Protein 2F58 (pdb70)

Radius of gyration: 24.75 Å; Cα contacts (8 Å, |Δi|>4): 1178; chains: 3; bounding box: 47×74×54 Å

B-factor: mean 26.75, std 18.87, range [2.0, 100.0]

Solvent-accessible surface area: 19928 Å² total; per-residue (Å²): 123,3,91,16,91,19,56,57,70,88,35,33,5,39,114,54,72,142,0,61,0,39,1,112,3,63,80,37,0,65,90,107,77,2,19,2,0,1,1,0,26,12,70,83,80,100,21,4,89,0,4,1,6,6,4,69,46,59,25,93,78,23,66,100,42,11,37,10,145,37,73,20,41,76,5,29,0,9,0,111,58,1,64,80,100,0,13,0,11,0,0,0,2,0,6,22,32,23,18,1,25,15,1,69,6,0,72,1,31,1,94,97,75,69,17,55,5,85,11,14,20,4,15,1,2,80,77,3,40,123,77,30,26,0,0,0,0,0,0,0,5,46,0,18,32,100,101,22,86,25,66,4,64,11,72,65,75,102,54,143,103,18,42,22,46,12,120,27,67,21,39,67,145,55,9,3,16,1,1,3,0,5,0,36,15,87,87,115,37,16,78,160,34,66,40,0,16,0,24,0,73,8,141,48,46,143,69,62,46,80,95,50,40,75,92,127,178,46,101,3,88,10,57,34,58,48,39,9,77,47,96,97,55,0,59,0,32,0,47,6,81,56,59,49,0,83,65,2,6,0,2,0,0,0,10,16,50,112,75,68,87,8,39,3,0,0,0,6,9,85,66,59,23,53,25,38,14,72,85,5,106,118,51,8,40,4,72,67,43,85,102,143,31,30,0,51,0,80,0,56,73,0,74,92,148,2,38,5,34,0,10,0,0,23,1,28,31,11,103,37,59,138,174,30,142,0,42,2,3,20,33,25,0,115,20,20,47,0,14,5,17,86,28,132,61,40,71,15,48,7,21,18,4,4,12,20,18,104,73,46,110,123,105,106,11,19,0,0,0,0,0,42,18,0,6,0,53,63,16,86,21,57,0,44,109,46,86,51,98,81,34,40,18,57,1,68,18,37,101,106,106,85,63,25,15,15,4,0,0,0,35,5,64,42,98,32,4,75,90,136,45,3,30,0,27,2,22,0,78,33,28,108,25,184,42,98,58,122,0,80,58,47,154,118,78,37,3,70,33,17,67,45,33,38,145

Sequence (455 aa):
DIVLTQSPASLAVSLGQRATISCKASQGVDFDGASFMNWYQQKPGQPPKLLIFAASTLESGIPARFSGRGSGTDFTLNIHPVEEEDAATYYCQQSHEDPLTFGAGTKLELKRADAAPTVSIFPPSSEQLTSGGASVVCFLNNFYPKDINVKWKIDGSERQNGVLNSWTDQDSKDSTYSMSSTLTLTKDEYERHNSYTCEATHKTSTSPIVKSFNRADVQLQQSGPDLVKPSQSLSLTCTVTGYSITSGYSWHWIRQFPGNKLEWMGYIHYSAGTNYNPSLKSRISITRDTSKNQFFLQLNSVTTEDTATYYCAREEAMPYGNQAYYYAMDCWGQGTTVTVSSAKTTPPSVYPLAPGSAAQTNSMVTLGCLVKGYFPEPVTVTWNSGSLSSGVHTFPAVLQSDLYTLSSSVTVPSSPRPSETVTCNVAHPASSTKVDKKIVPRDCHIGPGRAFGGG

Foldseek 3Di:
DKAKEKPDQEAEAAFQQKDKIKIFIPWWADDPHFGFKWKWWAAPPGDTHTAAGSFARGDPPHPPQKGGDDGTGMIMIMGGTDDLVNQTWMKMWGPRDPPTDIYPTHGYAYADPFDFWPKDKDWADPVVVVVFKTKIKIKRDFGDDPDKDKWKAFPNHTDPAQWDKDKDAQDSPRRGIMMMIMRMGTSVVLVVGFKIWIWMDDPVDDGTDIDIGTPD/DKAKAKDFDAEAEAQAKGKIKIQIDDAQVLNAQKKFKKWAAPVRDIDTAWIAGSVRHIDGDVVQVVFKDKGADRVRRMIMIMGGRDDQVNWTWMKMWTWHWDDDDPPHTDIDTDHIHPTHTHGHHPDDFFAWDKAWAAPPQVPDDDWKDKTKMKTWFGDDDDKDKDKPVHDDDPQKDWDDWDDDPHGIIIMMMGIGTSPPPPPVWMWMWMADVNVRDIDIGTHHRDPD/DDDPVDPDDDD

Secondary structure (P-SEA, 3-state):
ccbbbbbbcccccccbbbbbbbbbcccccccccccbbbbbcccccccccccccccccccccccccccbbbbbbccccccbbbbcccccccbbbbbbbbbbbccccccbbbbbbcccccbbbbbbccccbbbbbbbbbccccccccccbbbbbbbbcccccccccccccccccccccbbbbbbbcccbbbbbbbbbbccccccccccccbbbbccccbbbbbccccccc/cbbbbccccbbbbcccbbbbbbbbbcbbbbcccccbbbbbbbcccccccccccccccccccccccccccccccccbbbbccccccccbbbbbbbccccccccccccbbbbbbcbbbbbbbbbcccaaaaaacbbbbbbbbccccccbbbbbbbcccccccccbbbbbbccccccccccbbbbbbbcccccccccbbbbbbbcccccbbbbbccccc/ccccccccccc

Structure (mmCIF, N/CA/C/O backbone):
data_2F58
#
_entry.id   2F58
#
_cell.length_a   96.080
_cell.length_b   114.720
_cell.length_c   49.530
_cell.angle_alpha   90.00
_cell.angle_beta   90.00
_cell.angle_gamma   90.00
#
_symmetry.space_group_name_H-M   'P 21 21 2'
#
loop_
_entity.id
_entity.type
_entity.pdbx_description
1 polymer 'PROTEIN (IGG1 FAB 58.2 ANTIBODY (LIGHT CHAIN))'
2 polymer 'PROTEIN (IGG1 FAB 58.2 ANTIBODY (HEAVY CHAIN))'
3 polymer 'PROTEIN (HIV-1 GP120)'
4 non-polymer 1-IMINO-5-PENTANONE
5 water water
#
loop_
_atom_site.group_PDB
_atom_site.id
_atom_site.type_symbol
_atom_site.label_atom_id
_atom_site.label_alt_id
_atom_site.label_comp_id
_atom_site.label_asym_id
_atom_site.label_entity_id
_atom_site.label_seq_id
_atom_site.pdbx_PDB_ins_code
_atom_site.Cartn_x
_atom_site.Cartn_y
_atom_site.Cartn_z
_atom_site.occupancy
_atom_site.B_iso_or_equiv
_atom_site.auth_seq_id
_atom_site.auth_comp_id
_atom_site.auth_asym_id
_atom_site.auth_atom_id
_atom_site.pdbx_PDB_model_num
ATOM 1 N N . ASP A 1 1 ? 84.210 59.711 -32.028 1.00 48.08 1 ASP L N 1
ATOM 2 C CA . ASP A 1 1 ? 83.653 59.809 -30.649 1.00 48.08 1 ASP L CA 1
ATOM 3 C C . ASP A 1 1 ? 84.714 59.817 -29.553 1.00 48.08 1 ASP L C 1
ATOM 4 O O . ASP A 1 1 ? 85.901 59.609 -29.798 1.00 72.18 1 ASP L O 1
ATOM 9 N N . ILE A 1 2 ? 84.253 60.097 -28.342 1.00 21.02 2 ILE L N 1
ATOM 10 C CA . ILE A 1 2 ? 85.076 60.118 -27.140 1.00 21.02 2 ILE L CA 1
ATOM 11 C C . ILE A 1 2 ? 84.652 58.884 -26.338 1.00 21.02 2 ILE L C 1
ATOM 12 O O . ILE A 1 2 ? 83.471 58.740 -25.977 1.00 15.49 2 ILE L O 1
ATOM 17 N N . VAL A 1 3 ? 85.592 57.992 -26.063 1.00 26.43 3 VAL L N 1
ATOM 18 C CA . VAL A 1 3 ? 85.246 56.803 -25.302 1.00 26.43 3 VAL L CA 1
ATOM 19 C C . VAL A 1 3 ? 85.608 56.964 -23.847 1.00 26.43 3 VAL L C 1
ATOM 20 O O . VAL A 1 3 ? 86.652 57.531 -23.513 1.00 22.27 3 VAL L O 1
ATOM 24 N N . LEU A 1 4 ? 84.731 56.474 -22.978 1.00 19.28 4 LEU L N 1
ATOM 25 C CA . LEU A 1 4 ? 84.983 56.555 -21.554 1.00 19.28 4 LEU L CA 1
ATOM 26 C C . LEU A 1 4 ? 85.140 55.166 -20.979 1.00 19.28 4 LEU L C 1
ATOM 27 O O . LEU A 1 4 ? 84.187 54.377 -20.921 1.00 18.12 4 LEU L O 1
ATOM 32 N N . THR A 1 5 ? 86.382 54.895 -20.579 1.00 22.53 5 THR L N 1
ATOM 33 C CA . THR A 1 5 ? 86.807 53.637 -19.993 1.00 22.53 5 THR L CA 1
ATOM 34 C C . THR A 1 5 ? 86.853 53.809 -18.486 1.00 22.53 5 THR L C 1
ATOM 35 O O . THR A 1 5 ? 87.725 54.511 -17.964 1.00 28.12 5 THR L O 1
ATOM 39 N N . GLN A 1 6 ? 85.900 53.188 -17.795 1.00 17.85 6 GLN L N 1
ATOM 40 C CA . GLN A 1 6 ? 85.820 53.287 -16.346 1.00 17.85 6 GLN L CA 1
ATOM 41 C C . GLN A 1 6 ? 86.482 52.120 -15.675 1.00 17.85 6 GLN L C 1
ATOM 42 O O . GLN A 1 6 ? 86.410 50.991 -16.167 1.00 26.14 6 GLN L O 1
ATOM 48 N N . SER A 1 7 ? 87.082 52.381 -14.518 1.00 42.03 7 SER L N 1
ATOM 49 C CA . SER A 1 7 ? 87.776 51.335 -13.783 1.00 42.03 7 SER L CA 1
ATOM 50 C C . SER A 1 7 ? 87.542 51.377 -12.278 1.00 42.03 7 SER L C 1
ATOM 51 O O . SER A 1 7 ? 87.544 52.440 -11.648 1.00 45.74 7 SER L O 1
ATOM 54 N N . PRO A 1 8 ? 87.256 50.162 -11.820 1.00 47.24 8 PRO L N 1
ATOM 55 C CA . PRO A 1 8 ? 87.090 48.918 -12.685 1.00 47.24 8 PRO L CA 1
ATOM 56 C C . PRO A 1 8 ? 85.572 48.737 -12.783 1.00 47.24 8 PRO L C 1
ATOM 57 O O . PRO A 1 8 ? 84.805 49.517 -12.225 1.00 22.82 8 PRO L O 1
ATOM 61 N N . ALA A 1 9 ? 85.138 47.688 -13.467 1.00 36.60 9 ALA L N 1
ATOM 62 C CA . ALA A 1 9 ? 83.713 47.444 -13.602 1.00 36.60 9 ALA L CA 1
ATOM 63 C C . ALA A 1 9 ? 83.124 47.067 -12.247 1.00 36.60 9 ALA L C 1
ATOM 64 O O . ALA A 1 9 ? 82.108 47.625 -11.809 1.00 43.15 9 ALA L O 1
ATOM 66 N N . SER A 1 10 ? 83.788 46.117 -11.590 1.00 34.21 10 SER L N 1
ATOM 67 C CA . SER A 1 10 ? 83.366 45.631 -10.281 1.00 34.21 10 SER L CA 1
ATOM 68 C C . SER A 1 10 ? 84.269 46.162 -9.191 1.00 34.21 10 SER L C 1
ATOM 69 O O . SER A 1 10 ? 85.489 46.144 -9.317 1.00 44.78 10 SER L O 1
ATOM 72 N N . LEU A 1 11 ? 83.632 46.663 -8.140 1.00 53.09 11 LEU L N 1
ATOM 73 C CA . LEU A 1 11 ? 84.315 47.210 -6.982 1.00 53.09 11 LEU L CA 1
ATOM 74 C C . LEU A 1 11 ? 83.510 46.867 -5.728 1.00 53.09 11 LEU L C 1
ATOM 75 O O . LEU A 1 11 ? 82.304 47.170 -5.628 1.00 42.75 11 LEU L O 1
ATOM 80 N N . ALA A 1 12 ? 84.194 46.226 -4.781 1.00 61.14 12 ALA L N 1
ATOM 81 C CA . ALA A 1 12 ? 83.586 45.820 -3.518 1.00 61.14 12 ALA L CA 1
ATOM 82 C C . ALA A 1 12 ? 84.284 46.464 -2.328 1.00 61.14 12 ALA L C 1
ATOM 83 O O . ALA A 1 12 ? 85.482 46.248 -2.097 1.00 30.83 12 ALA L O 1
ATOM 85 N N . VAL A 1 13 ? 83.528 47.262 -1.579 1.00 35.31 13 VAL L N 1
ATOM 86 C CA . VAL A 1 13 ? 84.074 47.941 -0.415 1.00 35.31 13 VAL L CA 1
ATOM 87 C C . VAL A 1 13 ? 83.168 47.856 0.813 1.00 35.31 13 VAL L C 1
ATOM 88 O O . VAL A 1 13 ? 81.985 48.211 0.778 1.00 41.03 13 VAL L O 1
ATOM 92 N N . SER A 1 14 ? 83.746 47.346 1.895 1.00 35.18 14 SER L N 1
ATOM 93 C CA . SER A 1 14 ? 83.049 47.173 3.156 1.00 35.18 14 SER L CA 1
ATOM 94 C C . SER A 1 14 ? 82.707 48.530 3.695 1.00 35.18 14 SER L C 1
ATOM 95 O O . SER A 1 14 ? 83.326 49.517 3.324 1.00 41.86 14 SER L O 1
ATOM 98 N N . LEU A 1 15 ? 81.738 48.569 4.597 1.00 28.62 15 LEU L N 1
ATOM 99 C CA . LEU A 1 15 ? 81.303 49.823 5.185 1.00 28.62 15 LEU L CA 1
ATOM 100 C C . LEU A 1 15 ? 82.450 50.684 5.716 1.00 28.62 15 LEU L C 1
ATOM 101 O O . LEU A 1 15 ? 83.515 50.174 6.092 1.00 53.55 15 LEU L O 1
ATOM 106 N N . GLY A 1 16 ? 82.232 51.998 5.671 1.00 40.93 16 GLY L N 1
ATOM 107 C CA . GLY A 1 16 ? 83.217 52.952 6.147 1.00 40.93 16 GLY L CA 1
ATOM 108 C C . GLY A 1 16 ? 84.574 52.848 5.487 1.00 40.93 16 GLY L C 1
ATOM 109 O O . GLY A 1 16 ? 85.602 53.082 6.120 1.00 50.17 16 GLY L O 1
ATOM 110 N N . GLN A 1 17 ? 84.577 52.487 4.213 1.00 31.02 17 GLN L N 1
ATOM 111 C CA . GLN A 1 17 ? 85.813 52.367 3.464 1.00 31.02 17 GLN L CA 1
ATOM 112 C C . GLN A 1 17 ? 85.929 53.550 2.495 1.00 31.02 17 GLN L C 1
ATOM 113 O O . GLN A 1 17 ? 85.215 54.552 2.633 1.00 64.36 17 GLN L O 1
ATOM 119 N N . ARG A 1 18 ? 86.871 53.449 1.556 1.00 57.08 18 ARG L N 1
ATOM 120 C CA . ARG A 1 18 ? 87.069 54.489 0.552 1.00 57.08 18 ARG L CA 1
ATOM 121 C C . ARG A 1 18 ? 86.937 53.907 -0.853 1.00 57.08 18 ARG L C 1
ATOM 122 O O . ARG A 1 18 ? 87.717 53.035 -1.267 1.00 71.02 18 ARG L O 1
ATOM 130 N N . ALA A 1 19 ? 85.905 54.383 -1.553 1.00 40.67 19 ALA L N 1
ATOM 131 C CA . ALA A 1 19 ? 85.596 53.971 -2.918 1.00 40.67 19 ALA L CA 1
ATOM 132 C C . ALA A 1 19 ? 86.262 54.919 -3.896 1.00 40.67 19 ALA L C 1
ATOM 133 O O . ALA A 1 19 ? 86.127 56.137 -3.758 1.00 35.21 19 ALA L O 1
ATOM 135 N N . THR A 1 20 ? 86.954 54.353 -4.889 1.00 44.96 20 THR L N 1
ATOM 136 C CA . THR A 1 20 ? 87.653 55.149 -5.900 1.00 44.96 20 THR L CA 1
ATOM 137 C C . THR A 1 20 ? 87.453 54.667 -7.351 1.00 44.96 20 THR L C 1
ATOM 138 O O . THR A 1 20 ? 88.109 53.726 -7.829 1.00 23.24 20 THR L O 1
ATOM 142 N N . ILE A 1 21 ? 86.537 55.351 -8.034 1.00 2.00 21 ILE L N 1
ATOM 143 C CA . ILE A 1 21 ? 86.196 55.063 -9.412 1.00 2.00 21 ILE L CA 1
ATOM 144 C C . ILE A 1 21 ? 86.959 55.995 -10.367 1.00 2.00 21 ILE L C 1
ATOM 145 O O . ILE A 1 21 ? 86.824 57.228 -10.293 1.00 15.99 21 ILE L O 1
ATOM 150 N N . SER A 1 22 ? 87.751 55.416 -11.265 1.00 19.59 22 SER L N 1
ATOM 151 C CA . SER A 1 22 ? 88.465 56.228 -12.242 1.00 19.59 22 SER L CA 1
ATOM 152 C C . SER A 1 22 ? 87.528 56.414 -13.440 1.00 19.59 22 SER L C 1
ATOM 153 O O . SER A 1 22 ? 86.351 56.063 -13.377 1.00 42.37 22 SER L O 1
ATOM 156 N N . CYS A 1 23 ? 88.049 56.991 -14.518 1.00 29.62 23 CYS L N 1
ATOM 157 C CA . CYS A 1 23 ? 87.285 57.178 -15.745 1.00 29.62 23 CYS L CA 1
ATOM 158 C C . CYS A 1 23 ? 88.152 57.918 -16.722 1.00 29.62 23 CYS L C 1
ATOM 159 O O . CYS A 1 23 ? 88.242 59.142 -16.640 1.00 26.63 23 CYS L O 1
ATOM 162 N N . LYS A 1 24 ? 88.834 57.179 -17.599 1.00 33.07 24 LYS L N 1
ATOM 163 C CA . LYS A 1 24 ? 89.690 57.796 -18.602 1.00 33.07 24 LYS L CA 1
ATOM 164 C C . LYS A 1 24 ? 88.905 58.064 -19.893 1.00 33.07 24 LYS L C 1
ATOM 165 O O . LYS A 1 24 ? 87.918 57.380 -20.190 1.00 45.84 24 LYS L O 1
ATOM 171 N N . ALA A 1 25 ? 89.352 59.082 -20.633 1.00 46.26 25 ALA L N 1
ATOM 172 C CA . ALA A 1 25 ? 88.736 59.512 -21.888 1.00 46.26 25 ALA L CA 1
ATOM 173 C C . ALA A 1 25 ? 89.735 59.498 -23.068 1.00 46.26 25 ALA L C 1
ATOM 174 O O . ALA A 1 25 ? 90.932 59.776 -22.882 1.00 28.77 25 ALA L O 1
ATOM 176 N N . SER A 1 26 ? 89.236 59.188 -24.272 1.00 27.72 26 SER L N 1
ATOM 177 C CA . SER A 1 26 ? 90.053 59.124 -25.491 1.00 27.72 26 SER L CA 1
ATOM 178 C C . SER A 1 26 ? 90.731 60.448 -25.859 1.00 27.72 26 SER L C 1
ATOM 179 O O . SER A 1 26 ? 91.850 60.451 -26.373 1.00 53.80 26 SER L O 1
ATOM 182 N N . GLN A 1 27 ? 90.040 61.565 -25.649 1.00 26.80 27 GLN L N 1
ATOM 183 C CA . GLN A 1 27 ? 90.616 62.888 -25.925 1.00 26.80 27 GLN L CA 1
ATOM 184 C C . GLN A 1 27 ? 90.481 63.689 -24.635 1.00 26.80 27 GLN L C 1
ATOM 185 O O . GLN A 1 27 ? 89.682 63.338 -23.766 1.00 54.13 27 GLN L O 1
ATOM 191 N N . GLY A 1 28 A 91.230 64.783 -24.517 1.00 22.30 27 GLY L N 1
ATOM 192 C CA . GLY A 1 28 A 91.108 65.602 -23.323 1.00 22.30 27 GLY L CA 1
ATOM 193 C C . GLY A 1 28 A 89.736 66.245 -23.304 1.00 22.30 27 GLY L C 1
ATOM 194 O O . GLY A 1 28 A 89.124 66.401 -24.364 1.00 47.36 27 GLY L O 1
ATOM 195 N N . VAL A 1 29 B 89.254 66.654 -22.134 1.00 25.09 27 VAL L N 1
ATOM 196 C CA . VAL A 1 29 B 87.929 67.263 -22.062 1.00 25.09 27 VAL L CA 1
ATOM 197 C C . VAL A 1 29 B 87.796 68.612 -21.359 1.00 25.09 27 VAL L C 1
ATOM 198 O O . VAL A 1 29 B 86.721 68.954 -20.866 1.00 21.14 27 VAL L O 1
ATOM 202 N N . ASP A 1 30 C 88.868 69.387 -21.325 1.00 22.23 27 ASP L N 1
ATOM 203 C CA . ASP A 1 30 C 88.813 70.696 -20.682 1.00 22.23 27 ASP L CA 1
ATOM 204 C C . ASP A 1 30 C 88.512 71.762 -21.741 1.00 22.23 27 ASP L C 1
ATOM 205 O O . ASP A 1 30 C 88.582 71.481 -22.942 1.00 38.23 27 ASP L O 1
ATOM 210 N N . PHE A 1 31 D 88.141 72.961 -21.294 1.00 14.86 27 PHE L N 1
ATOM 211 C CA . PHE A 1 31 D 87.825 74.069 -22.188 1.00 14.86 27 PHE L CA 1
ATOM 212 C C . PHE A 1 31 D 87.307 75.312 -21.477 1.00 14.86 27 PHE L C 1
ATOM 213 O O . PHE A 1 31 D 86.240 75.280 -20.855 1.00 23.69 27 PHE L O 1
ATOM 221 N N . ASP A 1 32 ? 88.013 76.428 -21.675 1.00 16.09 28 ASP L N 1
ATOM 222 C CA . ASP A 1 32 ? 87.648 77.710 -21.078 1.00 16.09 28 ASP L CA 1
ATOM 223 C C . ASP A 1 32 ? 87.643 77.629 -19.565 1.00 16.09 28 ASP L C 1
ATOM 224 O O . ASP A 1 32 ? 86.767 78.190 -18.904 1.00 60.19 28 ASP L O 1
ATOM 229 N N . GLY A 1 33 ? 88.594 76.881 -19.026 1.00 35.41 29 GLY L N 1
ATOM 230 C CA . GLY A 1 33 ? 88.672 76.724 -17.587 1.00 35.41 29 GLY L CA 1
ATOM 231 C C . GLY A 1 33 ? 87.620 75.827 -16.933 1.00 35.41 29 GLY L C 1
ATOM 232 O O . GLY A 1 33 ? 87.371 75.958 -15.730 1.00 59.60 29 GLY L O 1
ATOM 233 N N . ALA A 1 34 ? 86.972 74.955 -17.710 1.00 32.27 30 ALA L N 1
ATOM 234 C CA . ALA A 1 34 ? 85.989 74.009 -17.165 1.00 32.27 30 ALA L CA 1
ATOM 235 C C . ALA A 1 34 ? 86.282 72.656 -17.785 1.00 32.27 30 ALA L C 1
ATOM 236 O O . ALA A 1 34 ? 86.788 72.584 -18.898 1.00 25.19 30 ALA L O 1
ATOM 238 N N . SER A 1 35 ? 86.015 71.592 -17.037 1.00 17.98 31 SER L N 1
ATOM 239 C CA . SER A 1 35 ? 86.259 70.229 -17.494 1.00 17.98 31 SER L CA 1
ATOM 240 C C . SER A 1 35 ? 84.905 69.552 -17.598 1.00 17.98 31 SER L C 1
ATOM 241 O O . SER A 1 35 ? 84.270 69.262 -16.579 1.00 14.75 31 SER L O 1
ATOM 244 N N . PHE A 1 36 ? 84.500 69.222 -18.821 1.00 16.76 32 PHE L N 1
ATOM 245 C CA . PHE A 1 36 ? 83.175 68.649 -19.031 1.00 16.76 32 PHE L CA 1
ATOM 246 C C . PHE A 1 36 ? 82.881 67.184 -18.727 1.00 16.76 32 PHE L C 1
ATOM 247 O O . PHE A 1 36 ? 82.395 66.450 -19.585 1.00 21.98 32 PHE L O 1
ATOM 255 N N . MET A 1 37 ? 83.132 66.782 -17.487 1.00 16.16 33 MET L N 1
ATOM 256 C CA . MET A 1 37 ? 82.840 65.427 -17.050 1.00 16.16 33 MET L CA 1
ATOM 257 C C . MET A 1 37 ? 81.738 65.498 -15.989 1.00 16.16 33 MET L C 1
ATOM 258 O O . MET A 1 37 ? 81.619 66.484 -15.264 1.00 25.89 33 MET L O 1
ATOM 263 N N . ASN A 1 38 ? 80.913 64.468 -15.905 1.00 14.09 34 ASN L N 1
ATOM 264 C CA . ASN A 1 38 ? 79.829 64.461 -14.932 1.00 14.09 34 ASN L CA 1
ATOM 265 C C . ASN A 1 38 ? 79.735 63.050 -14.370 1.00 14.09 34 ASN L C 1
ATOM 266 O O . ASN A 1 38 ? 80.452 62.155 -14.839 1.00 21.14 34 ASN L O 1
ATOM 271 N N . TRP A 1 39 ? 78.881 62.852 -13.365 1.00 4.92 35 TRP L N 1
ATOM 272 C CA . TRP A 1 39 ? 78.728 61.529 -12.738 1.00 4.92 35 TRP L CA 1
ATOM 273 C C . TRP A 1 39 ? 77.321 61.364 -12.299 1.00 4.92 35 TRP L C 1
ATOM 274 O O . TRP A 1 39 ? 76.732 62.247 -11.681 1.00 2.00 35 TRP L O 1
ATOM 285 N N . TYR A 1 40 ? 76.825 60.171 -12.544 1.00 3.45 36 TYR L N 1
ATOM 286 C CA . TYR A 1 40 ? 75.482 59.814 -12.174 1.00 3.45 36 TYR L CA 1
ATOM 287 C C . TYR A 1 40 ? 75.615 58.501 -11.443 1.00 3.45 36 TYR L C 1
ATOM 288 O O . TYR A 1 40 ? 76.625 57.829 -11.534 1.00 2.00 36 TYR L O 1
ATOM 297 N N . GLN A 1 41 ? 74.623 58.170 -10.648 1.00 5.27 37 GLN L N 1
ATOM 298 C CA . GLN A 1 41 ? 74.673 56.908 -9.962 1.00 5.27 37 GLN L CA 1
ATOM 299 C C . GLN A 1 41 ? 73.304 56.353 -10.230 1.00 5.27 37 GLN L C 1
ATOM 300 O O . GLN A 1 41 ? 72.288 57.073 -10.184 1.00 26.64 37 GLN L O 1
ATOM 306 N N . GLN A 1 42 ? 73.255 55.076 -10.541 1.00 14.36 38 GLN L N 1
ATOM 307 C CA . GLN A 1 42 ? 71.971 54.496 -10.797 1.00 14.36 38 GLN L CA 1
ATOM 308 C C . GLN A 1 42 ? 71.809 53.310 -9.885 1.00 14.36 38 GLN L C 1
ATOM 309 O O . GLN A 1 42 ? 72.758 52.522 -9.694 1.00 17.12 38 GLN L O 1
ATOM 315 N N . LYS A 1 43 ? 70.644 53.268 -9.247 1.00 28.54 39 LYS L N 1
ATOM 316 C CA . LYS A 1 43 ? 70.276 52.180 -8.365 1.00 28.54 39 LYS L CA 1
ATOM 317 C C . LYS A 1 43 ? 69.300 51.345 -9.190 1.00 28.54 39 LYS L C 1
ATOM 318 O O . LYS A 1 43 ? 68.584 51.890 -10.039 1.00 42.92 39 LYS L O 1
ATOM 324 N N . PRO A 1 44 ? 69.277 50.015 -8.977 1.00 31.30 40 PRO L N 1
ATOM 325 C CA . PRO A 1 44 ? 68.379 49.115 -9.708 1.00 31.30 40 PRO L CA 1
ATOM 326 C C . PRO A 1 44 ? 66.943 49.628 -9.721 1.00 31.30 40 PRO L C 1
ATOM 327 O O . PRO A 1 44 ? 66.402 50.001 -8.672 1.00 32.36 40 PRO L O 1
ATOM 331 N N . GLY A 1 45 ? 66.356 49.703 -10.915 1.00 46.59 41 GLY L N 1
ATOM 332 C CA . GLY A 1 45 ? 64.986 50.176 -11.058 1.00 46.59 41 GLY L CA 1
ATOM 333 C C . GLY A 1 45 ? 64.806 51.681 -10.915 1.00 46.59 41 GLY L C 1
ATOM 334 O O . GLY A 1 45 ? 63.691 52.187 -10.771 1.00 34.06 41 GLY L O 1
ATOM 335 N N . GLN A 1 46 ? 65.905 52.411 -10.961 1.00 24.14 42 GLN L N 1
ATOM 336 C CA . GLN A 1 46 ? 65.840 53.853 -10.833 1.00 24.14 42 GLN L CA 1
ATOM 337 C C . GLN A 1 46 ? 66.563 54.537 -11.984 1.00 24.14 42 GLN L C 1
ATOM 338 O O . GLN A 1 46 ? 67.430 53.943 -12.630 1.00 71.37 42 GLN L O 1
ATOM 344 N N . PRO A 1 47 ? 66.159 55.784 -12.292 1.00 2.00 43 PRO L N 1
ATOM 345 C CA . PRO A 1 47 ? 66.760 56.584 -13.356 1.00 2.00 43 PRO L CA 1
ATOM 346 C C . PRO A 1 47 ? 68.105 57.030 -12.831 1.00 2.00 43 PRO L C 1
ATOM 347 O O . PRO A 1 47 ? 68.343 57.026 -11.613 1.00 29.32 43 PRO L O 1
ATOM 351 N N . PRO A 1 48 ? 69.044 57.331 -13.735 1.00 20.62 44 PRO L N 1
ATOM 352 C CA . PRO A 1 48 ? 70.363 57.779 -13.282 1.00 20.62 44 PRO L CA 1
ATOM 353 C C . PRO A 1 48 ? 70.163 59.122 -12.570 1.00 20.62 44 PRO L C 1
ATOM 354 O O . PRO A 1 48 ? 69.277 59.890 -12.935 1.00 2.00 44 PRO L O 1
ATOM 358 N N . LYS A 1 49 ? 70.870 59.319 -11.465 1.00 3.19 45 LYS L N 1
ATOM 359 C CA . LYS A 1 49 ? 70.761 60.556 -10.722 1.00 3.19 45 LYS L CA 1
ATOM 360 C C . LYS A 1 49 ? 72.116 61.247 -10.765 1.00 3.19 45 LYS L C 1
ATOM 361 O O . LYS A 1 49 ? 73.165 60.618 -10.588 1.00 34.91 45 LYS L O 1
ATOM 367 N N . LEU A 1 50 ? 72.058 62.540 -11.079 1.00 11.58 46 LEU L N 1
ATOM 368 C CA . LEU A 1 50 ? 73.222 63.384 -11.185 1.00 11.58 46 LEU L CA 1
ATOM 369 C C . LEU A 1 50 ? 73.879 63.689 -9.853 1.00 11.58 46 LEU L C 1
ATOM 370 O O . LEU A 1 50 ? 73.264 64.234 -8.951 1.00 11.25 46 LEU L O 1
ATOM 375 N N . LEU A 1 51 ? 75.134 63.295 -9.736 1.00 10.48 47 LEU L N 1
ATOM 376 C CA . LEU A 1 51 ? 75.925 63.556 -8.545 1.00 10.48 47 LEU L CA 1
ATOM 377 C C . LEU A 1 51 ? 76.737 64.836 -8.753 1.00 10.48 47 LEU L C 1
ATOM 378 O O . LEU A 1 51 ? 76.260 65.936 -8.470 1.00 12.91 47 LEU L O 1
ATOM 383 N N . ILE A 1 52 ? 77.945 64.689 -9.286 1.00 20.54 48 ILE L N 1
ATOM 384 C CA . ILE A 1 52 ? 78.820 65.818 -9.560 1.00 20.54 48 ILE L CA 1
ATOM 385 C C . ILE A 1 52 ? 78.764 66.148 -11.041 1.00 20.54 48 ILE L C 1
ATOM 386 O O . ILE A 1 52 ? 78.431 65.310 -11.876 1.00 38.86 48 ILE L O 1
ATOM 391 N N . PHE A 1 53 ? 79.098 67.383 -11.357 1.00 25.20 49 PHE L N 1
ATOM 392 C CA . PHE A 1 53 ? 79.172 67.809 -12.729 1.00 25.20 49 PHE L CA 1
ATOM 393 C C . PHE A 1 53 ? 80.364 68.733 -12.850 1.00 25.20 49 PHE L C 1
ATOM 394 O O . PHE A 1 53 ? 80.846 69.290 -11.855 1.00 23.13 49 PHE L O 1
ATOM 402 N N . ALA A 1 54 ? 80.875 68.858 -14.065 1.00 5.95 50 ALA L N 1
ATOM 403 C CA . ALA A 1 54 ? 82.008 69.732 -14.302 1.00 5.95 50 ALA L CA 1
ATOM 404 C C . ALA A 1 54 ? 83.193 69.265 -13.512 1.00 5.95 50 ALA L C 1
ATOM 405 O O . ALA A 1 54 ? 83.987 70.078 -13.059 1.00 36.64 50 ALA L O 1
ATOM 407 N N . ALA A 1 55 ? 83.275 67.950 -13.333 1.00 9.51 51 ALA L N 1
ATOM 408 C CA . ALA A 1 55 ? 84.369 67.265 -12.625 1.00 9.51 51 ALA L CA 1
ATOM 409 C C . ALA A 1 55 ? 84.311 67.284 -11.106 1.00 9.51 51 ALA L C 1
ATOM 410 O O . ALA A 1 55 ? 84.301 66.234 -10.469 1.00 12.23 51 ALA L O 1
ATOM 412 N N . SER A 1 56 ? 84.151 68.473 -10.537 1.00 38.49 52 SER L N 1
ATOM 413 C CA . SER A 1 56 ? 84.158 68.620 -9.095 1.00 38.49 52 SER L CA 1
ATOM 414 C C . SER A 1 56 ? 82.969 69.291 -8.428 1.00 38.49 52 SER L C 1
ATOM 415 O O . SER A 1 56 ? 82.854 69.230 -7.208 1.00 36.93 52 SER L O 1
ATOM 418 N N . THR A 1 57 ? 82.095 69.943 -9.185 1.00 8.36 53 THR L N 1
ATOM 419 C CA . THR A 1 57 ? 80.960 70.597 -8.551 1.00 8.36 53 THR L CA 1
ATOM 420 C C . THR A 1 57 ? 79.814 69.632 -8.268 1.00 8.36 53 THR L C 1
ATOM 421 O O . THR A 1 57 ? 79.147 69.116 -9.156 1.00 32.97 53 THR L O 1
ATOM 425 N N . LEU A 1 58 ? 79.631 69.400 -6.980 1.00 16.75 54 LEU L N 1
ATOM 426 C CA . LEU A 1 58 ? 78.639 68.507 -6.403 1.00 16.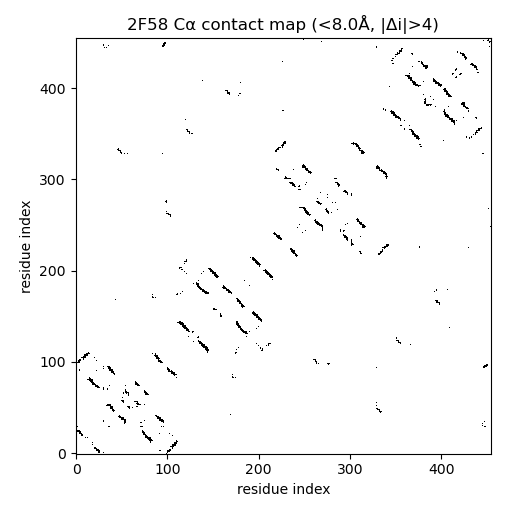75 54 LEU L CA 1
ATOM 427 C C . LEU A 1 58 ? 77.236 69.101 -6.464 1.00 16.75 54 LEU L C 1
ATOM 428 O O . LEU A 1 58 ? 77.023 70.238 -6.079 1.00 27.62 54 LEU L O 1
ATOM 433 N N . GLU A 1 59 ? 76.293 68.299 -6.942 1.00 19.35 55 GLU L N 1
ATOM 434 C CA . GLU A 1 59 ? 74.914 68.705 -7.086 1.00 19.35 55 GLU L CA 1
ATOM 435 C C . GLU A 1 59 ? 74.236 68.765 -5.736 1.00 19.35 55 GLU L C 1
ATOM 436 O O . GLU A 1 59 ? 74.430 67.890 -4.896 1.00 35.22 55 GLU L O 1
ATOM 442 N N . SER A 1 60 ? 73.420 69.791 -5.539 1.00 42.93 56 SER L N 1
ATOM 443 C CA . SER A 1 60 ? 72.726 69.961 -4.274 1.00 42.93 56 SER L CA 1
ATOM 444 C C . SER A 1 60 ? 71.884 68.739 -3.928 1.00 42.93 56 SER L C 1
ATOM 445 O O . SER A 1 60 ? 71.301 68.104 -4.807 1.00 60.78 56 SER L O 1
ATOM 448 N N . GLY A 1 61 ? 71.811 68.431 -2.642 1.00 42.35 57 GLY L N 1
ATOM 449 C CA . GLY A 1 61 ? 71.047 67.285 -2.211 1.00 42.35 57 GLY L CA 1
ATOM 450 C C . GLY A 1 61 ? 71.939 66.068 -2.121 1.00 42.35 57 GLY L C 1
ATOM 451 O O . GLY A 1 61 ? 71.522 64.992 -1.686 1.00 39.02 57 GLY L O 1
ATOM 452 N N . ILE A 1 62 ? 73.184 66.233 -2.537 1.00 29.98 58 ILE L N 1
ATOM 453 C CA . ILE A 1 62 ? 74.104 65.123 -2.482 1.00 29.98 58 ILE L CA 1
ATOM 454 C C . ILE A 1 62 ? 75.046 65.290 -1.285 1.00 29.98 58 ILE L C 1
ATOM 455 O O . ILE A 1 62 ? 75.677 66.342 -1.098 1.00 11.60 58 ILE L O 1
ATOM 460 N N . PRO A 1 63 ? 75.109 64.269 -0.420 1.00 23.26 59 PRO L N 1
ATOM 461 C CA . PRO A 1 63 ? 75.980 64.297 0.759 1.00 23.26 59 PRO L CA 1
ATOM 462 C C . PRO A 1 63 ? 77.412 64.610 0.348 1.00 23.26 59 PRO L C 1
ATOM 463 O O . PRO A 1 63 ? 77.912 64.070 -0.639 1.00 58.33 59 PRO L O 1
ATOM 467 N N . ALA A 1 64 ? 78.068 65.467 1.126 1.00 38.78 60 ALA L N 1
ATOM 468 C CA . ALA A 1 64 ? 79.448 65.871 0.849 1.00 38.78 60 ALA L CA 1
ATOM 469 C C . ALA A 1 64 ? 80.439 64.735 1.067 1.00 38.78 60 ALA L C 1
ATOM 470 O O . ALA A 1 64 ? 81.645 64.967 1.217 1.00 38.60 60 ALA L O 1
ATOM 472 N N . ARG A 1 65 ? 79.898 63.516 1.108 1.00 35.36 61 ARG L N 1
ATOM 473 C CA . ARG A 1 65 ? 80.655 62.278 1.276 1.00 35.36 61 ARG L CA 1
ATOM 474 C C . ARG A 1 65 ? 81.295 61.888 -0.079 1.00 35.36 61 ARG L C 1
ATOM 475 O O . ARG A 1 65 ? 82.311 61.180 -0.138 1.00 51.23 61 ARG L O 1
ATOM 483 N N . PHE A 1 66 ? 80.659 62.347 -1.158 1.00 23.00 62 PHE L N 1
ATOM 484 C CA . PHE A 1 66 ? 81.117 62.080 -2.517 1.00 23.00 62 PHE L CA 1
ATOM 485 C C . PHE A 1 66 ? 82.074 63.156 -3.011 1.00 23.00 62 PHE L C 1
ATOM 486 O O . PHE A 1 66 ? 81.830 64.356 -2.837 1.00 25.43 62 PHE L O 1
ATOM 494 N N . SER A 1 67 ? 83.092 62.718 -3.741 1.00 28.55 63 SER L N 1
ATOM 495 C CA . SER A 1 67 ? 84.122 63.620 -4.242 1.00 28.55 63 SER L CA 1
ATOM 496 C C . SER A 1 67 ? 84.538 63.468 -5.722 1.00 28.55 63 SER L C 1
ATOM 497 O O . SER A 1 67 ? 84.795 62.359 -6.197 1.00 59.08 63 SER L O 1
ATOM 500 N N . GLY A 1 68 ? 84.660 64.597 -6.424 1.00 31.72 64 GLY L N 1
ATOM 501 C CA . GLY A 1 68 ? 85.050 64.558 -7.819 1.00 31.72 64 GLY L CA 1
ATOM 502 C C . GLY A 1 68 ? 86.342 65.279 -8.149 1.00 31.72 64 GLY L C 1
ATOM 503 O O . GLY A 1 68 ? 86.596 66.371 -7.656 1.00 23.91 64 GLY L O 1
ATOM 504 N N . ARG A 1 69 ? 87.167 64.662 -8.988 1.00 48.49 65 ARG L N 1
ATOM 505 C CA . ARG A 1 69 ? 88.430 65.276 -9.404 1.00 48.49 65 ARG L CA 1
ATOM 506 C C . ARG A 1 69 ? 89.073 64.697 -10.686 1.00 48.49 65 ARG L C 1
ATOM 507 O O . ARG A 1 69 ? 88.682 63.642 -11.184 1.00 84.24 65 ARG L O 1
ATOM 515 N N . GLY A 1 70 ? 90.041 65.441 -11.215 1.00 51.07 66 GLY L N 1
ATOM 516 C CA . GLY A 1 70 ? 90.739 65.048 -12.418 1.00 51.07 66 GLY L CA 1
ATOM 517 C C . GLY A 1 70 ? 90.653 66.147 -13.461 1.00 51.07 66 GLY L C 1
ATOM 518 O O . GLY A 1 70 ? 89.924 67.139 -13.295 1.00 33.80 66 GLY L O 1
ATOM 519 N N . SER A 1 71 ? 91.433 65.992 -14.523 1.00 32.58 67 SER L N 1
ATOM 520 C CA . SER A 1 71 ? 91.430 66.956 -15.613 1.00 32.58 67 SER L CA 1
ATOM 521 C C . SER A 1 71 ? 92.002 66.293 -16.853 1.00 32.58 67 SER L C 1
ATOM 522 O O . SER A 1 71 ? 92.627 65.236 -16.779 1.00 15.50 67 SER L O 1
ATOM 525 N N . GLY A 1 72 ? 91.762 66.901 -18.003 1.00 24.90 68 GLY L N 1
ATOM 526 C CA . GLY A 1 72 ? 92.270 66.317 -19.219 1.00 24.90 68 GLY L CA 1
ATOM 527 C C . GLY A 1 72 ? 91.600 64.996 -19.544 1.00 24.90 68 GLY L C 1
ATOM 528 O O . GLY A 1 72 ? 90.387 64.936 -19.708 1.00 32.55 68 GLY L O 1
ATOM 529 N N . THR A 1 73 ? 92.382 63.926 -19.587 1.00 29.62 69 THR L N 1
ATOM 530 C CA . THR A 1 73 ? 91.841 62.619 -19.937 1.00 29.62 69 THR L CA 1
ATOM 531 C C . THR A 1 73 ? 91.528 61.732 -18.750 1.00 29.62 69 THR L C 1
ATOM 532 O O . THR A 1 73 ? 90.909 60.678 -18.909 1.00 49.27 69 THR L O 1
ATOM 536 N N . ASP A 1 74 ? 91.949 62.150 -17.562 1.00 33.31 70 ASP L N 1
ATOM 537 C CA . ASP A 1 74 ? 91.732 61.332 -16.376 1.00 33.31 70 ASP L CA 1
ATOM 538 C C . ASP A 1 74 ? 90.907 62.026 -15.336 1.00 33.31 70 ASP L C 1
ATOM 539 O O . ASP A 1 74 ? 91.074 63.221 -15.068 1.00 48.52 70 ASP L O 1
ATOM 544 N N . PHE A 1 75 ? 89.968 61.272 -14.784 1.00 26.24 71 PHE L N 1
ATOM 545 C CA . PHE A 1 75 ? 89.055 61.796 -13.788 1.00 26.24 71 PHE L CA 1
ATOM 546 C C . PHE A 1 75 ? 88.806 60.773 -12.681 1.00 26.24 71 PHE L C 1
ATOM 547 O O . PHE A 1 75 ? 89.246 59.628 -12.777 1.00 24.08 71 PHE L O 1
ATOM 555 N N . THR A 1 76 ? 88.081 61.172 -11.644 1.00 11.57 72 THR L N 1
ATOM 556 C CA . THR A 1 76 ? 87.879 60.278 -10.508 1.00 11.57 72 THR L CA 1
ATOM 557 C C . THR A 1 76 ? 86.748 60.654 -9.528 1.00 11.57 72 THR L C 1
ATOM 558 O O . THR A 1 76 ? 86.444 61.823 -9.308 1.00 30.38 72 THR L O 1
ATOM 562 N N . LEU A 1 77 ? 86.146 59.638 -8.931 1.00 14.38 73 LEU L N 1
ATOM 563 C CA . LEU A 1 77 ? 85.084 59.840 -7.961 1.00 14.38 73 LEU L CA 1
ATOM 564 C C . LEU A 1 77 ? 85.395 58.969 -6.748 1.00 14.38 73 LEU L C 1
ATOM 565 O O . LEU A 1 77 ? 85.749 57.795 -6.892 1.00 23.07 73 LEU L O 1
ATOM 570 N N . ASN A 1 78 ? 85.242 59.550 -5.558 1.00 47.66 74 ASN L N 1
ATOM 571 C CA . ASN A 1 78 ? 85.528 58.851 -4.313 1.00 47.66 74 ASN L CA 1
ATOM 572 C C . ASN A 1 78 ? 84.412 58.992 -3.286 1.00 47.66 74 ASN L C 1
ATOM 573 O O . ASN A 1 78 ? 83.757 60.032 -3.203 1.00 48.02 74 ASN L O 1
ATOM 578 N N . ILE A 1 79 ? 84.204 57.943 -2.495 1.00 52.75 75 ILE L N 1
ATOM 579 C CA . ILE A 1 79 ? 83.169 57.986 -1.473 1.00 52.75 75 ILE L CA 1
ATOM 580 C C . ILE A 1 79 ? 83.821 57.786 -0.116 1.00 52.75 75 ILE L C 1
ATOM 581 O O . ILE A 1 79 ? 84.572 56.826 0.079 1.00 40.74 75 ILE L O 1
ATOM 586 N N . HIS A 1 80 ? 83.561 58.718 0.803 1.00 31.60 76 HIS L N 1
ATOM 587 C CA . HIS A 1 80 ? 84.132 58.656 2.146 1.00 31.60 76 HIS L CA 1
ATOM 588 C C . HIS A 1 80 ? 83.151 59.135 3.217 1.00 31.60 76 HIS L C 1
ATOM 589 O O . HIS A 1 80 ? 82.806 60.311 3.268 1.00 75.93 76 HIS L O 1
ATOM 596 N N . PRO A 1 81 ? 82.644 58.228 4.036 1.00 40.41 77 PRO L N 1
ATOM 597 C CA . PRO A 1 81 ? 82.974 56.803 3.882 1.00 40.41 77 PRO L CA 1
ATOM 598 C C . PRO A 1 81 ? 81.771 56.126 3.215 1.00 40.41 77 PRO L C 1
ATOM 599 O O . PRO A 1 81 ? 80.614 56.575 3.322 1.00 42.23 77 PRO L O 1
ATOM 603 N N . VAL A 1 82 ? 82.073 55.039 2.519 1.00 31.31 78 VAL L N 1
ATOM 604 C CA . VAL A 1 82 ? 81.075 54.266 1.812 1.00 31.31 78 VAL L CA 1
ATOM 605 C C . VAL A 1 82 ? 79.938 53.833 2.738 1.00 31.31 78 VAL L C 1
ATOM 606 O O . VAL A 1 82 ? 80.175 53.308 3.826 1.00 34.71 78 VAL L O 1
ATOM 610 N N . GLU A 1 83 ? 78.711 54.116 2.308 1.00 33.16 79 GLU L N 1
ATOM 611 C CA . GLU A 1 83 ? 77.496 53.770 3.042 1.00 33.16 79 GLU L CA 1
ATOM 612 C C . GLU A 1 83 ? 76.755 52.606 2.384 1.00 33.16 79 GLU L C 1
ATOM 613 O O . GLU A 1 83 ? 77.157 52.104 1.335 1.00 57.50 79 GLU L O 1
ATOM 619 N N . GLU A 1 84 ? 75.654 52.189 3.000 1.00 46.29 80 GLU L N 1
ATOM 620 C CA . GLU A 1 84 ? 74.851 51.100 2.450 1.00 46.29 80 GLU L CA 1
ATOM 621 C C . GLU A 1 84 ? 74.009 51.623 1.289 1.00 46.29 80 GLU L C 1
ATOM 622 O O . GLU A 1 84 ? 73.795 50.922 0.295 1.00 78.88 80 GLU L O 1
ATOM 628 N N . GLU A 1 85 ? 73.552 52.869 1.425 1.00 34.12 81 GLU L N 1
ATOM 629 C CA . GLU A 1 85 ? 72.753 53.527 0.400 1.00 34.12 81 GLU L CA 1
ATOM 630 C C . GLU A 1 85 ? 73.701 54.153 -0.593 1.00 34.12 81 GLU L C 1
ATOM 631 O O . GLU A 1 85 ? 73.521 55.290 -1.034 1.00 62.88 81 GLU L O 1
ATOM 637 N N . ASP A 1 86 ? 74.728 53.377 -0.917 1.00 24.27 82 ASP L N 1
ATOM 638 C CA . ASP A 1 86 ? 75.766 53.757 -1.862 1.00 24.27 82 ASP L CA 1
ATOM 639 C C . ASP A 1 86 ? 76.032 52.595 -2.812 1.00 24.27 82 ASP L C 1
ATOM 640 O O . ASP A 1 86 ? 76.947 52.651 -3.627 1.00 23.61 82 ASP L O 1
ATOM 645 N N . ALA A 1 87 ? 75.259 51.525 -2.676 1.00 44.38 83 ALA L N 1
ATOM 646 C CA . ALA A 1 87 ? 75.430 50.380 -3.560 1.00 44.38 83 ALA L CA 1
ATOM 647 C C . ALA A 1 87 ? 74.655 50.764 -4.809 1.00 44.38 83 ALA L C 1
ATOM 648 O O . ALA A 1 87 ? 73.431 50.997 -4.760 1.00 21.42 83 ALA L O 1
ATOM 650 N N . ALA A 1 88 ? 75.388 50.919 -5.907 1.00 17.20 84 ALA L N 1
ATOM 651 C CA . ALA A 1 88 ? 74.767 51.314 -7.163 1.00 17.20 84 ALA L CA 1
ATOM 652 C C . ALA A 1 88 ? 75.796 51.172 -8.246 1.00 17.20 84 ALA L C 1
ATOM 653 O O . ALA A 1 88 ? 76.849 50.517 -8.049 1.00 5.00 84 ALA L O 1
ATOM 655 N N . THR A 1 89 ? 75.495 51.809 -9.381 1.00 6.37 85 THR L N 1
ATOM 656 C CA . THR A 1 89 ? 76.409 51.806 -10.508 1.00 6.37 85 THR L CA 1
ATOM 657 C C . THR A 1 89 ? 76.667 53.255 -10.772 1.00 6.37 85 THR L C 1
ATOM 658 O O . THR A 1 89 ? 75.748 54.062 -10.768 1.00 15.94 85 THR L O 1
ATOM 662 N N . TYR A 1 90 ? 77.940 53.597 -10.863 1.00 16.26 86 TYR L N 1
ATOM 663 C CA . TYR A 1 90 ? 78.317 54.974 -11.106 1.00 16.26 86 TYR L CA 1
ATOM 664 C C . TYR A 1 90 ? 78.771 55.108 -12.555 1.00 16.26 86 TYR L C 1
ATOM 665 O O . TYR A 1 90 ? 79.461 54.215 -13.069 1.00 17.71 86 TYR L O 1
ATOM 674 N N . TYR A 1 91 ? 78.322 56.172 -13.232 1.00 4.56 87 TYR L N 1
ATOM 675 C CA . TYR A 1 91 ? 78.686 56.412 -14.632 1.00 4.56 87 TYR L CA 1
ATOM 676 C C . TYR A 1 91 ? 79.277 57.790 -14.835 1.00 4.56 87 TYR L C 1
ATOM 677 O O . TYR A 1 91 ? 78.633 58.799 -14.507 1.00 19.99 87 TYR L O 1
ATOM 686 N N . CYS A 1 92 ? 80.486 57.862 -15.386 1.00 5.81 88 CYS L N 1
ATOM 687 C CA . CYS A 1 92 ? 81.047 59.172 -15.682 1.00 5.81 88 CYS L CA 1
ATOM 688 C C . CYS A 1 92 ? 80.459 59.509 -17.054 1.00 5.81 88 CYS L C 1
ATOM 689 O O . CYS A 1 92 ? 80.070 58.591 -17.795 1.00 17.87 88 CYS L O 1
ATOM 692 N N . GLN A 1 93 ? 80.397 60.798 -17.400 1.00 33.00 89 GLN L N 1
ATOM 693 C CA . GLN A 1 93 ? 79.821 61.227 -18.683 1.00 33.00 89 GLN L CA 1
ATOM 694 C C . GLN A 1 93 ? 80.327 62.594 -19.145 1.00 33.00 89 GLN L C 1
ATOM 695 O O . GLN A 1 93 ? 80.299 63.545 -18.374 1.00 26.46 89 GLN L O 1
ATOM 701 N N . GLN A 1 94 ? 80.680 62.713 -20.427 1.00 11.81 90 GLN L N 1
ATOM 702 C CA . GLN A 1 94 ? 81.206 63.973 -20.978 1.00 11.81 90 GLN L CA 1
ATOM 703 C C . GLN A 1 94 ? 80.280 64.938 -21.753 1.00 11.81 90 GLN L C 1
ATOM 704 O O . GLN A 1 94 ? 79.584 64.545 -22.684 1.00 16.69 90 GLN L O 1
ATOM 710 N N . SER A 1 95 ? 80.286 66.210 -21.379 1.00 5.08 91 SER L N 1
ATOM 711 C CA . SER A 1 95 ? 79.500 67.188 -22.105 1.00 5.08 91 SER L CA 1
ATOM 712 C C . SER A 1 95 ? 80.424 68.111 -22.940 1.00 5.08 91 SER L C 1
ATOM 713 O O . SER A 1 95 ? 80.122 69.289 -23.237 1.00 18.77 91 SER L O 1
ATOM 716 N N . HIS A 1 96 ? 81.545 67.520 -23.346 1.00 7.82 92 HIS L N 1
ATOM 717 C CA . HIS A 1 96 ? 82.545 68.217 -24.120 1.00 7.82 92 HIS L CA 1
ATOM 718 C C . HIS A 1 96 ? 82.113 68.390 -25.563 1.00 7.82 92 HIS L C 1
ATOM 719 O O . HIS A 1 96 ? 82.387 69.412 -26.194 1.00 18.85 92 HIS L O 1
ATOM 726 N N . GLU A 1 97 ? 81.426 67.387 -26.091 1.00 6.17 93 GLU L N 1
ATOM 727 C CA . GLU A 1 97 ? 81.013 67.472 -27.461 1.00 6.17 93 GLU L CA 1
ATOM 728 C C . GLU A 1 97 ? 79.891 66.559 -27.755 1.00 6.17 93 GLU L C 1
ATOM 729 O O . GLU A 1 97 ? 79.630 65.621 -27.019 1.00 24.51 93 GLU L O 1
ATOM 735 N N . ASP A 1 98 ? 79.196 66.877 -28.831 1.00 19.17 94 ASP L N 1
ATOM 736 C CA . ASP A 1 98 ? 78.103 66.058 -29.290 1.00 19.17 94 ASP L CA 1
ATOM 737 C C . ASP A 1 98 ? 78.728 65.138 -30.338 1.00 19.17 94 ASP L C 1
ATOM 738 O O . ASP A 1 98 ? 79.686 65.522 -31.041 1.00 15.64 94 ASP L O 1
ATOM 743 N N . PRO A 1 99 ? 78.303 63.879 -30.371 1.00 9.72 95 PRO L N 1
ATOM 744 C CA . PRO A 1 99 ? 77.306 63.297 -29.460 1.00 9.72 95 PRO L CA 1
ATOM 745 C C . PRO A 1 99 ? 77.802 63.070 -28.032 1.00 9.72 95 PRO L C 1
ATOM 746 O O . PRO A 1 99 ? 78.926 62.567 -27.846 1.00 16.12 95 PRO L O 1
ATOM 750 N N . LEU A 1 100 ? 76.975 63.380 -27.031 1.00 6.78 96 LEU L N 1
ATOM 751 C CA . LEU A 1 100 ? 77.385 63.147 -25.639 1.00 6.78 96 LEU L CA 1
ATOM 752 C C . LEU A 1 100 ? 77.513 61.630 -25.454 1.00 6.78 96 LEU L C 1
ATOM 753 O O . LEU A 1 100 ? 76.780 60.874 -26.097 1.00 11.56 96 LEU L O 1
ATOM 758 N N . THR A 1 101 ? 78.422 61.184 -24.592 1.00 13.38 97 THR L N 1
ATOM 759 C CA . THR A 1 101 ? 78.570 59.757 -24.364 1.00 13.38 97 THR L CA 1
ATOM 760 C C . THR A 1 101 ? 78.739 59.442 -22.877 1.00 13.38 97 THR L C 1
ATOM 761 O O . THR A 1 101 ? 79.101 60.322 -22.083 1.00 19.66 97 THR L O 1
ATOM 765 N N . PHE A 1 102 ? 78.510 58.166 -22.538 1.00 19.01 98 PHE L N 1
ATOM 766 C CA . PHE A 1 102 ? 78.609 57.638 -21.174 1.00 19.01 98 PHE L CA 1
ATOM 767 C C . PHE A 1 102 ? 79.622 56.537 -21.093 1.00 19.01 98 PHE L C 1
ATOM 768 O O . PHE A 1 102 ? 79.938 55.910 -22.098 1.00 9.60 98 PHE L O 1
ATOM 776 N N . GLY A 1 103 ? 80.035 56.231 -19.867 1.00 10.32 99 GLY L N 1
ATOM 777 C CA . GLY A 1 103 ? 80.971 55.142 -19.633 1.00 10.32 99 GLY L CA 1
ATOM 778 C C . GLY A 1 103 ? 80.160 53.866 -19.447 1.00 10.32 99 GLY L C 1
ATOM 779 O O . GLY A 1 103 ? 78.942 53.882 -19.637 1.00 30.40 99 GLY L O 1
ATOM 780 N N . ALA A 1 104 ? 80.820 52.763 -19.089 1.00 19.10 100 ALA L N 1
ATOM 781 C CA . ALA A 1 104 ? 80.133 51.477 -18.881 1.00 19.10 100 ALA L CA 1
ATOM 782 C C . ALA A 1 104 ? 79.481 51.426 -17.510 1.00 19.10 100 ALA L C 1
ATOM 783 O O . ALA A 1 104 ? 78.441 50.792 -17.332 1.00 29.68 100 ALA L O 1
ATOM 785 N N . GLY A 1 105 ? 80.083 52.132 -16.556 1.00 31.59 101 GLY L N 1
ATOM 786 C CA . GLY A 1 105 ? 79.568 52.172 -15.201 1.00 31.59 101 GLY L CA 1
ATOM 787 C C . GLY A 1 105 ? 80.392 51.302 -14.276 1.00 31.59 101 GLY L C 1
ATOM 788 O O . GLY A 1 105 ? 81.255 50.550 -14.729 1.00 19.35 101 GLY L O 1
ATOM 789 N N . THR A 1 106 ? 80.152 51.416 -12.973 1.00 22.61 102 THR L N 1
ATOM 790 C CA . THR A 1 106 ? 80.883 50.605 -12.012 1.00 22.61 102 THR L CA 1
ATOM 791 C C . THR A 1 106 ? 79.941 50.140 -10.909 1.00 22.61 102 THR L C 1
ATOM 792 O O . THR A 1 106 ? 79.408 50.966 -10.146 1.00 33.19 102 THR L O 1
ATOM 796 N N . LYS A 1 107 ? 79.688 48.832 -10.871 1.00 26.46 103 LYS L N 1
ATOM 797 C CA . LYS A 1 107 ? 78.822 48.259 -9.843 1.00 26.46 103 LYS L CA 1
ATOM 798 C C . LYS A 1 107 ? 79.615 48.309 -8.558 1.00 26.46 103 LYS L C 1
ATOM 799 O O . LYS A 1 107 ? 80.738 47.806 -8.479 1.00 49.87 103 LYS L O 1
ATOM 805 N N . LEU A 1 108 ? 79.063 48.994 -7.577 1.00 45.98 104 LEU L N 1
ATOM 806 C CA . LEU A 1 108 ? 79.711 49.097 -6.292 1.00 45.98 104 LEU L CA 1
ATOM 807 C C . LEU A 1 108 ? 78.937 48.183 -5.380 1.00 45.98 104 LEU L C 1
ATOM 808 O O . LEU A 1 108 ? 77.743 48.396 -5.142 1.00 26.03 104 LEU L O 1
ATOM 813 N N . GLU A 1 109 ? 79.576 47.113 -4.943 1.00 55.23 105 GLU L N 1
ATOM 814 C CA . GLU A 1 109 ? 78.902 46.212 -4.035 1.00 55.23 105 GLU L CA 1
ATOM 815 C C . GLU A 1 109 ? 79.600 46.301 -2.686 1.00 55.23 105 GLU L C 1
ATOM 816 O O . GLU A 1 109 ? 80.826 46.405 -2.609 1.00 60.30 105 GLU L O 1
ATOM 822 N N . LEU A 1 110 ? 78.796 46.360 -1.631 1.00 45.32 106 LEU L N 1
ATOM 823 C CA . LEU A 1 110 ? 79.308 46.463 -0.276 1.00 45.32 106 LEU L CA 1
ATOM 824 C C . LEU A 1 110 ? 79.630 45.091 0.255 1.00 45.32 106 LEU L C 1
ATOM 825 O O . LEU A 1 110 ? 78.842 44.165 0.101 1.00 27.51 106 LEU L O 1
ATOM 830 N N . LYS A 1 111 ? 80.802 44.961 0.867 1.00 32.42 107 LYS L N 1
ATOM 831 C CA . LYS A 1 111 ? 81.207 43.699 1.451 1.00 32.42 107 LYS L CA 1
ATOM 832 C C . LYS A 1 111 ? 80.443 43.541 2.787 1.00 32.42 107 LYS L C 1
ATOM 833 O O . LYS A 1 111 ? 80.022 44.524 3.418 1.00 37.48 107 LYS L O 1
ATOM 839 N N . ARG A 1 112 ? 80.219 42.290 3.169 1.00 40.17 108 ARG L N 1
ATOM 840 C CA . ARG A 1 112 ? 79.499 41.939 4.383 1.00 40.17 108 ARG L CA 1
ATOM 841 C C . ARG A 1 112 ? 80.215 40.697 4.949 1.00 40.17 108 ARG L C 1
ATOM 842 O O . ARG A 1 112 ? 81.248 40.252 4.409 1.00 36.66 108 ARG L O 1
ATOM 850 N N . ALA A 1 113 ? 79.719 40.169 6.065 1.00 31.67 109 ALA L N 1
ATOM 851 C CA . ALA A 1 113 ? 80.335 38.954 6.642 1.00 31.67 109 ALA L CA 1
ATOM 852 C C . ALA A 1 113 ? 79.560 37.770 6.050 1.00 31.67 109 ALA L C 1
ATOM 853 O O . ALA A 1 113 ? 78.306 37.831 5.973 1.00 18.74 109 ALA L O 1
ATOM 855 N N . ASP A 1 114 ? 80.292 36.714 5.675 1.00 21.90 110 ASP L N 1
ATOM 856 C CA . ASP A 1 114 ? 79.705 35.516 5.086 1.00 21.90 110 ASP L CA 1
ATOM 857 C C . ASP A 1 114 ? 78.407 35.124 5.771 1.00 21.90 110 ASP L C 1
ATOM 858 O O . ASP A 1 114 ? 78.297 35.143 6.998 1.00 52.35 110 ASP L O 1
ATOM 863 N N . ALA A 1 115 ? 77.410 34.804 4.962 1.00 26.77 111 ALA L N 1
ATOM 864 C CA . ALA A 1 115 ? 76.107 34.409 5.465 1.00 26.77 111 ALA L CA 1
ATOM 865 C C . ALA A 1 115 ? 75.656 33.195 4.668 1.00 26.77 111 ALA L C 1
ATOM 866 O O . ALA A 1 115 ? 76.007 33.065 3.493 1.00 33.16 111 ALA L O 1
ATOM 868 N N . ALA A 1 116 ? 74.880 32.312 5.293 1.00 35.70 112 ALA L N 1
ATOM 869 C CA . ALA A 1 116 ? 74.426 31.112 4.599 1.00 35.70 112 ALA L CA 1
ATOM 870 C C . ALA A 1 116 ? 72.997 31.149 4.063 1.00 35.70 112 ALA L C 1
ATOM 871 O O . ALA A 1 116 ? 72.069 31.635 4.697 1.00 6.05 112 ALA L O 1
ATOM 873 N N . PRO A 1 117 ? 72.803 30.543 2.901 1.00 17.98 113 PRO L N 1
ATOM 874 C CA . PRO A 1 117 ? 71.538 30.449 2.190 1.00 17.98 113 PRO L CA 1
ATOM 875 C C . PRO A 1 117 ? 70.416 29.690 2.876 1.00 17.98 113 PRO L C 1
ATOM 876 O O . PRO A 1 117 ? 70.494 28.477 3.048 1.00 28.45 113 PRO L O 1
ATOM 880 N N . THR A 1 118 ? 69.364 30.406 3.263 1.00 18.82 114 THR L N 1
ATOM 881 C CA . THR A 1 118 ? 68.202 29.764 3.867 1.00 18.82 114 THR L CA 1
ATOM 882 C C . THR A 1 118 ? 67.412 29.169 2.709 1.00 18.82 114 THR L C 1
ATOM 883 O O . THR A 1 118 ? 66.587 29.830 2.083 1.00 22.69 114 THR L O 1
ATOM 887 N N . VAL A 1 119 ? 67.692 27.914 2.414 1.00 18.05 115 VAL L N 1
ATOM 888 C CA . VAL A 1 119 ? 67.054 27.227 1.309 1.00 18.05 115 VAL L CA 1
ATOM 889 C C . VAL A 1 119 ? 65.613 26.932 1.623 1.00 18.05 115 VAL L C 1
ATOM 890 O O . VAL A 1 119 ? 65.261 26.688 2.772 1.00 21.51 115 VAL L O 1
ATOM 894 N N . SER A 1 120 ? 64.777 26.986 0.590 1.00 5.13 116 SER L N 1
ATOM 895 C CA . SER A 1 120 ? 63.343 26.754 0.728 1.00 5.13 116 SER L CA 1
ATOM 896 C C . SER A 1 120 ? 62.868 26.069 -0.561 1.00 5.13 116 SER L C 1
ATOM 897 O O . SER A 1 120 ? 63.122 26.585 -1.642 1.00 19.69 116 SER L O 1
ATOM 900 N N . ILE A 1 121 ? 62.223 24.903 -0.461 1.00 34.96 117 ILE L N 1
ATOM 901 C CA . ILE A 1 121 ? 61.758 24.184 -1.655 1.00 34.96 117 ILE L CA 1
ATOM 902 C C . ILE A 1 121 ? 60.240 24.052 -1.729 1.00 34.96 117 ILE L C 1
ATOM 903 O O . ILE A 1 121 ? 59.581 23.747 -0.737 1.00 25.88 117 ILE L O 1
ATOM 908 N N . PHE A 1 122 ? 59.697 24.192 -2.929 1.00 7.55 118 PHE L N 1
ATOM 909 C CA . PHE A 1 122 ? 58.264 24.097 -3.105 1.00 7.55 118 PHE L CA 1
ATOM 910 C C . PHE A 1 122 ? 57.843 23.162 -4.226 1.00 7.55 118 PHE L C 1
ATOM 911 O O . PHE A 1 122 ? 58.447 23.122 -5.285 1.00 11.11 118 PHE L O 1
ATOM 919 N N . PRO A 1 123 ? 56.827 22.350 -3.968 1.00 7.07 119 PRO L N 1
ATOM 920 C CA . PRO A 1 123 ? 56.301 21.415 -4.954 1.00 7.07 119 PRO L CA 1
ATOM 921 C C . PRO A 1 123 ? 55.305 22.206 -5.811 1.00 7.07 119 PRO L C 1
ATOM 922 O O . PRO A 1 123 ? 54.962 23.346 -5.486 1.00 30.27 119 PRO L O 1
ATOM 926 N N . PRO A 1 124 ? 54.844 21.611 -6.919 1.00 5.74 120 PRO L N 1
ATOM 927 C CA . PRO A 1 124 ? 53.894 22.259 -7.812 1.00 5.74 120 PRO L CA 1
ATOM 928 C C . PRO A 1 124 ? 52.596 22.639 -7.127 1.00 5.74 120 PRO L C 1
ATOM 929 O O . PRO A 1 124 ? 52.142 21.977 -6.203 1.00 9.88 120 PRO L O 1
ATOM 933 N N . SER A 1 125 ? 52.009 23.739 -7.586 1.00 27.24 121 SER L N 1
ATOM 934 C CA . SER A 1 125 ? 50.747 24.216 -7.061 1.00 27.24 121 SER L CA 1
ATOM 935 C C . SER A 1 125 ? 49.723 23.299 -7.662 1.00 27.24 121 SER L C 1
ATOM 936 O O . SER A 1 125 ? 49.840 22.919 -8.821 1.00 43.31 121 SER L O 1
ATOM 939 N N . SER A 1 126 ? 48.743 22.913 -6.864 1.00 17.58 122 SER L N 1
ATOM 940 C CA . SER A 1 126 ? 47.685 22.020 -7.341 1.00 17.58 122 SER L CA 1
ATOM 941 C C . SER A 1 126 ? 46.900 22.600 -8.525 1.00 17.58 122 SER L C 1
ATOM 942 O O . SER A 1 126 ? 46.173 21.888 -9.215 1.00 59.75 122 SER L O 1
ATOM 945 N N . GLU A 1 127 ? 47.110 23.886 -8.778 1.00 19.97 123 GLU L N 1
ATOM 946 C CA . GLU A 1 127 ? 46.449 24.609 -9.854 1.00 19.97 123 GLU L CA 1
ATOM 947 C C . GLU A 1 127 ? 47.254 24.488 -11.138 1.00 19.97 123 GLU L C 1
ATOM 948 O O . GLU A 1 127 ? 46.695 24.500 -12.238 1.00 52.71 123 GLU L O 1
ATOM 954 N N . GLN A 1 128 ? 48.574 24.393 -10.993 1.00 16.97 124 GLN L N 1
ATOM 955 C CA . GLN A 1 128 ? 49.474 24.254 -12.139 1.00 16.97 124 GLN L CA 1
ATOM 956 C C . GLN A 1 128 ? 49.356 22.855 -12.683 1.00 16.97 124 GLN L C 1
ATOM 957 O O . GLN A 1 128 ? 49.320 22.656 -13.887 1.00 19.55 124 GLN L O 1
ATOM 963 N N . LEU A 1 129 ? 49.317 21.886 -11.779 1.00 19.87 125 LEU L N 1
ATOM 964 C CA . LEU A 1 129 ? 49.200 20.487 -12.155 1.00 19.87 125 LEU L CA 1
ATOM 965 C C . LEU A 1 129 ? 47.966 20.296 -13.019 1.00 19.87 125 LEU L C 1
ATOM 966 O O . LEU A 1 129 ? 48.032 19.630 -14.055 1.00 12.06 125 LEU L O 1
ATOM 971 N N . THR A 1 130 ? 46.856 20.909 -12.616 1.00 11.76 126 THR L N 1
ATOM 972 C CA . THR A 1 130 ? 45.639 20.834 -13.401 1.00 11.76 126 THR L CA 1
ATOM 973 C C . THR A 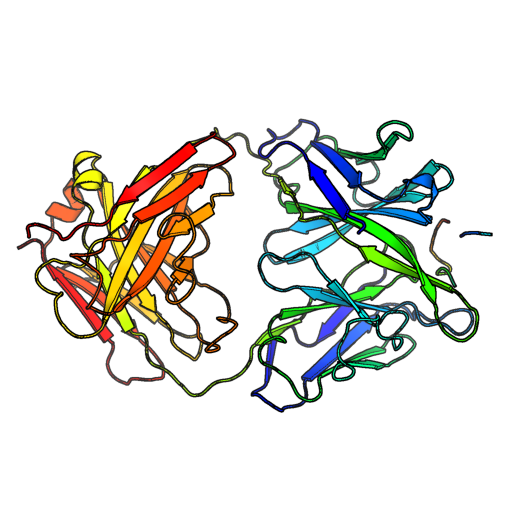1 130 ? 45.977 21.341 -14.821 1.00 11.76 126 THR L C 1
ATOM 974 O O . THR A 1 130 ? 45.570 20.756 -15.830 1.00 26.99 126 THR L O 1
ATOM 978 N N . SER A 1 131 ? 46.769 22.409 -14.875 1.00 42.21 127 SER L N 1
ATOM 979 C CA . SER A 1 131 ? 47.190 23.025 -16.128 1.00 42.21 127 SER L CA 1
ATOM 980 C C . SER A 1 131 ? 48.226 22.189 -16.887 1.00 42.21 127 SER L C 1
ATOM 981 O O . SER A 1 131 ? 48.704 22.591 -17.954 1.00 59.11 127 SER L O 1
ATOM 984 N N . GLY A 1 132 ? 48.591 21.043 -16.312 1.00 33.08 128 GLY L N 1
ATOM 985 C CA . GLY A 1 132 ? 49.544 20.141 -16.947 1.00 33.08 128 GLY L CA 1
ATOM 986 C C . GLY A 1 132 ? 51.031 20.373 -16.724 1.00 33.08 128 GLY L C 1
ATOM 987 O O . GLY A 1 132 ? 51.815 19.441 -16.844 1.00 38.04 128 GLY L O 1
ATOM 988 N N . GLY A 1 133 ? 51.429 21.607 -16.441 1.00 19.34 129 GLY L N 1
ATOM 989 C CA . GLY A 1 133 ? 52.835 21.891 -16.215 1.00 19.34 129 GLY L CA 1
ATOM 990 C C . GLY A 1 133 ? 53.222 21.510 -14.804 1.00 19.34 129 GLY L C 1
ATOM 991 O O . GLY A 1 133 ? 52.358 21.176 -14.019 1.00 2.00 129 GLY L O 1
ATOM 992 N N . ALA A 1 134 ? 54.501 21.604 -14.464 1.00 7.55 130 ALA L N 1
ATOM 993 C CA . ALA A 1 134 ? 54.935 21.243 -13.131 1.00 7.55 130 ALA L CA 1
ATOM 994 C C . ALA A 1 134 ? 56.228 21.965 -12.680 1.00 7.55 130 ALA L C 1
ATOM 995 O O . ALA A 1 134 ? 57.347 21.474 -12.894 1.00 22.76 130 ALA L O 1
ATOM 997 N N . SER A 1 135 ? 56.069 23.126 -12.045 1.00 11.76 131 SER L N 1
ATOM 998 C CA . SER A 1 135 ? 57.223 23.865 -11.579 1.00 11.76 131 SER L CA 1
ATOM 999 C C . SER A 1 135 ? 57.559 23.556 -10.138 1.00 11.76 131 SER L C 1
ATOM 1000 O O . SER A 1 135 ? 56.712 23.590 -9.241 1.00 28.51 131 SER L O 1
ATOM 1003 N N . VAL A 1 136 ? 58.818 23.224 -9.935 1.00 5.31 132 VAL L N 1
ATOM 1004 C CA . VAL A 1 136 ? 59.343 22.936 -8.620 1.00 5.31 132 VAL L CA 1
ATOM 1005 C C . VAL A 1 136 ? 60.308 24.097 -8.415 1.00 5.31 132 VAL L C 1
ATOM 1006 O O . VAL A 1 136 ? 61.246 24.271 -9.206 1.00 10.82 132 VAL L O 1
ATOM 1010 N N . VAL A 1 137 ? 60.039 24.904 -7.383 1.00 3.33 133 VAL L N 1
ATOM 1011 C CA . VAL A 1 137 ? 60.808 26.109 -7.070 1.00 3.33 133 VAL L CA 1
ATOM 1012 C C . VAL A 1 137 ? 61.658 26.080 -5.823 1.00 3.33 133 VAL L C 1
ATOM 1013 O O . VAL A 1 137 ? 61.169 25.807 -4.731 1.00 7.58 133 VAL L O 1
ATOM 1017 N N . CYS A 1 138 ? 62.894 26.532 -5.959 1.00 15.85 134 CYS L N 1
ATOM 1018 C CA . CYS A 1 138 ? 63.818 26.540 -4.827 1.00 15.85 134 CYS L CA 1
ATOM 1019 C C . CYS A 1 138 ? 64.456 27.922 -4.642 1.00 15.85 134 CYS L C 1
ATOM 1020 O O . CYS A 1 138 ? 65.155 28.413 -5.538 1.00 26.48 134 CYS L O 1
ATOM 1023 N N . PHE A 1 139 ? 64.153 28.560 -3.508 1.00 22.38 135 PHE L N 1
ATOM 1024 C CA . PHE A 1 139 ? 64.692 29.877 -3.164 1.00 22.38 135 PHE L CA 1
ATOM 1025 C C . PHE A 1 139 ? 65.892 29.694 -2.236 1.00 22.38 135 PHE L C 1
ATOM 1026 O O . PHE A 1 139 ? 65.823 28.947 -1.241 1.00 19.03 135 PHE L O 1
ATOM 1034 N N . LEU A 1 140 ? 67.008 30.311 -2.617 1.00 5.87 136 LEU L N 1
ATOM 1035 C CA . LEU A 1 140 ? 68.248 30.304 -1.841 1.00 5.87 136 LEU L CA 1
ATOM 1036 C C . LEU A 1 140 ? 68.282 31.748 -1.395 1.00 5.87 136 LEU L C 1
ATOM 1037 O O . LEU A 1 140 ? 68.768 32.608 -2.141 1.00 10.47 136 LEU L O 1
ATOM 1042 N N . ASN A 1 141 ? 67.763 32.019 -0.200 1.00 26.93 137 ASN L N 1
ATOM 1043 C CA . ASN A 1 141 ? 67.676 33.394 0.292 1.00 26.93 137 ASN L CA 1
ATOM 1044 C C . ASN A 1 141 ? 68.683 33.982 1.299 1.00 26.93 137 ASN L C 1
ATOM 1045 O O . ASN A 1 141 ? 69.114 33.312 2.245 1.00 27.81 137 ASN L O 1
ATOM 1050 N N . ASN A 1 142 ? 69.005 35.261 1.070 1.00 16.69 138 ASN L N 1
ATOM 1051 C CA . ASN A 1 142 ? 69.907 36.075 1.880 1.00 16.69 138 ASN L CA 1
ATOM 1052 C C . ASN A 1 142 ? 71.250 35.500 2.244 1.00 16.69 138 ASN L C 1
ATOM 1053 O O . ASN A 1 142 ? 71.547 35.264 3.412 1.00 37.24 138 ASN L O 1
ATOM 1058 N N . PHE A 1 143 ? 72.080 35.301 1.240 1.00 14.84 139 PHE L N 1
ATOM 1059 C CA . PHE A 1 143 ? 73.413 34.785 1.471 1.00 14.84 139 PHE L CA 1
ATOM 1060 C C . PHE A 1 143 ? 74.480 35.773 1.009 1.00 14.84 139 PHE L C 1
ATOM 1061 O O . PHE A 1 143 ? 74.175 36.859 0.510 1.00 12.63 139 PHE L O 1
ATOM 1069 N N . TYR A 1 144 ? 75.735 35.391 1.248 1.00 7.72 140 TYR L N 1
ATOM 1070 C CA . TYR A 1 144 ? 76.901 36.173 0.871 1.00 7.72 140 TYR L CA 1
ATOM 1071 C C . TYR A 1 144 ? 78.118 35.298 1.087 1.00 7.72 140 TYR L C 1
ATOM 1072 O O . TYR A 1 144 ? 78.149 34.525 2.048 1.00 34.95 140 TYR L O 1
ATOM 1081 N N . PRO A 1 145 ? 79.162 35.286 0.227 1.00 24.82 141 PRO L N 1
ATOM 1082 C CA . PRO A 1 145 ? 79.274 36.032 -1.070 1.00 24.82 141 PRO L CA 1
ATOM 1083 C C . PRO A 1 145 ? 78.230 35.608 -2.094 1.00 24.82 141 PRO L C 1
ATOM 1084 O O . PRO A 1 145 ? 77.549 34.610 -1.905 1.00 22.59 141 PRO L O 1
ATOM 1088 N N . LYS A 1 146 ? 78.151 36.358 -3.190 1.00 28.39 142 LYS L N 1
ATOM 1089 C CA . LYS A 1 146 ? 77.198 36.088 -4.271 1.00 28.39 142 LYS L CA 1
ATOM 1090 C C . LYS A 1 146 ? 77.386 34.746 -4.972 1.00 28.39 142 LYS L C 1
ATOM 1091 O O . LYS A 1 146 ? 76.492 34.277 -5.670 1.00 54.99 142 LYS L O 1
ATOM 1097 N N . ASP A 1 147 ? 78.532 34.113 -4.746 1.00 21.89 143 ASP L N 1
ATOM 1098 C CA . ASP A 1 147 ? 78.816 32.830 -5.372 1.00 21.89 143 ASP L CA 1
ATOM 1099 C C . ASP A 1 147 ? 78.225 31.614 -4.701 1.00 21.89 143 ASP L C 1
ATOM 1100 O O . ASP A 1 147 ? 78.648 31.216 -3.613 1.00 67.75 143 ASP L O 1
ATOM 1105 N N . ILE A 1 148 ? 77.251 31.028 -5.392 1.00 34.51 144 ILE L N 1
ATOM 1106 C CA . ILE A 1 148 ? 76.565 29.818 -4.943 1.00 34.51 144 ILE L CA 1
ATOM 1107 C C . ILE A 1 148 ? 76.423 28.888 -6.152 1.00 34.51 144 ILE L C 1
ATOM 1108 O O . ILE A 1 148 ? 76.356 29.340 -7.296 1.00 23.96 144 ILE L O 1
ATOM 1113 N N . ASN A 1 149 ? 76.396 27.589 -5.901 1.00 17.71 145 ASN L N 1
ATOM 1114 C CA . ASN A 1 149 ? 76.272 26.628 -6.979 1.00 17.71 145 ASN L CA 1
ATOM 1115 C C . ASN A 1 149 ? 75.066 25.754 -6.680 1.00 17.71 145 ASN L C 1
ATOM 1116 O O . ASN A 1 149 ? 75.069 24.996 -5.706 1.00 51.50 145 ASN L O 1
ATOM 1121 N N . VAL A 1 150 ? 74.016 25.886 -7.479 1.00 11.57 146 VAL L N 1
ATOM 1122 C CA . VAL A 1 150 ? 72.821 25.083 -7.246 1.00 11.57 146 VAL L CA 1
ATOM 1123 C C . VAL A 1 150 ? 72.649 23.934 -8.209 1.00 11.57 146 VAL L C 1
ATOM 1124 O O . VAL A 1 150 ? 72.671 24.115 -9.434 1.00 21.30 146 VAL L O 1
ATOM 1128 N N . LYS A 1 151 ? 72.384 22.765 -7.636 1.00 17.57 147 LYS L N 1
ATOM 1129 C CA . LYS A 1 151 ? 72.220 21.564 -8.419 1.00 17.57 147 LYS L CA 1
ATOM 1130 C C . LYS A 1 151 ? 70.955 20.797 -8.047 1.00 17.57 147 LYS L C 1
ATOM 1131 O O . LYS A 1 151 ? 70.713 20.516 -6.877 1.00 44.78 147 LYS L O 1
ATOM 1137 N N . TRP A 1 152 ? 70.131 20.509 -9.050 1.00 22.01 148 TRP L N 1
ATOM 1138 C CA . TRP A 1 152 ? 68.901 19.750 -8.845 1.00 22.01 148 TRP L CA 1
ATOM 1139 C C . TRP A 1 152 ? 69.158 18.268 -9.019 1.00 22.01 148 TRP L C 1
ATOM 1140 O O . TRP A 1 152 ? 69.881 17.875 -9.944 1.00 5.65 148 TRP L O 1
ATOM 1151 N N . LYS A 1 153 ? 68.488 17.448 -8.200 1.00 25.92 149 LYS L N 1
ATOM 1152 C CA . LYS A 1 153 ? 68.662 15.997 -8.238 1.00 25.92 149 LYS L CA 1
ATOM 1153 C C . LYS A 1 153 ? 67.382 15.172 -8.048 1.00 25.92 149 LYS L C 1
ATOM 1154 O O . LYS A 1 153 ? 66.834 15.068 -6.941 1.00 29.71 149 LYS L O 1
ATOM 1160 N N . ILE A 1 154 ? 66.942 14.548 -9.134 1.00 19.76 150 ILE L N 1
ATOM 1161 C CA . ILE A 1 154 ? 65.763 13.696 -9.126 1.00 19.76 150 ILE L CA 1
ATOM 1162 C C . ILE A 1 154 ? 66.211 12.270 -8.927 1.00 19.76 150 ILE L C 1
ATOM 1163 O O . ILE A 1 154 ? 66.985 11.750 -9.733 1.00 10.35 150 ILE L O 1
ATOM 1168 N N . ASP A 1 155 ? 65.706 11.652 -7.861 1.00 14.66 151 ASP L N 1
ATOM 1169 C CA . ASP A 1 155 ? 66.023 10.275 -7.520 1.00 14.66 151 ASP L CA 1
ATOM 1170 C C . ASP A 1 155 ? 67.512 9.986 -7.635 1.00 14.66 151 ASP L C 1
ATOM 1171 O O . ASP A 1 155 ? 67.913 9.026 -8.290 1.00 34.99 151 ASP L O 1
ATOM 1176 N N . GLY A 1 156 ? 68.335 10.837 -7.033 1.00 12.44 152 GLY L N 1
ATOM 1177 C CA . GLY A 1 156 ? 69.774 10.632 -7.087 1.00 12.44 152 GLY L CA 1
ATOM 1178 C C . GLY A 1 156 ? 70.475 11.146 -8.334 1.00 12.44 152 GLY L C 1
ATOM 1179 O O . GLY A 1 156 ? 71.664 11.448 -8.301 1.00 35.91 152 GLY L O 1
ATOM 1180 N N . SER A 1 157 ? 69.748 11.225 -9.444 1.00 18.77 153 SER L N 1
ATOM 1181 C CA . SER A 1 157 ? 70.329 11.727 -10.668 1.00 18.77 153 SER L CA 1
ATOM 1182 C C . SER A 1 157 ? 70.160 13.234 -10.832 1.00 18.77 153 SER L C 1
ATOM 1183 O O . SER A 1 157 ? 69.101 13.791 -10.560 1.00 29.56 153 SER L O 1
ATOM 1186 N N . GLU A 1 158 ? 71.238 13.879 -11.270 1.00 21.25 154 GLU L N 1
ATOM 1187 C CA . GLU A 1 158 ? 71.272 15.320 -11.518 1.00 21.25 154 GLU L CA 1
ATOM 1188 C C . GLU A 1 158 ? 70.368 15.635 -12.701 1.00 21.25 154 GLU L C 1
ATOM 1189 O O . GLU A 1 158 ? 70.101 14.766 -13.537 1.00 37.73 154 GLU L O 1
ATOM 1195 N N . ARG A 1 159 ? 69.916 16.882 -12.780 1.00 11.82 155 ARG L N 1
ATOM 1196 C CA . ARG A 1 159 ? 69.021 17.277 -13.859 1.00 11.82 155 ARG L CA 1
ATOM 1197 C C . ARG A 1 159 ? 69.194 18.745 -14.184 1.00 11.82 155 ARG L C 1
ATOM 1198 O O . ARG A 1 159 ? 68.887 19.594 -13.344 1.00 13.38 155 ARG L O 1
ATOM 1206 N N . GLN A 1 160 ? 69.628 19.032 -15.410 1.00 9.33 156 GLN L N 1
ATOM 1207 C CA . GLN A 1 160 ? 69.866 20.392 -15.862 1.00 9.33 156 GLN L CA 1
ATOM 1208 C C . GLN A 1 160 ? 68.746 20.807 -16.804 1.00 9.33 156 GLN L C 1
ATOM 1209 O O . GLN A 1 160 ? 68.561 21.989 -17.085 1.00 64.51 156 GLN L O 1
ATOM 1215 N N . ASN A 1 161 ? 67.928 19.842 -17.199 1.00 7.04 157 ASN L N 1
ATOM 1216 C CA . ASN A 1 161 ? 66.849 20.100 -18.125 1.00 7.04 157 ASN L CA 1
ATOM 1217 C C . ASN A 1 161 ? 65.624 20.648 -17.418 1.00 7.04 157 ASN L C 1
ATOM 1218 O O . ASN A 1 161 ? 65.067 19.989 -16.535 1.00 19.22 157 ASN L O 1
ATOM 1223 N N . GLY A 1 162 ? 65.191 21.841 -17.840 1.00 7.01 158 GLY L N 1
ATOM 1224 C CA . GLY A 1 162 ? 64.020 22.492 -17.263 1.00 7.01 158 GLY L CA 1
ATOM 1225 C C . GLY A 1 162 ? 64.379 23.540 -16.223 1.00 7.01 158 GLY L C 1
ATOM 1226 O O . GLY A 1 162 ? 63.538 24.314 -15.753 1.00 16.46 158 GLY L O 1
ATOM 1227 N N . VAL A 1 163 ? 65.673 23.624 -15.951 1.00 2.00 159 VAL L N 1
ATOM 1228 C CA . VAL A 1 163 ? 66.215 24.520 -14.954 1.00 2.00 159 VAL L CA 1
ATOM 1229 C C . VAL A 1 163 ? 66.576 25.924 -15.360 1.00 2.00 159 VAL L C 1
ATOM 1230 O O . VAL A 1 163 ? 67.475 26.145 -16.159 1.00 25.84 159 VAL L O 1
ATOM 1234 N N . LEU A 1 164 ? 65.883 26.883 -14.774 1.00 11.47 160 LEU L N 1
ATOM 1235 C CA . LEU A 1 164 ? 66.192 28.270 -15.020 1.00 11.47 160 LEU L CA 1
ATOM 1236 C C . LEU A 1 164 ? 66.400 28.953 -13.672 1.00 11.47 160 LEU L C 1
ATOM 1237 O O . LEU A 1 164 ? 65.634 28.755 -12.730 1.00 22.37 160 LEU L O 1
ATOM 1242 N N . ASN A 1 165 ? 67.506 29.674 -13.567 1.00 6.05 161 ASN L N 1
ATOM 1243 C CA . ASN A 1 165 ? 67.859 30.387 -12.342 1.00 6.05 161 ASN L CA 1
ATOM 1244 C C . ASN A 1 165 ? 67.840 31.899 -12.530 1.00 6.05 161 ASN L C 1
ATOM 1245 O O . ASN A 1 165 ? 67.901 32.399 -13.655 1.00 14.64 161 ASN L O 1
ATOM 1250 N N . SER A 1 166 ? 67.768 32.627 -11.427 1.00 10.06 162 SER L N 1
ATOM 1251 C CA . SER A 1 166 ? 67.796 34.073 -11.497 1.00 10.06 162 SER L CA 1
ATOM 1252 C C . SER A 1 166 ? 68.392 34.625 -10.212 1.00 10.06 162 SER L C 1
ATOM 1253 O O . SER A 1 166 ? 68.287 33.997 -9.161 1.00 23.98 162 SER L O 1
ATOM 1256 N N . TRP A 1 167 ? 69.014 35.795 -10.302 1.00 19.32 163 TRP L N 1
ATOM 1257 C CA . TRP A 1 167 ? 69.622 36.428 -9.143 1.00 19.32 163 TRP L CA 1
ATOM 1258 C C . TRP A 1 167 ? 69.127 37.854 -8.942 1.00 19.32 163 TRP L C 1
ATOM 1259 O O . TRP A 1 167 ? 68.729 38.519 -9.893 1.00 63.68 163 TRP L O 1
ATOM 1270 N N . THR A 1 168 ? 69.131 38.307 -7.692 1.00 4.62 164 THR L N 1
ATOM 1271 C CA . THR A 1 168 ? 68.798 39.692 -7.409 1.00 4.62 164 THR L CA 1
ATOM 1272 C C . THR A 1 168 ? 70.178 40.330 -7.227 1.00 4.62 164 THR L C 1
ATOM 1273 O O . THR A 1 168 ? 71.218 39.635 -7.252 1.00 22.72 164 THR L O 1
ATOM 1277 N N . ASP A 1 169 ? 70.196 41.647 -7.042 1.00 29.61 165 ASP L N 1
ATOM 1278 C CA . ASP A 1 169 ? 71.475 42.351 -6.827 1.00 29.61 165 ASP L CA 1
ATOM 1279 C C . ASP A 1 169 ? 71.730 42.338 -5.306 1.00 29.61 165 ASP L C 1
ATOM 1280 O O . ASP A 1 169 ? 71.153 41.490 -4.588 1.00 35.39 165 ASP L O 1
ATOM 1285 N N . GLN A 1 170 ? 72.559 43.272 -4.818 1.00 26.84 166 GLN L N 1
ATOM 1286 C CA . GLN A 1 170 ? 72.825 43.384 -3.386 1.00 26.84 166 GLN L CA 1
ATOM 1287 C C . GLN A 1 170 ? 71.512 43.868 -2.818 1.00 26.84 166 GLN L C 1
ATOM 1288 O O . GLN A 1 170 ? 70.816 44.641 -3.473 1.00 29.93 166 GLN L O 1
ATOM 1294 N N . ASP A 1 171 ? 71.132 43.382 -1.638 1.00 30.09 167 ASP L N 1
ATOM 1295 C CA . ASP A 1 171 ? 69.886 43.842 -1.021 1.00 30.09 167 ASP L CA 1
ATOM 1296 C C . ASP A 1 171 ? 70.247 45.027 -0.167 1.00 30.09 167 ASP L C 1
ATOM 1297 O O . ASP A 1 171 ? 70.717 44.852 0.953 1.00 48.36 167 ASP L O 1
ATOM 1302 N N . SER A 1 172 ? 69.961 46.217 -0.695 1.00 49.64 168 SER L N 1
ATOM 1303 C CA . SER A 1 172 ? 70.238 47.508 -0.060 1.00 49.64 168 SER L CA 1
ATOM 1304 C C . SER A 1 172 ? 70.301 47.515 1.467 1.00 49.64 168 SER L C 1
ATOM 1305 O O . SER A 1 172 ? 71.103 48.247 2.049 1.00 59.85 168 SER L O 1
ATOM 1308 N N . LYS A 1 173 ? 69.476 46.684 2.107 1.00 59.98 169 LYS L N 1
ATOM 1309 C CA . LYS A 1 173 ? 69.449 46.572 3.564 1.00 59.98 169 LYS L CA 1
ATOM 1310 C C . LYS A 1 173 ? 70.595 45.711 4.108 1.00 59.98 169 LYS L C 1
ATOM 1311 O O . LYS A 1 173 ? 71.692 46.222 4.360 1.00 68.07 169 LYS L O 1
ATOM 1317 N N . ASP A 1 174 ? 70.360 44.406 4.243 1.00 21.88 170 ASP L N 1
ATOM 1318 C CA . ASP A 1 174 ? 71.380 43.490 4.777 1.00 21.88 170 ASP L CA 1
ATOM 1319 C C . ASP A 1 174 ? 72.575 43.154 3.876 1.00 21.88 170 ASP L C 1
ATOM 1320 O O . ASP A 1 174 ? 73.395 42.298 4.217 1.00 39.00 170 ASP L O 1
ATOM 1325 N N . SER A 1 175 ? 72.650 43.803 2.715 1.00 14.74 171 SER L N 1
ATOM 1326 C CA . SER A 1 175 ? 73.752 43.599 1.768 1.00 14.74 171 SER L CA 1
ATOM 1327 C C . SER A 1 175 ? 73.966 42.143 1.303 1.00 14.74 171 SER L C 1
ATOM 1328 O O . SER A 1 175 ? 75.087 41.741 0.977 1.00 36.15 171 SER L O 1
ATOM 1331 N N . THR A 1 176 ? 72.892 41.354 1.296 1.00 30.89 172 THR L N 1
ATOM 1332 C CA . THR A 1 176 ? 72.985 39.972 0.860 1.00 30.89 172 THR L CA 1
ATOM 1333 C C . THR A 1 176 ? 72.447 39.786 -0.549 1.00 30.89 172 THR L C 1
ATOM 1334 O O . THR A 1 176 ? 71.897 40.704 -1.152 1.00 29.11 172 THR L O 1
ATOM 1338 N N . TYR A 1 177 ? 72.615 38.567 -1.049 1.00 20.21 173 TYR L N 1
ATOM 1339 C CA . TYR A 1 177 ? 72.170 38.168 -2.364 1.00 20.21 173 TYR L CA 1
ATOM 1340 C C . TYR A 1 177 ? 71.165 37.029 -2.172 1.00 20.21 173 TYR L C 1
ATOM 1341 O O . TYR A 1 177 ? 71.163 36.360 -1.143 1.00 32.32 173 TYR L O 1
ATOM 1350 N N . SER A 1 178 ? 70.239 36.874 -3.108 1.00 12.73 174 SER L N 1
ATOM 1351 C CA . SER A 1 178 ? 69.256 35.807 -3.019 1.00 12.73 174 SER L CA 1
ATOM 1352 C C . SER A 1 178 ? 69.161 35.138 -4.383 1.00 12.73 174 SER L C 1
ATOM 1353 O O . SER A 1 178 ? 69.670 35.677 -5.375 1.00 27.09 174 SER L O 1
ATOM 1356 N N . MET A 1 179 ? 68.511 33.977 -4.448 1.00 26.08 175 MET L N 1
ATOM 1357 C CA . MET A 1 179 ? 68.386 33.276 -5.721 1.00 26.08 175 MET L CA 1
ATOM 1358 C C . MET A 1 179 ? 67.193 32.348 -5.844 1.00 26.08 175 MET L C 1
ATOM 1359 O O . MET A 1 179 ? 66.764 31.721 -4.871 1.00 31.29 175 MET L O 1
ATOM 1364 N N . SER A 1 180 ? 66.658 32.280 -7.060 1.00 9.13 176 SER L N 1
ATOM 1365 C CA . SER A 1 180 ? 65.541 31.419 -7.357 1.00 9.13 176 SER L CA 1
ATOM 1366 C C . SER A 1 180 ? 66.056 30.433 -8.381 1.00 9.13 176 SER L C 1
ATOM 1367 O O . SER A 1 180 ? 66.892 30.770 -9.222 1.00 25.65 176 SER L O 1
ATOM 1370 N N . SER A 1 181 ? 65.546 29.212 -8.294 1.00 4.41 177 SER L N 1
ATOM 1371 C CA . SER A 1 181 ? 65.900 28.156 -9.206 1.00 4.41 177 SER L CA 1
ATOM 1372 C C . SER A 1 181 ? 64.570 27.490 -9.418 1.00 4.41 177 SER L C 1
ATOM 1373 O O . SER A 1 181 ? 63.903 27.093 -8.454 1.00 14.76 177 SER L O 1
ATOM 1376 N N . THR A 1 182 ? 64.183 27.360 -10.680 1.00 13.58 178 THR L N 1
ATOM 1377 C CA . THR A 1 182 ? 62.897 26.771 -11.021 1.00 13.58 178 THR L CA 1
ATOM 1378 C C . THR A 1 182 ? 63.086 25.580 -11.982 1.00 13.58 178 THR L C 1
ATOM 1379 O O . THR A 1 182 ? 63.792 25.693 -12.982 1.00 10.90 178 THR L O 1
ATOM 1383 N N . LEU A 1 183 ? 62.499 24.430 -11.649 1.00 9.90 179 LEU L N 1
ATOM 1384 C CA . LEU A 1 183 ? 62.590 23.243 -12.502 1.00 9.90 179 LEU L CA 1
ATOM 1385 C C . LEU A 1 183 ? 61.205 23.062 -13.059 1.00 9.90 179 LEU L C 1
ATOM 1386 O O . LEU A 1 183 ? 60.269 22.800 -12.325 1.00 4.75 179 LEU L O 1
ATOM 1391 N N . THR A 1 184 ? 61.080 23.203 -14.366 1.00 4.66 180 THR L N 1
ATOM 1392 C CA . THR A 1 184 ? 59.790 23.102 -14.995 1.00 4.66 180 THR L CA 1
ATOM 1393 C C . THR A 1 184 ? 59.700 21.744 -15.650 1.00 4.66 180 THR L C 1
ATOM 1394 O O . THR A 1 184 ? 60.677 21.277 -16.252 1.00 31.88 180 THR L O 1
ATOM 1398 N N . LEU A 1 185 ? 58.538 21.098 -15.498 1.00 6.74 181 LEU L N 1
ATOM 1399 C CA . LEU A 1 185 ? 58.304 19.760 -16.031 1.00 6.74 181 LEU L CA 1
ATOM 1400 C C . LEU A 1 185 ? 56.879 19.592 -16.491 1.00 6.74 181 LEU L C 1
ATOM 1401 O O . LEU A 1 185 ? 55.998 20.384 -16.152 1.00 12.07 181 LEU L O 1
ATOM 1406 N N . THR A 1 186 ? 56.638 18.497 -17.201 1.00 2.07 182 THR L N 1
ATOM 1407 C CA . THR A 1 186 ? 55.286 18.183 -17.655 1.00 2.07 182 THR L CA 1
ATOM 1408 C C . THR A 1 186 ? 54.692 17.375 -16.509 1.00 2.07 182 THR L C 1
ATOM 1409 O O . THR A 1 186 ? 55.427 16.661 -15.824 1.00 24.36 182 THR L O 1
ATOM 1413 N N . LYS A 1 187 ? 53.377 17.431 -16.329 1.00 6.03 183 LYS L N 1
ATOM 1414 C CA . LYS A 1 187 ? 52.724 16.681 -15.251 1.00 6.03 183 LYS L CA 1
ATOM 1415 C C . LYS A 1 187 ? 53.121 15.203 -15.306 1.00 6.03 183 LYS L C 1
ATOM 1416 O O . LYS A 1 187 ? 53.290 14.551 -14.281 1.00 55.18 183 LYS L O 1
ATOM 1422 N N . ASP A 1 188 ? 53.311 14.694 -16.518 1.00 19.55 184 ASP L N 1
ATOM 1423 C CA . ASP A 1 188 ? 53.684 13.308 -16.701 1.00 19.55 184 ASP L CA 1
ATOM 1424 C C . ASP A 1 188 ? 55.117 12.995 -16.324 1.00 19.55 184 ASP L C 1
ATOM 1425 O O . ASP A 1 188 ? 55.421 11.850 -15.981 1.00 45.15 184 ASP L O 1
ATOM 1430 N N . GLU A 1 189 ? 55.982 14.005 -16.347 1.00 7.89 185 GLU L N 1
ATOM 1431 C CA . GLU A 1 189 ? 57.391 13.790 -15.997 1.00 7.89 185 GLU L CA 1
ATOM 1432 C C . GLU A 1 189 ? 57.618 13.949 -14.497 1.00 7.89 185 GLU L C 1
ATOM 1433 O O . GLU A 1 189 ? 58.462 13.275 -13.897 1.00 21.25 185 GLU L O 1
ATOM 1439 N N . TYR A 1 190 ? 56.831 14.824 -13.889 1.00 5.30 186 TYR L N 1
ATOM 1440 C CA . TYR A 1 190 ? 56.909 15.046 -12.452 1.00 5.30 186 TYR L CA 1
ATOM 1441 C C . TYR A 1 190 ? 56.471 13.718 -11.820 1.00 5.30 186 TYR L C 1
ATOM 1442 O O . TYR A 1 190 ? 57.230 13.074 -11.108 1.00 11.57 186 TYR L O 1
ATOM 1451 N N . GLU A 1 191 ? 55.310 13.234 -12.243 1.00 11.95 187 GLU L N 1
ATOM 1452 C CA . GLU A 1 191 ? 54.761 11.985 -11.723 1.00 11.95 187 GLU L CA 1
ATOM 1453 C C . GLU A 1 191 ? 55.616 10.749 -11.985 1.00 11.95 187 GLU L C 1
ATOM 1454 O O . GLU A 1 191 ? 55.424 9.721 -11.349 1.00 41.31 187 GLU L O 1
ATOM 1460 N N . ARG A 1 192 ? 56.582 10.866 -12.885 1.00 25.03 188 ARG L N 1
ATOM 1461 C CA . ARG A 1 192 ? 57.460 9.755 -13.219 1.00 25.03 188 ARG L CA 1
ATOM 1462 C C . ARG A 1 192 ? 58.622 9.635 -12.238 1.00 25.03 188 ARG L C 1
ATOM 1463 O O . ARG A 1 192 ? 59.567 8.880 -12.476 1.00 22.04 188 ARG L O 1
ATOM 1471 N N . HIS A 1 193 ? 58.589 10.404 -11.154 1.00 7.35 189 HIS L N 1
ATOM 1472 C CA . HIS A 1 193 ? 59.677 10.351 -10.165 1.00 7.35 189 HIS L CA 1
ATOM 1473 C C . HIS A 1 193 ? 59.177 10.580 -8.728 1.00 7.35 189 HIS L C 1
ATOM 1474 O O . HIS A 1 193 ? 57.996 10.860 -8.512 1.00 33.03 189 HIS L O 1
ATOM 1481 N N . ASN A 1 194 ? 60.091 10.510 -7.754 1.00 24.26 190 ASN L N 1
ATOM 1482 C CA . ASN A 1 194 ? 59.708 10.712 -6.360 1.00 24.26 190 ASN L CA 1
ATOM 1483 C C . ASN A 1 194 ? 60.513 11.804 -5.650 1.00 24.26 190 ASN L C 1
ATOM 1484 O O . ASN A 1 194 ? 60.006 12.896 -5.383 1.00 70.60 190 ASN L O 1
ATOM 1489 N N . SER A 1 195 ? 61.759 11.494 -5.326 1.00 23.40 191 SER L N 1
ATOM 1490 C CA . SER A 1 195 ? 62.637 12.436 -4.650 1.00 23.40 191 SER L CA 1
ATOM 1491 C C . SER A 1 195 ? 62.946 13.628 -5.557 1.00 23.40 191 SER L C 1
ATOM 1492 O O . SER A 1 195 ? 63.195 13.452 -6.748 1.00 31.68 191 SER L O 1
ATOM 1495 N N . TYR A 1 196 ? 62.903 14.839 -4.996 1.00 25.51 192 TYR L N 1
ATOM 1496 C CA . TYR A 1 196 ? 63.233 16.053 -5.747 1.00 25.51 192 TYR L CA 1
ATOM 1497 C C . TYR A 1 196 ? 64.130 16.868 -4.868 1.00 25.51 192 TYR L C 1
ATOM 1498 O O . TYR A 1 196 ? 63.681 17.412 -3.876 1.00 5.72 192 TYR L O 1
ATOM 1507 N N . THR A 1 197 ? 65.389 16.997 -5.265 1.00 11.86 193 THR L N 1
ATOM 1508 C CA . THR A 1 197 ? 66.349 17.704 -4.452 1.00 11.86 193 THR L CA 1
ATOM 1509 C C . THR A 1 197 ? 66.980 18.941 -5.010 1.00 11.86 193 THR L C 1
ATOM 1510 O O . THR A 1 197 ? 67.430 18.964 -6.145 1.00 16.65 193 THR L O 1
ATOM 1514 N N . CYS A 1 198 ? 67.075 19.945 -4.151 1.00 3.29 194 CYS L N 1
ATOM 1515 C CA . CYS A 1 198 ? 67.707 21.213 -4.470 1.00 3.29 194 CYS L CA 1
ATOM 1516 C C . CYS A 1 198 ? 68.949 21.128 -3.591 1.00 3.29 194 CYS L C 1
ATOM 1517 O O . CYS A 1 198 ? 68.836 20.926 -2.374 1.00 28.39 194 CYS L O 1
ATOM 1520 N N . GLU A 1 199 ? 70.129 21.277 -4.188 1.00 17.89 195 GLU L N 1
ATOM 1521 C CA . GLU A 1 199 ? 71.378 21.119 -3.457 1.00 17.89 195 GLU L CA 1
ATOM 1522 C C . GLU A 1 199 ? 72.321 22.287 -3.663 1.00 17.89 195 GLU L C 1
ATOM 1523 O O . GLU A 1 199 ? 72.962 22.406 -4.708 1.00 40.66 195 GLU L O 1
ATOM 1529 N N . ALA A 1 200 ? 72.448 23.122 -2.639 1.00 17.05 196 ALA L N 1
ATOM 1530 C CA . ALA A 1 200 ? 73.307 24.289 -2.721 1.00 17.05 196 ALA L CA 1
ATOM 1531 C C . ALA A 1 200 ? 74.737 24.023 -2.288 1.00 17.05 196 ALA L C 1
ATOM 1532 O O . ALA A 1 200 ? 74.981 23.272 -1.354 1.00 21.39 196 ALA L O 1
ATOM 1534 N N . THR A 1 201 ? 75.673 24.701 -2.943 1.00 14.10 197 THR L N 1
ATOM 1535 C CA . THR A 1 201 ? 77.092 24.562 -2.653 1.00 14.10 197 THR L CA 1
ATOM 1536 C C . THR A 1 201 ? 77.644 25.967 -2.458 1.00 14.10 197 THR L C 1
ATOM 1537 O O . THR A 1 201 ? 77.959 26.656 -3.433 1.00 48.15 197 THR L O 1
ATOM 1541 N N . HIS A 1 202 ? 77.856 26.343 -1.197 1.00 15.33 198 HIS L N 1
ATOM 1542 C CA . HIS A 1 202 ? 78.311 27.685 -0.847 1.00 15.33 198 HIS L CA 1
ATOM 1543 C C . HIS A 1 202 ? 79.573 27.757 0.025 1.00 15.33 198 HIS L C 1
ATOM 1544 O O . HIS A 1 202 ? 79.860 26.843 0.808 1.00 37.96 198 HIS L O 1
ATOM 1551 N N . LYS A 1 203 ? 80.267 28.897 -0.057 1.00 47.48 199 LYS L N 1
ATOM 1552 C CA . LYS A 1 203 ? 81.487 29.168 0.720 1.00 47.48 199 LYS L CA 1
ATOM 1553 C C . LYS A 1 203 ? 81.300 28.934 2.217 1.00 47.48 199 LYS L C 1
ATOM 1554 O O . LYS A 1 203 ? 82.214 28.480 2.893 1.00 44.26 199 LYS L O 1
ATOM 1560 N N . THR A 1 204 ? 80.112 29.258 2.722 1.00 37.38 200 THR L N 1
ATOM 1561 C CA . THR A 1 204 ? 79.787 29.121 4.140 1.00 37.38 200 THR L CA 1
ATOM 1562 C C . THR A 1 204 ? 79.606 27.688 4.626 1.00 37.38 200 THR L C 1
ATOM 1563 O O . THR A 1 204 ? 79.199 27.459 5.768 1.00 36.20 200 THR L O 1
ATOM 1567 N N . SER A 1 205 ? 79.858 26.725 3.755 1.00 33.85 201 SER L N 1
ATOM 1568 C CA . SER A 1 205 ? 79.728 25.340 4.150 1.00 33.85 201 SER L CA 1
ATOM 1569 C C . SER A 1 205 ? 80.642 24.441 3.353 1.00 33.85 201 SER L C 1
ATOM 1570 O O . SER A 1 205 ? 81.066 24.793 2.243 1.00 40.88 201 SER L O 1
ATOM 1573 N N . THR A 1 206 ? 80.918 23.269 3.927 1.00 50.96 202 THR L N 1
ATOM 1574 C CA . THR A 1 206 ? 81.775 22.262 3.312 1.00 50.96 202 THR L CA 1
ATOM 1575 C C . THR A 1 206 ? 80.933 21.215 2.582 1.00 50.96 202 THR L C 1
ATOM 1576 O O . THR A 1 206 ? 81.289 20.761 1.495 1.00 55.36 202 THR L O 1
ATOM 1580 N N . SER A 1 207 ? 79.828 20.824 3.205 1.00 30.07 203 SER L N 1
ATOM 1581 C CA . SER A 1 207 ? 78.905 19.856 2.633 1.00 30.07 203 SER L CA 1
ATOM 1582 C C . SER A 1 207 ? 77.758 20.668 2.032 1.00 30.07 203 SER L C 1
ATOM 1583 O O . SER A 1 207 ? 77.376 21.705 2.576 1.00 48.54 203 SER L O 1
ATOM 1586 N N . PRO A 1 208 ? 77.196 20.219 0.899 1.00 29.39 204 PRO L N 1
ATOM 1587 C CA . PRO A 1 208 ? 76.104 20.980 0.300 1.00 29.39 204 PRO L CA 1
ATOM 1588 C C . PRO A 1 208 ? 74.845 21.024 1.159 1.00 29.39 204 PRO L C 1
ATOM 1589 O O . PRO A 1 208 ? 74.666 20.230 2.097 1.00 32.14 204 PRO L O 1
ATOM 1593 N N . ILE A 1 209 ? 74.010 22.016 0.877 1.00 29.88 205 ILE L N 1
ATOM 1594 C CA . ILE A 1 209 ? 72.779 22.185 1.609 1.00 29.88 205 ILE L CA 1
ATOM 1595 C C . ILE A 1 209 ? 71.705 21.533 0.803 1.00 29.88 205 ILE L C 1
ATOM 1596 O O . ILE A 1 209 ? 71.454 21.884 -0.349 1.00 20.65 205 ILE L O 1
ATOM 1601 N N . VAL A 1 210 ? 71.123 20.514 1.392 1.00 24.11 206 VAL L N 1
ATOM 1602 C CA . VAL A 1 210 ? 70.080 19.802 0.715 1.00 24.11 206 VAL L CA 1
ATOM 1603 C C . VAL A 1 210 ? 68.793 20.286 1.326 1.00 24.11 206 VAL L C 1
ATOM 1604 O O . VAL A 1 210 ? 68.778 20.889 2.399 1.00 47.40 206 VAL L O 1
ATOM 1608 N N . LYS A 1 211 ? 67.723 20.101 0.570 1.00 31.57 207 LYS L N 1
ATOM 1609 C CA . LYS A 1 211 ? 66.390 20.462 0.975 1.00 31.57 207 LYS L CA 1
ATOM 1610 C C . LYS A 1 211 ? 65.644 19.866 -0.186 1.00 31.57 207 LYS L C 1
ATOM 1611 O O . LYS A 1 211 ? 65.991 20.132 -1.345 1.00 18.50 207 LYS L O 1
ATOM 1617 N N . SER A 1 212 ? 64.726 18.952 0.127 1.00 3.08 208 SER L N 1
ATOM 1618 C CA . SER A 1 212 ? 63.96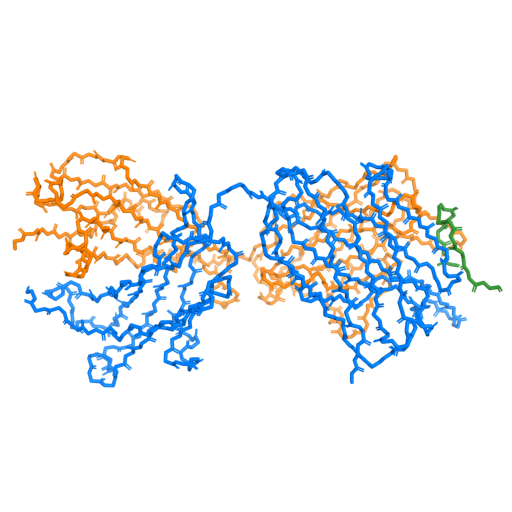2 18.265 -0.895 1.00 3.08 208 SER L CA 1
ATOM 1619 C C . SER A 1 212 ? 62.624 17.769 -0.371 1.00 3.08 208 SER L C 1
ATOM 1620 O O . SER A 1 212 ? 62.183 18.129 0.725 1.00 16.50 208 SER L O 1
ATOM 1623 N N . PHE A 1 213 ? 61.991 16.926 -1.178 1.00 21.51 209 PHE L N 1
ATOM 1624 C CA . PHE A 1 213 ? 60.735 16.310 -0.816 1.00 21.51 209 PHE L CA 1
ATOM 1625 C C . PHE A 1 213 ? 60.435 15.196 -1.808 1.00 21.51 209 PHE L C 1
ATOM 1626 O O . PHE A 1 213 ? 61.220 14.943 -2.742 1.00 26.43 209 PHE L O 1
ATOM 1634 N N . ASN A 1 214 ? 59.301 14.529 -1.603 1.00 10.56 210 ASN L N 1
ATOM 1635 C CA . ASN A 1 214 ? 58.871 13.498 -2.531 1.00 10.56 210 ASN L CA 1
ATOM 1636 C C . ASN A 1 214 ? 57.376 13.426 -2.597 1.00 10.56 210 ASN L C 1
ATOM 1637 O O . ASN A 1 214 ? 56.694 13.642 -1.603 1.00 45.78 210 ASN L O 1
ATOM 1642 N N . ARG A 1 215 ? 56.875 13.232 -3.809 1.00 19.88 211 ARG L N 1
ATOM 1643 C CA . ARG A 1 215 ? 55.444 13.127 -4.034 1.00 19.88 211 ARG L CA 1
ATOM 1644 C C . ARG A 1 215 ? 54.979 11.801 -3.413 1.00 19.88 211 ARG L C 1
ATOM 1645 O O . ARG A 1 215 ? 54.789 10.770 -4.085 1.00 27.94 211 ARG L O 1
ATOM 1653 N N . ALA A 1 216 ? 54.888 11.848 -2.090 1.00 59.10 212 ALA L N 1
ATOM 1654 C CA . ALA A 1 216 ? 54.498 10.728 -1.253 1.00 59.10 212 ALA L CA 1
ATOM 1655 C C . ALA A 1 216 ? 54.465 11.280 0.180 1.00 59.10 212 ALA L C 1
ATOM 1656 O O . ALA A 1 216 ? 55.280 10.841 1.029 1.00 46.87 212 ALA L O 1
ATOM 1659 N N . ASP B 2 1 ? 56.737 70.852 -7.747 1.00 57.87 1 ASP H N 1
ATOM 1660 C CA . ASP B 2 1 ? 57.987 70.211 -8.251 1.00 57.87 1 ASP H CA 1
ATOM 1661 C C . ASP B 2 1 ? 58.208 70.453 -9.749 1.00 57.87 1 ASP H C 1
ATOM 1662 O O . ASP B 2 1 ? 57.833 71.498 -10.284 1.00 100.00 1 ASP H O 1
ATOM 1667 N N . VAL B 2 2 ? 58.823 69.476 -10.409 1.00 46.25 2 VAL H N 1
ATOM 1668 C CA . VAL B 2 2 ? 59.119 69.517 -11.836 1.00 46.25 2 VAL H CA 1
ATOM 1669 C C . VAL B 2 2 ? 59.362 68.078 -12.268 1.00 46.25 2 VAL H C 1
ATOM 1670 O O . VAL B 2 2 ? 60.314 67.453 -11.802 1.00 24.98 2 VAL H O 1
ATOM 1674 N N . GLN B 2 3 ? 58.495 67.531 -13.118 1.00 26.08 3 GLN H N 1
ATOM 1675 C CA . GLN B 2 3 ? 58.687 66.155 -13.562 1.00 26.08 3 GLN H CA 1
ATOM 1676 C C . GLN B 2 3 ? 58.301 65.814 -15.000 1.00 26.08 3 GLN H C 1
ATOM 1677 O O . GLN B 2 3 ? 57.314 66.305 -15.545 1.00 48.40 3 GLN H O 1
ATOM 1683 N N . LEU B 2 4 ? 59.120 64.941 -15.583 1.00 20.46 4 LEU H N 1
ATOM 1684 C CA . LEU B 2 4 ? 58.998 64.467 -16.958 1.00 20.46 4 LEU H CA 1
ATOM 1685 C C . LEU B 2 4 ? 58.459 63.034 -16.898 1.00 20.46 4 LEU H C 1
ATOM 1686 O O . LEU B 2 4 ? 58.871 62.257 -16.033 1.00 12.93 4 LEU H O 1
ATOM 1691 N N . GLN B 2 5 ? 57.552 62.691 -17.820 1.00 7.05 5 GLN H N 1
ATOM 1692 C CA . GLN B 2 5 ? 56.948 61.366 -17.868 1.00 7.05 5 GLN H CA 1
ATOM 1693 C C . GLN B 2 5 ? 56.864 60.752 -19.280 1.00 7.05 5 GLN H C 1
ATOM 1694 O O . GLN B 2 5 ? 56.110 61.237 -20.146 1.00 48.73 5 GLN H O 1
ATOM 1700 N N . GLN B 2 6 ? 57.670 59.695 -19.489 1.00 9.07 6 GLN H N 1
ATOM 1701 C CA . GLN B 2 6 ? 57.683 58.929 -20.747 1.00 9.07 6 GLN H CA 1
ATOM 1702 C C . GLN B 2 6 ? 56.404 58.135 -20.798 1.00 9.07 6 GLN H C 1
ATOM 1703 O O . GLN B 2 6 ? 56.072 57.398 -19.868 1.00 8.76 6 GLN H O 1
ATOM 1709 N N . SER B 2 7 ? 55.764 58.215 -21.952 1.00 2.00 7 SER H N 1
ATOM 1710 C CA . SER B 2 7 ? 54.521 57.552 -22.220 1.00 2.00 7 SER H CA 1
ATOM 1711 C C . SER B 2 7 ? 54.676 56.931 -23.609 1.00 2.00 7 SER H C 1
ATOM 1712 O O . SER B 2 7 ? 55.335 57.499 -24.476 1.00 8.62 7 SER H O 1
ATOM 1715 N N . GLY B 2 8 ? 54.120 55.742 -23.813 1.00 12.42 8 GLY H N 1
ATOM 1716 C CA . GLY B 2 8 ? 54.246 55.105 -25.118 1.00 12.42 8 GLY H CA 1
ATOM 1717 C C . GLY B 2 8 ? 54.007 53.611 -25.040 1.00 12.42 8 GLY H C 1
ATOM 1718 O O . GLY B 2 8 ? 53.928 53.058 -23.943 1.00 50.06 8 GLY H O 1
ATOM 1719 N N . PRO B 2 9 ? 53.940 52.920 -26.189 1.00 22.50 9 PRO H N 1
ATOM 1720 C CA . PRO B 2 9 ? 53.714 51.479 -26.330 1.00 22.50 9 PRO H CA 1
ATOM 1721 C C . PRO B 2 9 ? 54.756 50.611 -25.621 1.00 22.50 9 PRO H C 1
ATOM 1722 O O . PRO B 2 9 ? 55.866 51.054 -25.363 1.00 29.69 9 PRO H O 1
ATOM 1726 N N . ASP B 2 10 ? 54.384 49.375 -25.300 1.00 22.16 10 ASP H N 1
ATOM 1727 C CA . ASP B 2 10 ? 55.271 48.445 -24.612 1.00 22.16 10 ASP H CA 1
ATOM 172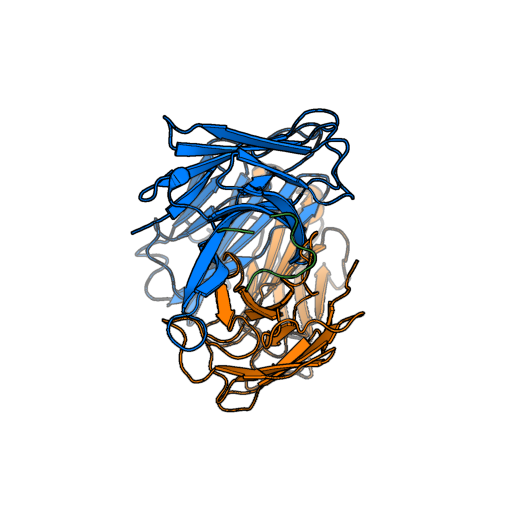8 C C . ASP B 2 10 ? 55.807 47.451 -25.624 1.00 22.16 10 ASP H C 1
ATOM 1729 O O . ASP B 2 10 ? 56.887 46.861 -25.444 1.00 54.62 10 ASP H O 1
ATOM 1734 N N . LEU B 2 11 ? 55.060 47.289 -26.709 1.00 25.18 11 LEU H N 1
ATOM 1735 C CA . LEU B 2 11 ? 55.431 46.324 -27.725 1.00 25.18 11 LEU H CA 1
ATOM 1736 C C . LEU B 2 11 ? 55.230 46.835 -29.141 1.00 25.18 11 LEU H C 1
ATOM 1737 O O . LEU B 2 11 ? 54.104 47.178 -29.552 1.00 5.26 11 LEU H O 1
ATOM 1742 N N . VAL B 2 12 ? 56.331 46.843 -29.886 1.00 6.24 12 VAL H N 1
ATOM 1743 C CA . VAL B 2 12 ? 56.347 47.289 -31.268 1.00 6.24 12 VAL H CA 1
ATOM 1744 C C . VAL B 2 12 ? 56.937 46.208 -32.166 1.00 6.24 12 VAL H C 1
ATOM 1745 O O . VAL B 2 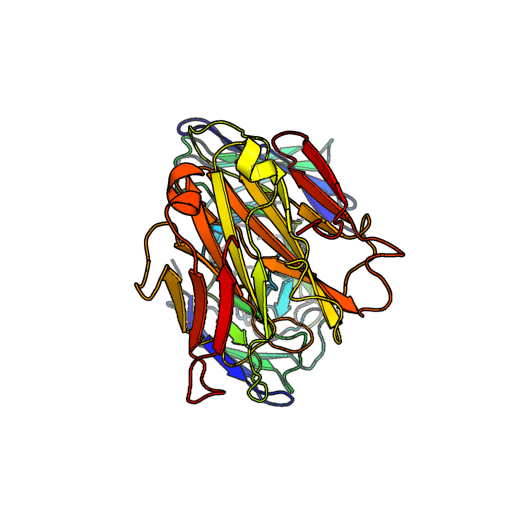12 ? 58.059 45.752 -31.948 1.00 14.72 12 VAL H O 1
ATOM 1749 N N . LYS B 2 13 ? 56.171 45.826 -33.186 1.00 7.94 13 LYS H N 1
ATOM 1750 C CA . LYS B 2 13 ? 56.565 44.810 -34.154 1.00 7.94 13 LYS H CA 1
ATOM 1751 C C . LYS B 2 13 ? 57.705 45.391 -34.941 1.00 7.94 13 LYS H C 1
ATOM 1752 O O . LYS B 2 13 ? 57.721 46.581 -35.222 1.00 47.00 13 LYS H O 1
ATOM 1758 N N . PRO B 2 14 ? 58.688 44.562 -35.300 1.00 9.79 14 PRO H N 1
ATOM 1759 C CA . PRO B 2 14 ? 59.854 45.014 -36.057 1.00 9.79 14 PRO H CA 1
ATOM 1760 C C . PRO B 2 14 ? 59.441 45.593 -37.390 1.00 9.79 14 PRO H C 1
ATOM 1761 O O . PRO B 2 14 ? 58.465 45.128 -37.988 1.00 14.12 14 PRO H O 1
ATOM 1765 N N . SER B 2 15 ? 60.190 46.594 -37.839 1.00 8.33 15 SER H N 1
ATOM 1766 C CA . SER B 2 15 ? 59.965 47.295 -39.106 1.00 8.33 15 SER H CA 1
ATOM 1767 C C . SER B 2 15 ? 58.908 48.416 -38.999 1.00 8.33 15 SER H C 1
ATOM 1768 O O . SER B 2 15 ? 58.518 49.019 -39.996 1.00 20.45 15 SER H O 1
ATOM 1771 N N . GLN B 2 16 ? 58.401 48.649 -37.797 1.00 16.78 16 GLN H N 1
ATOM 1772 C CA . GLN B 2 16 ? 57.440 49.713 -37.585 1.00 16.78 16 GLN H CA 1
ATOM 1773 C C . GLN B 2 16 ? 58.186 50.905 -36.981 1.00 16.78 16 GLN H C 1
ATOM 1774 O O . GLN B 2 16 ? 59.425 50.953 -36.996 1.00 42.30 16 GLN H O 1
ATOM 1780 N N . SER B 2 17 ? 57.423 51.883 -36.500 1.00 16.46 17 SER H N 1
ATOM 1781 C CA . SER B 2 17 ? 57.995 53.086 -35.926 1.00 16.46 17 SER H CA 1
ATOM 1782 C C . SER B 2 17 ? 57.700 53.243 -34.455 1.00 16.46 17 SER H C 1
ATOM 1783 O O . SER B 2 17 ? 56.595 52.952 -33.979 1.00 24.37 17 SER H O 1
ATOM 1786 N N . LEU B 2 18 ? 58.713 53.703 -33.735 1.00 21.62 18 LEU H N 1
ATOM 1787 C CA . LEU B 2 18 ? 58.583 53.935 -32.315 1.00 21.62 18 LEU H CA 1
ATOM 1788 C C . LEU B 2 18 ? 58.273 55.406 -32.094 1.00 21.62 18 LEU H C 1
ATOM 1789 O O . LEU B 2 18 ? 59.014 56.284 -32.537 1.00 16.09 18 LEU H O 1
ATOM 1794 N N . SER B 2 19 ? 57.160 55.662 -31.428 1.00 2.00 19 SER H N 1
ATOM 1795 C CA . SER B 2 19 ? 56.790 57.014 -31.127 1.00 2.00 19 SER H CA 1
ATOM 1796 C C . SER B 2 19 ? 56.509 57.150 -29.650 1.00 2.00 19 SER H C 1
ATOM 1797 O O . SER B 2 19 ? 55.460 56.746 -29.156 1.00 40.69 19 SER H O 1
ATOM 1800 N N . LEU B 2 20 ? 57.507 57.662 -28.945 1.00 10.96 20 LEU H N 1
ATOM 1801 C CA . LEU B 2 20 ? 57.419 57.890 -27.521 1.00 10.96 20 LEU H CA 1
ATOM 1802 C C . LEU B 2 20 ? 57.137 59.349 -27.274 1.00 10.96 20 LEU H C 1
ATOM 1803 O O . LEU B 2 20 ? 57.520 60.209 -28.058 1.00 5.56 20 LEU H O 1
ATOM 1808 N N . THR B 2 21 ? 56.540 59.607 -26.120 1.00 10.36 21 THR H N 1
ATOM 1809 C CA . THR B 2 21 ? 56.148 60.943 -25.672 1.00 10.36 21 THR H CA 1
ATOM 1810 C C . THR B 2 21 ? 56.671 61.226 -24.262 1.00 10.36 21 THR H C 1
ATOM 1811 O O . THR B 2 21 ? 56.594 60.388 -23.358 1.00 11.30 21 THR H O 1
ATOM 1815 N N . CYS B 2 22 ? 57.190 62.430 -24.074 1.00 11.41 22 CYS H N 1
ATOM 1816 C CA . CYS B 2 22 ? 57.675 62.816 -22.763 1.00 11.41 22 CYS H CA 1
ATOM 1817 C C . CYS B 2 22 ? 56.913 64.033 -22.317 1.00 11.41 22 CYS H C 1
ATOM 1818 O O . CYS B 2 22 ? 57.147 65.123 -22.834 1.00 3.97 22 CYS H O 1
ATOM 1821 N N . THR B 2 23 ? 56.029 63.834 -21.343 1.00 5.78 23 THR H N 1
ATOM 1822 C CA . THR B 2 23 ? 55.171 64.883 -20.789 1.00 5.78 23 THR H CA 1
ATOM 1823 C C . THR B 2 23 ? 55.863 65.649 -19.640 1.00 5.78 23 THR H C 1
ATOM 1824 O O . THR B 2 23 ? 56.159 65.084 -18.593 1.00 5.77 23 THR H O 1
ATOM 1828 N N . VAL B 2 24 ? 56.120 66.937 -19.848 1.00 5.55 24 VAL H N 1
ATOM 1829 C CA . VAL B 2 24 ? 56.782 67.772 -18.849 1.00 5.55 24 VAL H CA 1
ATOM 1830 C C . VAL B 2 24 ? 55.838 68.656 -18.009 1.00 5.55 24 VAL H C 1
ATOM 1831 O O . VAL B 2 24 ? 55.398 69.733 -18.432 1.00 3.61 24 VAL H O 1
ATOM 1835 N N . THR B 2 25 ? 55.642 68.212 -16.771 1.00 31.31 25 THR H N 1
ATOM 1836 C CA . THR B 2 25 ? 54.770 68.847 -15.790 1.00 31.31 25 THR H CA 1
ATOM 1837 C C . THR B 2 25 ? 55.504 69.796 -14.870 1.00 31.31 25 THR H C 1
ATOM 1838 O O . THR B 2 25 ? 56.416 69.373 -14.166 1.00 19.14 25 THR H O 1
ATOM 1842 N N . GLY B 2 26 ? 55.071 71.055 -14.835 1.00 15.28 26 GLY H N 1
ATOM 1843 C CA . GLY B 2 26 ? 55.689 72.051 -13.971 1.00 15.28 26 GLY H CA 1
ATOM 1844 C C . GLY B 2 26 ? 56.918 72.793 -14.487 1.00 15.28 26 GLY H C 1
ATOM 1845 O O . GLY B 2 26 ? 57.792 73.160 -13.705 1.00 27.60 26 GLY H O 1
ATOM 1846 N N . TYR B 2 27 ? 56.973 73.071 -15.783 1.00 33.55 27 TYR H N 1
ATOM 1847 C CA . TYR B 2 27 ? 58.117 73.761 -16.379 1.00 33.55 27 TYR H CA 1
ATOM 1848 C C . TYR B 2 27 ? 57.726 73.837 -17.830 1.00 33.55 27 TYR H C 1
ATOM 1849 O O . TYR B 2 27 ? 57.184 72.881 -18.353 1.00 32.94 27 TYR H O 1
ATOM 1858 N N . SER B 2 28 ? 57.910 74.983 -18.466 1.00 23.90 28 SER H N 1
ATOM 1859 C CA . SER B 2 28 ? 57.553 75.067 -19.865 1.00 23.90 28 SER H CA 1
ATOM 1860 C C . SER B 2 28 ? 58.787 74.579 -20.603 1.00 23.90 28 SER H C 1
ATOM 1861 O O . SER B 2 28 ? 59.924 74.834 -20.175 1.00 20.49 28 SER H O 1
ATOM 1864 N N . ILE B 2 29 ? 58.562 73.827 -21.677 1.00 16.42 29 ILE H N 1
ATOM 1865 C CA . ILE B 2 29 ? 59.670 73.309 -22.448 1.00 16.42 29 ILE H CA 1
ATOM 1866 C C . ILE B 2 29 ? 60.507 74.503 -22.895 1.00 16.42 29 ILE H C 1
ATOM 1867 O O . ILE B 2 29 ? 61.733 74.404 -23.070 1.00 42.84 29 ILE H O 1
ATOM 1872 N N . THR B 2 30 ? 59.842 75.648 -22.992 1.00 29.40 30 THR H N 1
ATOM 1873 C CA . THR B 2 30 ? 60.487 76.882 -23.388 1.00 29.40 30 THR H CA 1
ATOM 1874 C C . THR B 2 30 ? 61.538 77.305 -22.360 1.00 29.40 30 THR H C 1
ATOM 1875 O O . THR B 2 30 ? 62.618 77.740 -22.731 1.00 29.47 30 THR H O 1
ATOM 1879 N N . SER B 2 31 ? 61.231 77.149 -21.074 1.00 24.89 31 SER H N 1
ATOM 1880 C CA . SER B 2 31 ? 62.165 77.510 -20.007 1.00 24.89 31 SER H CA 1
ATOM 1881 C C . SER B 2 31 ? 63.382 76.591 -20.024 1.00 24.89 31 SER H C 1
ATOM 1882 O O . SER B 2 31 ? 64.371 76.809 -19.310 1.00 29.51 31 SER H O 1
ATOM 1885 N N . GLY B 2 32 ? 63.293 75.530 -20.813 1.00 19.19 32 GLY H N 1
ATOM 1886 C CA . GLY B 2 32 ? 64.400 74.607 -20.872 1.00 19.19 32 GLY H CA 1
ATOM 1887 C C . GLY B 2 32 ? 65.478 75.010 -21.843 1.00 19.19 32 GLY H C 1
ATOM 1888 O O . GLY B 2 32 ? 65.213 75.689 -22.827 1.00 30.56 32 GLY H O 1
ATOM 1889 N N . TYR B 2 33 ? 66.714 74.655 -21.513 1.00 14.28 33 TYR H N 1
ATOM 1890 C CA . TYR B 2 33 ? 67.816 74.928 -22.398 1.00 14.28 33 TYR H CA 1
ATOM 1891 C C . TYR B 2 33 ? 67.731 73.895 -23.505 1.00 14.28 33 TYR H C 1
ATOM 1892 O O . TYR B 2 33 ? 67.803 74.243 -24.681 1.00 15.29 33 TYR H O 1
ATOM 1901 N N . SER B 2 34 ? 67.591 72.622 -23.115 1.00 20.87 34 SER H N 1
ATOM 1902 C CA . SER B 2 34 ? 67.457 71.515 -24.073 1.00 20.87 34 SER H CA 1
ATOM 1903 C C . SER B 2 34 ? 66.862 70.244 -23.458 1.00 20.87 34 SER H C 1
ATOM 1904 O O . SER B 2 34 ? 67.174 69.890 -22.328 1.00 21.05 34 SER H O 1
ATOM 1907 N N . TRP B 2 35 ? 66.062 69.526 -24.244 1.00 6.06 35 TRP H N 1
ATOM 1908 C CA . TRP B 2 35 ? 65.416 68.302 -23.789 1.00 6.06 35 TRP H CA 1
ATOM 1909 C C . TRP B 2 35 ? 65.921 67.110 -24.583 1.00 6.06 35 TRP H C 1
ATOM 1910 O O . TRP B 2 35 ? 65.768 67.068 -25.802 1.00 20.92 35 TRP H O 1
ATOM 1921 N N . HIS B 2 36 A 66.487 66.134 -23.872 1.00 13.80 35 HIS H N 1
ATOM 1922 C CA . HIS B 2 36 A 67.088 64.968 -24.485 1.00 13.80 35 HIS H CA 1
ATOM 1923 C C . HIS B 2 36 A 66.305 63.689 -24.418 1.00 13.80 35 HIS H C 1
ATOM 1924 O O . HIS B 2 36 A 65.337 63.582 -23.691 1.00 2.00 35 HIS H O 1
ATOM 1931 N N . TRP B 2 37 ? 66.853 62.673 -25.080 1.00 9.83 36 TRP H N 1
ATOM 1932 C CA . TRP B 2 37 ? 66.287 61.339 -25.084 1.00 9.83 36 TRP H CA 1
ATOM 1933 C C . TRP B 2 37 ? 67.479 60.398 -24.984 1.00 9.83 36 TRP H C 1
ATOM 1934 O O . TRP B 2 37 ? 68.459 60.541 -25.725 1.00 2.00 36 TRP H O 1
ATOM 1945 N N . ILE B 2 38 ? 67.376 59.422 -24.091 1.00 2.00 37 ILE H N 1
ATOM 1946 C CA . ILE B 2 38 ? 68.443 58.488 -23.857 1.00 2.00 37 ILE H CA 1
ATOM 1947 C C . ILE B 2 38 ? 67.805 57.161 -23.646 1.00 2.00 37 ILE H C 1
ATOM 1948 O O . ILE B 2 38 ? 66.743 57.106 -23.062 1.00 2.61 37 ILE H O 1
ATOM 1953 N N . ARG B 2 39 ? 68.454 56.091 -24.092 1.00 9.21 38 ARG H N 1
ATOM 1954 C CA . ARG B 2 39 ? 67.920 54.734 -23.882 1.00 9.21 38 ARG H CA 1
ATOM 1955 C C . ARG B 2 39 ? 68.999 53.845 -23.239 1.00 9.21 38 ARG H C 1
ATOM 1956 O O . ARG B 2 39 ? 70.209 54.090 -23.411 1.00 2.00 38 ARG H O 1
ATOM 1964 N N . GLN B 2 40 ? 68.564 52.838 -22.480 1.00 7.97 39 GLN H N 1
ATOM 1965 C CA . GLN B 2 40 ? 69.493 51.918 -21.792 1.00 7.97 39 GLN H CA 1
ATOM 1966 C C . GLN B 2 40 ? 69.121 50.452 -22.041 1.00 7.97 39 GLN H C 1
ATOM 1967 O O . GLN B 2 40 ? 68.058 49.965 -21.618 1.00 16.63 39 GLN H O 1
ATOM 1973 N N . PHE B 2 41 ? 70.013 49.758 -22.734 1.00 6.92 40 PHE H N 1
ATOM 1974 C CA . PHE B 2 41 ? 69.785 48.374 -23.103 1.00 6.92 40 PHE H CA 1
ATOM 1975 C C . PHE B 2 41 ? 70.034 47.418 -21.980 1.00 6.92 40 PHE H C 1
ATOM 1976 O O . PHE B 2 41 ? 70.666 47.776 -20.981 1.00 17.64 40 PHE H O 1
ATOM 1984 N N . PRO B 2 42 ? 69.566 46.157 -22.144 1.00 16.24 41 PRO H N 1
ATOM 1985 C CA . PRO B 2 42 ? 69.780 45.144 -21.111 1.00 16.24 41 PRO H CA 1
ATOM 1986 C C . PRO B 2 42 ? 71.297 45.093 -20.930 1.00 16.24 41 PRO H C 1
ATOM 1987 O O . PRO B 2 42 ? 72.050 45.195 -21.904 1.00 16.66 41 PRO H O 1
ATOM 1991 N N . GLY B 2 43 ? 71.742 45.044 -19.681 1.00 27.63 42 GLY H N 1
ATOM 1992 C CA . GLY B 2 43 ? 73.168 45.036 -19.412 1.00 27.63 42 GLY H CA 1
ATOM 1993 C C . GLY B 2 43 ? 73.576 46.413 -18.952 1.00 27.63 42 GLY H C 1
ATOM 1994 O O . GLY B 2 43 ? 74.751 46.704 -18.721 1.00 30.35 42 GLY H O 1
ATOM 1995 N N . ASN B 2 44 ? 72.577 47.279 -18.872 1.00 16.63 43 ASN H N 1
ATOM 1996 C CA . ASN B 2 44 ? 72.751 48.636 -18.423 1.00 16.63 43 ASN H CA 1
ATOM 1997 C C . ASN B 2 44 ? 73.574 49.591 -19.283 1.00 16.63 43 ASN H C 1
ATOM 1998 O O . ASN B 2 44 ? 73.806 50.727 -18.876 1.00 53.61 43 ASN H O 1
ATOM 2003 N N . LYS B 2 45 ? 73.963 49.172 -20.484 1.00 20.00 44 LYS H N 1
ATOM 2004 C CA . LYS B 2 45 ? 74.717 50.061 -21.363 1.00 20.00 44 LYS H CA 1
ATOM 2005 C C . LYS B 2 45 ? 73.801 51.242 -21.729 1.00 20.00 44 LYS H C 1
ATOM 2006 O O . LYS B 2 45 ? 72.645 51.032 -22.095 1.00 37.00 44 LYS H O 1
ATOM 2012 N N . LEU B 2 46 ? 74.308 52.470 -21.577 1.00 20.86 45 LEU H N 1
ATOM 2013 C CA . LEU B 2 46 ? 73.561 53.705 -21.880 1.00 20.86 45 LEU H CA 1
ATOM 2014 C C . LEU B 2 46 ? 73.891 54.357 -23.210 1.00 20.86 45 LEU H C 1
ATOM 2015 O O . LEU B 2 46 ? 75.071 54.481 -23.568 1.00 6.49 45 LEU H O 1
ATOM 2020 N N . GLU B 2 47 ? 72.868 54.838 -23.916 1.00 9.28 46 GLU H N 1
ATOM 2021 C CA . GLU B 2 47 ? 73.107 55.484 -25.204 1.00 9.28 46 GLU H CA 1
ATOM 2022 C C . GLU B 2 47 ? 72.328 56.759 -25.330 1.00 9.28 46 GLU H C 1
ATOM 2023 O O . GLU B 2 47 ? 71.076 56.777 -25.236 1.00 22.89 46 GLU H O 1
ATOM 2029 N N . TRP B 2 48 ? 73.092 57.825 -25.533 1.00 7.49 47 TRP H N 1
ATOM 2030 C CA . TRP B 2 48 ? 72.509 59.124 -25.712 1.00 7.49 47 TRP H CA 1
ATOM 2031 C C . TRP B 2 48 ? 71.896 59.018 -27.095 1.00 7.49 47 TRP H C 1
ATOM 2032 O O . TRP B 2 48 ? 72.554 58.531 -28.014 1.00 9.12 47 TRP H O 1
ATOM 2043 N N . MET B 2 49 ? 70.645 59.463 -27.226 1.00 2.68 48 MET H N 1
ATOM 2044 C CA . MET B 2 49 ? 69.914 59.408 -28.492 1.00 2.68 48 MET H CA 1
ATOM 2045 C C . MET B 2 49 ? 69.829 60.682 -29.330 1.00 2.68 48 MET H C 1
ATOM 2046 O O . MET B 2 49 ? 69.982 60.635 -30.542 1.00 9.09 48 MET H O 1
ATOM 2051 N N . GLY B 2 50 ? 69.558 61.813 -28.700 1.00 24.22 49 GLY H N 1
ATOM 2052 C CA . GLY B 2 50 ? 69.454 63.059 -29.442 1.00 24.22 49 GLY H CA 1
ATOM 2053 C C . GLY B 2 50 ? 68.753 64.075 -28.573 1.00 24.22 49 GLY H C 1
ATOM 2054 O O . GLY B 2 50 ? 68.340 63.723 -27.447 1.00 10.61 49 GLY H O 1
ATOM 2055 N N . TYR B 2 51 ? 68.629 65.317 -29.054 1.00 2.00 50 TYR H N 1
ATOM 2056 C CA . TYR B 2 51 ? 67.942 66.341 -28.278 1.00 2.00 50 TYR H CA 1
ATOM 2057 C C . TYR B 2 51 ? 67.439 67.467 -29.133 1.00 2.00 50 TYR H C 1
ATOM 2058 O O . TYR B 2 51 ? 67.743 67.550 -30.321 1.00 11.05 50 TYR H O 1
ATOM 2067 N N . ILE B 2 52 ? 66.645 68.326 -28.510 1.00 17.65 51 ILE H N 1
ATOM 2068 C CA . ILE B 2 52 ? 66.058 69.461 -29.182 1.00 17.65 51 ILE H CA 1
ATOM 2069 C C . ILE B 2 52 ? 66.288 70.723 -28.345 1.00 17.65 51 ILE H C 1
ATOM 2070 O O . ILE B 2 52 ? 65.840 70.816 -27.187 1.00 2.82 51 ILE H O 1
ATOM 2075 N N . HIS B 2 53 ? 67.029 71.665 -28.930 1.00 18.40 52 HIS H N 1
ATOM 2076 C CA . HIS B 2 53 ? 67.383 72.941 -28.308 1.00 18.40 52 HIS H CA 1
ATOM 2077 C C . HIS B 2 53 ? 66.175 73.841 -28.013 1.00 18.40 52 HIS H C 1
ATOM 2078 O O . HIS B 2 53 ? 65.074 73.626 -28.560 1.00 16.80 52 HIS H O 1
ATOM 2085 N N . TYR B 2 54 ? 66.358 74.827 -27.130 1.00 30.59 53 TYR H N 1
ATOM 2086 C CA . TYR B 2 54 ? 65.243 75.709 -26.833 1.00 30.59 53 TYR H CA 1
ATOM 2087 C C . TYR B 2 54 ? 64.906 76.518 -28.084 1.00 30.59 53 TYR H C 1
ATOM 2088 O O . TYR B 2 54 ? 63.799 77.042 -28.207 1.00 22.25 53 TYR H O 1
ATOM 2097 N N . SER B 2 55 ? 65.849 76.580 -29.024 1.00 11.76 54 SER H N 1
ATOM 2098 C CA . SER B 2 55 ? 65.635 77.305 -30.274 1.00 11.76 54 SER H CA 1
ATOM 2099 C C . SER B 2 55 ? 64.919 76.430 -31.325 1.00 11.76 54 SER H C 1
ATOM 2100 O O . SER B 2 55 ? 64.916 76.757 -32.521 1.00 6.07 54 SER H O 1
ATOM 2103 N N . ALA B 2 56 ? 64.345 75.312 -30.875 1.00 5.96 55 ALA H N 1
ATOM 2104 C CA . ALA B 2 56 ? 63.624 74.390 -31.752 1.00 5.96 55 ALA H CA 1
ATOM 2105 C C . ALA B 2 56 ? 64.520 73.566 -32.678 1.00 5.96 55 ALA H C 1
ATOM 2106 O O . ALA B 2 56 ? 64.029 72.715 -33.410 1.00 24.06 55 ALA H O 1
ATOM 2108 N N . GLY B 2 57 ? 65.831 73.821 -32.643 1.00 2.00 56 GLY H N 1
ATOM 2109 C CA . GLY B 2 57 ? 66.761 73.072 -33.474 1.00 2.00 56 GLY H CA 1
ATOM 2110 C C . GLY B 2 57 ? 67.066 71.727 -32.853 1.00 2.00 56 GLY H C 1
ATOM 2111 O O . GLY B 2 57 ? 66.764 71.545 -31.681 1.00 22.39 56 GLY H O 1
ATOM 2112 N N . THR B 2 58 ? 67.687 70.805 -33.606 1.00 13.85 57 THR H N 1
ATOM 2113 C CA . THR B 2 58 ? 68.021 69.451 -33.096 1.00 13.85 57 THR H CA 1
ATOM 2114 C C . THR B 2 58 ? 69.452 68.962 -33.364 1.00 13.85 57 THR H C 1
ATOM 2115 O O . THR B 2 58 ? 70.185 69.535 -34.150 1.00 9.53 57 THR H O 1
ATOM 2119 N N . ASN B 2 59 ? 69.826 67.886 -32.682 1.00 3.36 58 ASN H N 1
ATOM 2120 C CA . ASN B 2 59 ? 71.127 67.248 -32.848 1.00 3.36 58 ASN H CA 1
ATOM 2121 C C . ASN B 2 59 ? 70.927 65.796 -32.403 1.00 3.36 58 ASN H C 1
ATOM 2122 O O . ASN B 2 59 ? 70.372 65.517 -31.332 1.00 9.73 58 ASN H O 1
ATOM 2127 N N . TYR B 2 60 ? 71.338 64.887 -33.282 1.00 2.00 59 TYR H N 1
ATOM 2128 C CA . TYR B 2 60 ? 71.139 63.469 -33.077 1.00 2.00 59 TYR H CA 1
ATOM 2129 C C . TYR B 2 60 ? 72.395 62.652 -33.105 1.00 2.00 59 TYR H C 1
ATOM 2130 O O . TYR B 2 60 ? 73.318 62.941 -33.859 1.00 5.22 59 TYR H O 1
ATOM 2139 N N . ASN B 2 61 ? 72.398 61.564 -32.353 1.00 18.00 60 ASN H N 1
ATOM 2140 C CA . ASN B 2 61 ? 73.541 60.676 -32.372 1.00 18.00 60 ASN H CA 1
ATOM 2141 C C . ASN B 2 61 ? 73.591 60.065 -33.791 1.00 18.00 60 ASN H C 1
ATOM 2142 O O . ASN B 2 61 ? 72.617 59.460 -34.266 1.00 23.97 60 ASN H O 1
ATOM 2147 N N . PRO B 2 62 ? 74.708 60.268 -34.504 1.00 23.99 61 PRO H N 1
ATOM 2148 C CA . PRO B 2 62 ? 74.930 59.764 -35.857 1.00 23.99 61 PRO H CA 1
ATOM 2149 C C . PRO B 2 62 ? 74.436 58.349 -36.074 1.00 23.99 61 PRO H C 1
ATOM 2150 O O . PRO B 2 62 ? 73.672 58.080 -37.000 1.00 18.77 61 PRO H O 1
ATOM 2154 N N . SER B 2 63 ? 74.833 57.458 -35.177 1.00 18.16 62 SER H N 1
ATOM 2155 C CA . SER B 2 63 ? 74.459 56.065 -35.286 1.00 18.16 62 SER H CA 1
ATOM 2156 C C . SER B 2 63 ? 72.960 55.854 -35.511 1.00 18.16 62 SER H C 1
ATOM 2157 O O . SER B 2 63 ? 72.545 54.806 -35.988 1.00 29.09 62 SER H O 1
ATOM 2160 N N . LEU B 2 64 ? 72.157 56.875 -35.260 1.00 29.16 63 LEU H N 1
ATOM 2161 C CA . LEU B 2 64 ? 70.719 56.755 -35.422 1.00 29.16 63 LEU H CA 1
ATOM 2162 C C . LEU B 2 64 ? 70.181 57.748 -36.433 1.00 29.16 63 LEU H C 1
ATOM 2163 O O . LEU B 2 64 ? 69.075 57.569 -36.943 1.00 18.52 63 LEU H O 1
ATOM 2168 N N . LYS B 2 65 ? 70.951 58.815 -36.667 1.00 18.41 64 LYS H N 1
ATOM 2169 C CA . LYS B 2 65 ? 70.596 59.920 -37.566 1.00 18.41 64 LYS H CA 1
ATOM 2170 C C . LYS B 2 65 ? 69.571 59.609 -38.659 1.00 18.41 64 LYS H C 1
ATOM 2171 O O . LYS B 2 65 ? 68.473 60.159 -38.680 1.00 58.23 64 LYS H O 1
ATOM 2177 N N . SER B 2 66 ? 69.919 58.712 -39.554 1.00 6.97 65 SER H N 1
ATOM 2178 C CA . SER B 2 66 ? 69.014 58.335 -40.613 1.00 6.97 65 SER H CA 1
ATOM 2179 C C . SER B 2 66 ? 67.531 58.171 -40.213 1.00 6.97 65 SER H C 1
ATOM 2180 O O . SER B 2 66 ? 66.652 58.722 -40.872 1.00 35.78 65 SER H O 1
ATOM 2183 N N . ARG B 2 67 ? 67.260 57.520 -39.079 1.00 10.82 66 ARG H N 1
ATOM 2184 C CA . ARG B 2 67 ? 65.877 57.212 -38.667 1.00 10.82 66 ARG H CA 1
ATOM 2185 C C . ARG B 2 67 ? 65.213 57.821 -37.424 1.00 10.82 66 ARG H C 1
ATOM 2186 O O . ARG B 2 67 ? 64.052 57.518 -37.106 1.00 12.24 66 ARG H O 1
ATOM 2194 N N . ILE B 2 68 ? 65.932 58.672 -36.717 1.00 3.59 67 ILE H N 1
ATOM 2195 C CA . ILE B 2 68 ? 65.379 59.281 -35.512 1.00 3.59 67 ILE H CA 1
ATOM 2196 C C . ILE B 2 68 ? 64.897 60.698 -35.809 1.00 3.59 67 ILE H C 1
ATOM 2197 O O . ILE B 2 68 ? 65.383 61.338 -36.737 1.00 15.02 67 ILE H O 1
ATOM 2202 N N . SER B 2 69 ? 63.917 61.172 -35.050 1.00 17.49 68 SER H N 1
ATOM 2203 C CA . SER B 2 69 ? 63.370 62.519 -35.234 1.00 17.49 68 SER H CA 1
ATOM 2204 C C . SER B 2 69 ? 62.774 63.007 -33.914 1.00 17.49 68 SER H C 1
ATOM 2205 O O . SER B 2 69 ? 61.906 62.345 -33.355 1.00 19.56 68 SER H O 1
ATOM 2208 N N . ILE B 2 70 ? 63.225 64.154 -33.412 1.00 8.37 69 ILE H N 1
ATOM 2209 C CA . ILE B 2 70 ? 62.715 64.661 -32.133 1.00 8.37 69 ILE H CA 1
ATOM 2210 C C . ILE B 2 70 ? 62.016 65.977 -32.368 1.00 8.37 69 ILE H C 1
ATOM 2211 O O . ILE B 2 70 ? 62.614 66.907 -32.925 1.00 13.80 69 ILE H O 1
ATOM 2216 N N . THR B 2 71 ? 60.745 66.027 -31.978 1.00 5.01 70 THR H N 1
ATOM 2217 C CA . THR B 2 71 ? 59.908 67.217 -32.112 1.00 5.01 70 THR H CA 1
ATOM 2218 C C . THR B 2 71 ? 59.302 67.590 -30.735 1.00 5.01 70 THR H C 1
ATOM 2219 O O . THR B 2 71 ? 59.545 66.894 -29.752 1.00 19.31 70 THR H O 1
ATOM 2223 N N . ARG B 2 72 ? 58.538 68.684 -30.653 1.00 12.16 71 ARG H N 1
ATOM 2224 C CA . ARG B 2 72 ? 57.923 69.120 -29.392 1.00 12.16 71 ARG H CA 1
ATOM 2225 C C . ARG B 2 72 ? 56.584 69.798 -29.642 1.00 12.16 71 ARG H C 1
ATOM 2226 O O . ARG B 2 72 ? 56.258 70.119 -30.785 1.00 23.37 71 ARG H O 1
ATOM 2234 N N . ASP B 2 73 ? 55.818 70.031 -28.573 1.00 15.58 72 ASP H N 1
ATOM 2235 C CA . ASP B 2 73 ? 54.519 70.719 -28.676 1.00 15.58 72 ASP H CA 1
ATOM 2236 C C . ASP B 2 73 ? 54.409 71.707 -27.528 1.00 15.58 72 ASP H C 1
ATOM 2237 O O . ASP B 2 73 ? 54.208 71.314 -26.378 1.00 20.93 72 ASP H O 1
ATOM 2242 N N . THR B 2 74 ? 54.518 72.989 -27.863 1.00 14.17 73 THR H N 1
ATOM 2243 C CA . THR B 2 74 ? 54.474 74.056 -26.873 1.00 14.17 73 THR H CA 1
ATOM 2244 C C . THR B 2 74 ? 53.199 74.113 -26.050 1.00 14.17 73 THR H C 1
ATOM 2245 O O . THR B 2 74 ? 53.247 74.266 -24.822 1.00 24.54 73 THR H O 1
ATOM 2249 N N . SER B 2 75 ? 52.074 73.927 -26.729 1.00 17.57 74 SER H N 1
ATOM 2250 C CA . SER B 2 75 ? 50.753 74.002 -26.099 1.00 17.57 74 SER H CA 1
ATOM 2251 C C . SER B 2 75 ? 50.422 72.900 -25.090 1.00 17.57 74 SER H C 1
ATOM 2252 O O . SER B 2 75 ? 49.698 73.149 -24.108 1.00 28.89 74 SER H O 1
ATOM 2255 N N . LYS B 2 76 ? 50.860 71.671 -25.382 1.00 16.08 75 LYS H N 1
ATOM 2256 C CA . LYS B 2 76 ? 50.617 70.534 -24.482 1.00 16.08 75 LYS H CA 1
ATOM 2257 C C . LYS B 2 76 ? 51.868 70.310 -23.612 1.00 16.08 75 LYS H C 1
ATOM 2258 O O . LYS B 2 76 ? 51.850 69.559 -22.631 1.00 26.56 75 LYS H O 1
ATOM 2264 N N . ASN B 2 77 ? 52.943 71.012 -23.963 1.00 6.84 76 ASN H N 1
ATOM 2265 C CA . ASN B 2 77 ? 54.195 70.996 -23.181 1.00 6.84 76 ASN H CA 1
ATOM 2266 C C . ASN B 2 77 ? 54.859 69.649 -23.037 1.00 6.84 76 ASN H C 1
ATOM 2267 O O . ASN B 2 77 ? 55.356 69.288 -21.972 1.00 31.00 76 ASN H O 1
ATOM 2272 N N . GLN B 2 78 ? 54.901 68.929 -24.144 1.00 14.45 77 GLN H N 1
ATOM 2273 C CA . GLN B 2 78 ? 55.509 67.618 -24.177 1.00 14.45 77 GLN H CA 1
ATOM 2274 C C . GLN B 2 78 ? 56.277 67.516 -25.493 1.00 14.45 77 GLN H C 1
ATOM 2275 O O . GLN B 2 78 ? 55.900 68.161 -26.471 1.00 17.89 77 GLN H O 1
ATOM 2281 N N . PHE B 2 79 ? 57.423 66.828 -25.471 1.00 9.76 78 PHE H N 1
ATOM 2282 C CA . PHE B 2 79 ? 58.223 66.639 -26.669 1.00 9.76 78 PHE H CA 1
ATOM 2283 C C . PHE B 2 79 ? 58.207 65.151 -26.993 1.00 9.76 78 PHE H C 1
ATOM 2284 O O . PHE B 2 79 ? 57.995 64.323 -26.109 1.00 2.00 78 PHE H O 1
ATOM 2292 N N . PHE B 2 80 ? 58.433 64.825 -28.263 1.00 8.69 79 PHE H N 1
ATOM 2293 C CA . PHE B 2 80 ? 58.365 63.456 -28.739 1.00 8.69 79 PHE H CA 1
ATOM 2294 C C . PHE B 2 80 ? 59.621 62.915 -29.361 1.00 8.69 79 PHE H C 1
ATOM 2295 O O . PHE B 2 80 ? 60.532 63.659 -29.666 1.00 9.16 79 PHE H O 1
ATOM 2303 N N . LEU B 2 81 ? 59.669 61.593 -29.476 1.00 6.97 80 LEU H N 1
ATOM 2304 C CA . LEU B 2 81 ? 60.764 60.886 -30.130 1.00 6.97 80 LEU H CA 1
ATOM 2305 C C . LEU B 2 81 ? 60.073 59.878 -31.032 1.00 6.97 80 LEU H C 1
ATOM 2306 O O . LEU B 2 81 ? 59.075 59.261 -30.630 1.00 15.04 80 LEU H O 1
ATOM 2311 N N . GLN B 2 82 ? 60.575 59.764 -32.260 1.00 5.76 81 GLN H N 1
ATOM 2312 C CA . GLN B 2 82 ? 60.063 58.834 -33.249 1.00 5.76 81 GLN H CA 1
ATOM 2313 C C . GLN B 2 82 ? 61.307 58.157 -33.766 1.00 5.76 81 GLN H C 1
ATOM 2314 O O . GLN B 2 82 ? 62.345 58.787 -33.899 1.00 36.62 81 GLN H O 1
ATOM 2320 N N . LEU B 2 83 ? 61.218 56.853 -33.988 1.00 12.52 82 LEU H N 1
ATOM 2321 C CA . LEU B 2 83 ? 62.357 56.064 -34.449 1.00 12.52 82 LEU H CA 1
ATOM 2322 C C . LEU B 2 83 ? 61.823 55.148 -35.514 1.00 12.52 82 LEU H C 1
ATOM 2323 O O . LEU B 2 83 ? 60.858 54.430 -35.276 1.00 13.47 82 LEU H O 1
ATOM 2328 N N . ASN B 2 84 A 62.425 55.172 -36.692 1.00 6.83 82 ASN H N 1
ATOM 2329 C CA . ASN B 2 84 A 61.942 54.338 -37.796 1.00 6.83 82 ASN H CA 1
ATOM 2330 C C . ASN B 2 84 A 62.627 52.995 -37.957 1.00 6.83 82 ASN H C 1
ATOM 2331 O O . ASN B 2 84 A 63.699 52.791 -37.423 1.00 26.42 82 ASN H O 1
ATOM 2336 N N . SER B 2 85 B 62.013 52.101 -38.729 1.00 16.71 82 SER H N 1
ATOM 2337 C CA . SER B 2 85 B 62.563 50.763 -38.967 1.00 16.71 82 SER H CA 1
ATOM 2338 C C . SER B 2 85 B 63.146 50.164 -37.688 1.00 16.71 82 SER H C 1
ATOM 2339 O O . SER B 2 85 B 64.369 50.030 -37.555 1.00 32.80 82 SER H O 1
ATOM 2342 N N . VAL B 2 86 C 62.273 49.828 -36.741 1.00 8.24 82 VAL H N 1
ATOM 2343 C CA . VAL B 2 86 C 62.731 49.253 -35.490 1.00 8.24 82 VAL H CA 1
ATOM 2344 C C . VAL B 2 86 C 63.098 47.795 -35.640 1.00 8.24 82 VAL H C 1
ATOM 2345 O O . VAL B 2 86 C 62.398 47.022 -36.290 1.00 16.24 82 VAL H O 1
ATOM 2349 N N . THR B 2 87 ? 64.252 47.447 -35.101 1.00 8.46 83 THR H N 1
ATOM 2350 C CA . THR B 2 87 ? 64.708 46.072 -35.104 1.00 8.46 83 THR H CA 1
ATOM 2351 C C . THR B 2 87 ? 64.772 45.623 -33.640 1.00 8.46 83 THR H C 1
ATOM 2352 O O . THR B 2 87 ? 64.546 46.403 -32.730 1.00 26.36 83 THR H O 1
ATOM 2356 N N . THR B 2 88 ? 65.068 44.360 -33.413 1.00 6.43 84 THR H N 1
ATOM 2357 C CA . THR B 2 88 ? 65.168 43.847 -32.060 1.00 6.43 84 THR H CA 1
ATOM 2358 C C . THR B 2 88 ? 66.244 44.570 -31.236 1.00 6.43 84 THR H C 1
ATOM 2359 O O . THR B 2 88 ? 66.093 44.720 -30.030 1.00 27.50 84 THR H O 1
ATOM 2363 N N . GLU B 2 89 ? 67.283 45.092 -31.889 1.00 21.39 85 GLU H N 1
ATOM 2364 C CA . GLU B 2 89 ? 68.315 45.839 -31.171 1.00 21.39 85 GLU H CA 1
ATOM 2365 C C . GLU B 2 89 ? 67.774 47.185 -30.645 1.00 21.39 85 GLU H C 1
ATOM 2366 O O . GLU B 2 89 ? 68.535 47.978 -30.109 1.00 62.11 85 GLU H O 1
ATOM 2372 N N . ASP B 2 90 ? 66.490 47.470 -30.859 1.00 15.69 86 ASP H N 1
ATOM 2373 C CA . ASP B 2 90 ? 65.885 48.715 -30.396 1.00 15.69 86 ASP H CA 1
ATOM 2374 C C . ASP B 2 90 ? 65.106 48.487 -29.115 1.00 15.69 86 ASP H C 1
ATOM 2375 O O . ASP B 2 90 ? 64.334 49.322 -28.667 1.00 13.87 86 ASP H O 1
ATOM 2380 N N . THR B 2 91 ? 65.335 47.339 -28.514 1.00 18.41 87 THR H N 1
ATOM 2381 C CA . THR B 2 91 ? 64.673 47.004 -27.276 1.00 18.41 87 THR H CA 1
ATOM 2382 C C . THR B 2 91 ? 65.577 47.448 -26.150 1.00 18.41 87 THR H C 1
ATOM 2383 O O . THR B 2 91 ? 66.712 46.970 -26.001 1.00 12.97 87 THR H O 1
ATOM 2387 N N . ALA B 2 92 ? 65.075 48.422 -25.400 1.00 4.09 88 ALA H N 1
ATOM 2388 C CA . ALA B 2 92 ? 65.807 49.006 -24.291 1.00 4.09 88 ALA H CA 1
ATOM 2389 C C . ALA B 2 92 ? 64.838 49.861 -23.516 1.00 4.09 88 ALA H C 1
ATOM 2390 O O . ALA B 2 92 ? 63.644 49.873 -23.817 1.00 2.00 88 ALA H O 1
ATOM 2392 N N . THR B 2 93 ? 65.336 50.517 -22.471 1.00 12.60 89 THR H N 1
ATOM 2393 C CA . THR B 2 93 ? 64.499 51.407 -21.666 1.00 12.60 89 THR H CA 1
ATOM 2394 C C . THR B 2 93 ? 64.794 52.815 -22.136 1.00 12.60 89 THR H C 1
ATOM 2395 O O . THR B 2 93 ? 65.952 53.216 -22.322 1.00 8.05 89 THR H O 1
ATOM 2399 N N . TYR B 2 94 ? 63.730 53.553 -22.374 1.00 6.47 90 TYR H N 1
ATOM 2400 C CA . TYR B 2 94 ? 63.883 54.889 -22.872 1.00 6.47 90 TYR H CA 1
ATOM 2401 C C . TYR B 2 94 ? 63.589 55.882 -21.792 1.00 6.47 90 TYR H C 1
ATOM 2402 O O . TYR B 2 94 ? 62.687 55.672 -20.985 1.00 2.00 90 TYR H O 1
ATOM 2411 N N . TYR B 2 95 ? 64.342 56.977 -21.809 1.00 11.23 91 TYR H N 1
ATOM 2412 C CA . TYR B 2 95 ? 64.221 58.061 -20.840 1.00 11.23 91 TYR H CA 1
ATOM 2413 C C . TYR B 2 95 ? 64.368 59.388 -21.536 1.00 11.23 91 TYR H C 1
ATOM 2414 O O . TYR B 2 95 ? 65.243 59.533 -22.374 1.00 5.76 91 TYR H O 1
ATOM 2423 N N . CYS B 2 96 ? 63.536 60.360 -21.175 1.00 15.54 92 CYS H N 1
ATOM 2424 C CA . CYS B 2 96 ? 63.700 61.724 -21.684 1.00 15.54 92 CYS H CA 1
ATOM 2425 C C . CYS B 2 96 ? 64.372 62.388 -20.494 1.00 15.54 92 CYS H C 1
ATOM 2426 O O . CYS B 2 96 ? 64.209 61.913 -19.365 1.00 5.81 92 CYS H O 1
ATOM 2429 N N . ALA B 2 97 ? 65.161 63.433 -20.730 1.00 5.13 93 ALA H N 1
ATOM 2430 C CA . ALA B 2 97 ? 65.850 64.127 -19.651 1.00 5.13 93 ALA H CA 1
ATOM 2431 C C . ALA B 2 97 ? 65.902 65.608 -19.942 1.00 5.13 93 ALA H C 1
ATOM 2432 O O . ALA B 2 97 ? 65.549 66.051 -21.026 1.00 4.83 93 ALA H O 1
ATOM 2434 N N . ARG B 2 98 ? 66.368 66.382 -18.974 1.00 18.74 94 ARG H N 1
ATOM 2435 C CA . ARG B 2 98 ? 66.468 67.811 -19.159 1.00 18.74 94 ARG H CA 1
ATOM 2436 C C . ARG B 2 98 ? 67.897 68.231 -18.986 1.00 18.74 94 ARG H C 1
ATOM 2437 O O . ARG B 2 98 ? 68.677 67.591 -18.286 1.00 2.79 94 ARG H O 1
ATOM 2445 N N . GLU B 2 99 ? 68.258 69.301 -19.664 1.00 11.30 95 GLU H N 1
ATOM 2446 C CA . GLU B 2 99 ? 69.598 69.834 -19.524 1.00 11.30 95 GLU H CA 1
ATOM 2447 C C . GLU B 2 99 ? 69.313 71.266 -19.128 1.00 11.30 95 GLU H C 1
ATOM 2448 O O . GLU B 2 99 ? 68.417 71.889 -19.712 1.00 9.19 95 GLU H O 1
ATOM 2454 N N . GLU B 2 100 ? 69.998 71.737 -18.082 1.00 2.00 96 GLU H N 1
ATOM 2455 C CA . GLU B 2 100 ? 69.783 73.074 -17.542 1.00 2.00 96 GLU H CA 1
ATOM 2456 C C . GLU B 2 100 ? 71.024 73.753 -17.026 1.00 2.00 96 GLU H C 1
ATOM 2457 O O . GLU B 2 100 ? 72.067 73.124 -16.790 1.00 34.12 96 GLU H O 1
ATOM 2463 N N . ALA B 2 101 ? 70.880 75.059 -16.823 1.00 13.65 97 ALA H N 1
ATOM 2464 C CA . ALA B 2 101 ? 71.953 75.862 -16.285 1.00 13.65 97 ALA H CA 1
ATOM 2465 C C . ALA B 2 101 ? 72.133 75.415 -14.844 1.00 13.65 97 ALA H C 1
ATOM 2466 O O . ALA B 2 101 ? 71.167 75.258 -14.102 1.00 42.06 97 ALA H O 1
ATOM 2468 N N . MET B 2 102 ? 73.371 75.130 -14.485 1.00 19.68 98 MET H N 1
ATOM 2469 C CA . MET B 2 102 ? 73.721 74.715 -13.140 1.00 19.68 98 MET H CA 1
ATOM 2470 C C . MET B 2 102 ? 74.762 75.733 -12.674 1.00 19.68 98 MET H C 1
ATOM 2471 O O . MET B 2 102 ? 75.701 76.053 -13.411 1.00 33.37 98 MET H O 1
ATOM 2476 N N . PRO B 2 103 ? 74.589 76.295 -11.471 1.00 35.98 99 PRO H N 1
ATOM 2477 C CA . PRO B 2 103 ? 75.554 77.270 -10.975 1.00 35.98 99 PRO H CA 1
ATOM 2478 C C . PRO B 2 103 ? 76.941 76.656 -10.772 1.00 35.98 99 PRO H C 1
ATOM 2479 O O . PRO B 2 103 ? 77.170 75.906 -9.826 1.00 50.68 99 PRO H O 1
ATOM 2483 N N . TYR B 2 104 ? 77.843 76.945 -11.702 1.00 46.03 100 TYR H N 1
ATOM 2484 C CA . TYR B 2 104 ? 79.222 76.458 -11.646 1.00 46.03 100 TYR H CA 1
ATOM 2485 C C . TYR B 2 104 ? 80.097 77.665 -11.427 1.00 46.03 100 TYR H C 1
ATOM 2486 O O . TYR B 2 104 ? 79.991 78.643 -12.175 1.00 30.19 100 TYR H O 1
ATOM 2495 N N . GLY B 2 105 A 80.971 77.569 -10.424 1.00 47.59 100 GLY H N 1
ATOM 2496 C CA . GLY B 2 105 A 81.873 78.659 -10.097 1.00 47.59 100 GLY H CA 1
ATOM 2497 C C . GLY B 2 105 A 81.109 79.837 -9.526 1.00 47.59 100 GLY H C 1
ATOM 2498 O O . GLY B 2 105 A 80.052 79.661 -8.899 1.00 41.78 100 GLY H O 1
ATOM 2499 N N . ASN B 2 106 B 81.628 81.040 -9.757 1.00 60.26 100 ASN H N 1
ATOM 2500 C CA . ASN B 2 106 B 80.982 82.243 -9.254 1.00 60.26 100 ASN H CA 1
ATOM 2501 C C . ASN B 2 106 B 80.223 83.018 -10.309 1.00 60.26 100 ASN H C 1
ATOM 2502 O O . ASN B 2 106 B 80.804 83.546 -11.261 1.00 83.13 100 ASN H O 1
ATOM 2507 N N . GLN B 2 107 C 78.906 83.046 -10.129 1.00 60.60 100 GLN H N 1
ATOM 2508 C CA . GLN B 2 107 C 77.983 83.754 -11.009 1.00 60.60 100 GLN H CA 1
ATOM 2509 C C . GLN B 2 107 C 78.157 83.305 -12.438 1.00 60.60 100 GLN H C 1
ATOM 2510 O O . GLN B 2 107 C 78.090 84.097 -13.384 1.00 86.99 100 GLN H O 1
ATOM 2516 N N . ALA B 2 108 D 78.362 82.000 -12.570 1.00 49.88 100 ALA H N 1
ATOM 2517 C CA . ALA B 2 108 D 78.559 81.375 -13.860 1.00 49.88 100 ALA H CA 1
ATOM 2518 C C . ALA B 2 108 D 77.743 80.102 -13.927 1.00 49.88 100 ALA H C 1
ATOM 2519 O O . ALA B 2 108 D 77.671 79.353 -12.955 1.00 51.57 100 ALA H O 1
ATOM 2521 N N . TYR B 2 109 E 77.105 79.886 -15.070 1.00 24.00 100 TYR H N 1
ATOM 2522 C CA . TYR B 2 109 E 76.295 78.697 -15.283 1.00 24.00 100 TYR H CA 1
ATOM 2523 C C . TYR B 2 109 E 77.106 77.576 -15.962 1.00 24.00 100 TYR H C 1
ATOM 2524 O O . TYR B 2 109 E 78.253 77.778 -16.378 1.00 68.74 100 TYR H O 1
ATOM 2533 N N . TYR B 2 110 F 76.504 76.389 -16.023 1.00 32.36 100 TYR H N 1
ATOM 2534 C CA . TYR B 2 110 F 77.083 75.188 -16.644 1.00 32.36 100 TYR H CA 1
ATOM 2535 C C . TYR B 2 110 F 75.919 74.246 -16.861 1.00 32.36 100 TYR H C 1
ATOM 2536 O O . TYR B 2 110 F 75.299 73.801 -15.896 1.00 11.03 100 TYR H O 1
ATOM 2545 N N . TYR B 2 111 G 75.678 73.882 -18.116 1.00 19.38 100 TYR H N 1
ATOM 2546 C CA . TYR B 2 111 G 74.563 73.017 -18.473 1.00 19.38 100 TYR H CA 1
ATOM 2547 C C . TYR B 2 111 G 74.787 71.516 -18.291 1.00 19.38 100 TYR H C 1
ATOM 2548 O O . TYR B 2 111 G 75.798 70.965 -18.725 1.00 23.29 100 TYR H O 1
ATOM 2557 N N . ALA B 2 112 H 73.817 70.853 -17.666 1.00 2.00 100 ALA H N 1
ATOM 2558 C CA . ALA B 2 112 H 73.906 69.414 -17.428 1.00 2.00 100 ALA H CA 1
ATOM 2559 C C . ALA B 2 112 H 72.530 68.756 -17.401 1.00 2.00 100 ALA H C 1
ATOM 2560 O O . ALA B 2 112 H 71.513 69.442 -17.299 1.00 23.75 100 ALA H O 1
ATOM 2562 N N . MET B 2 113 I 72.503 67.425 -17.503 1.00 12.20 100 MET H N 1
ATOM 2563 C CA . MET B 2 113 I 71.238 66.676 -17.479 1.00 12.20 100 MET H CA 1
ATOM 2564 C C . MET B 2 113 I 70.874 66.312 -16.048 1.00 12.20 100 MET H C 1
ATOM 2565 O O . MET B 2 113 I 71.326 65.295 -15.533 1.00 2.00 100 MET H O 1
ATOM 2570 N N . ASP B 2 114 ? 70.003 67.110 -15.435 1.00 17.06 101 ASP H N 1
ATOM 2571 C CA . ASP B 2 114 ? 69.642 66.915 -14.024 1.00 17.06 101 ASP H CA 1
ATOM 2572 C C . ASP B 2 114 ? 68.324 66.240 -13.595 1.00 17.06 101 ASP H C 1
ATOM 2573 O O . ASP B 2 114 ? 68.220 65.722 -12.475 1.00 21.75 101 ASP H O 1
ATOM 2578 N N . CYS B 2 115 ? 67.304 66.338 -14.433 1.00 19.54 102 CYS H N 1
ATOM 2579 C CA . CYS B 2 115 ? 66.022 65.728 -14.136 1.00 19.54 102 CYS H CA 1
ATOM 2580 C C . CYS B 2 115 ? 65.712 64.740 -15.250 1.00 19.54 102 CYS H C 1
ATOM 2581 O O . CYS B 2 115 ? 65.819 65.081 -16.418 1.00 33.76 102 CYS H O 1
ATOM 2584 N N . TRP B 2 116 ? 65.417 63.493 -14.878 1.00 13.78 103 TRP H N 1
ATOM 2585 C CA . TRP B 2 116 ? 65.060 62.401 -15.820 1.00 13.78 103 TRP H CA 1
ATOM 2586 C C . TRP B 2 116 ? 63.678 61.771 -15.495 1.00 13.78 103 TRP H C 1
ATOM 2587 O O . TRP B 2 116 ? 63.266 61.724 -14.332 1.00 18.45 103 TRP H O 1
ATOM 2598 N N . GLY B 2 117 ? 62.986 61.240 -16.507 1.00 3.32 104 GLY H N 1
ATOM 2599 C CA . GLY B 2 117 ? 61.698 60.593 -16.277 1.00 3.32 104 GLY H CA 1
ATOM 2600 C C . GLY B 2 117 ? 61.915 59.200 -15.710 1.00 3.32 104 GLY H C 1
ATOM 2601 O O . GLY B 2 117 ? 63.054 58.753 -15.553 1.00 2.00 104 GLY H O 1
ATOM 2602 N N . GLN B 2 118 ? 60.827 58.495 -15.434 1.00 9.35 105 GLN H N 1
ATOM 2603 C CA . GLN B 2 118 ? 60.891 57.155 -14.862 1.00 9.35 105 GLN H CA 1
ATOM 2604 C C . GLN B 2 118 ? 61.539 56.129 -15.771 1.00 9.35 105 GLN H C 1
ATOM 2605 O O . GLN B 2 118 ? 62.213 55.205 -15.313 1.00 55.34 105 GLN H O 1
ATOM 2611 N N . GLY B 2 119 ? 61.346 56.335 -17.067 1.00 9.15 106 GLY H N 1
ATOM 2612 C CA . GLY B 2 119 ? 61.855 55.433 -18.071 1.00 9.15 106 GLY H CA 1
ATOM 2613 C C . GLY B 2 119 ? 60.690 54.568 -18.477 1.00 9.15 106 GLY H C 1
ATOM 2614 O O . GLY B 2 119 ? 59.806 54.324 -17.662 1.00 40.60 106 GLY H O 1
ATOM 2615 N N . THR B 2 120 ? 60.624 54.180 -19.745 1.00 3.97 107 THR H N 1
ATOM 2616 C CA . THR B 2 120 ? 59.541 53.314 -20.206 1.00 3.97 107 THR H CA 1
ATOM 2617 C C . THR B 2 120 ? 60.170 52.192 -21.023 1.00 3.97 107 THR H C 1
ATOM 2618 O O . THR B 2 120 ? 61.068 52.432 -21.836 1.00 6.72 107 THR H O 1
ATOM 2622 N N . THR B 2 121 ? 59.804 50.954 -20.681 1.00 7.77 108 THR H N 1
ATOM 2623 C CA . THR B 2 121 ? 60.348 49.784 -21.357 1.00 7.77 108 THR H CA 1
ATOM 2624 C C . THR B 2 121 ? 59.643 49.485 -22.647 1.00 7.77 108 THR H C 1
ATOM 2625 O O . THR B 2 121 ? 58.431 49.231 -22.681 1.00 56.19 108 THR H O 1
ATOM 2629 N N . VAL B 2 122 ? 60.439 49.517 -23.711 1.00 14.26 109 VAL H N 1
ATOM 2630 C CA . VAL B 2 122 ? 59.946 49.251 -25.052 1.00 14.26 109 VAL H CA 1
ATOM 2631 C C . VAL B 2 122 ? 60.481 47.933 -25.588 1.00 14.26 109 VAL H C 1
ATOM 2632 O O . VAL B 2 122 ? 61.697 47.689 -25.632 1.00 18.86 109 VAL H O 1
ATOM 2636 N N . THR B 2 123 ? 59.547 47.085 -25.985 1.00 22.88 110 THR H N 1
ATOM 2637 C CA . THR B 2 123 ? 59.896 45.788 -26.492 1.00 22.88 110 THR H CA 1
ATOM 2638 C C . THR B 2 123 ? 59.587 45.711 -27.963 1.00 22.88 110 THR H C 1
ATOM 2639 O O . THR B 2 123 ? 58.455 45.984 -28.375 1.00 26.41 110 THR H O 1
ATOM 2643 N N . VAL B 2 124 ? 60.619 45.374 -28.738 1.00 8.71 111 VAL H N 1
ATOM 2644 C CA . VAL B 2 124 ? 60.502 45.216 -30.176 1.00 8.71 111 VAL H CA 1
ATOM 2645 C C . VAL B 2 124 ? 60.487 43.716 -30.421 1.00 8.71 111 VAL H C 1
ATOM 2646 O O . VAL B 2 124 ? 61.491 43.046 -30.261 1.00 9.11 111 VAL H O 1
ATOM 2650 N N . SER B 2 125 ? 59.304 43.202 -30.740 1.00 3.68 112 SER H N 1
ATOM 2651 C CA . SER B 2 125 ? 59.099 41.781 -31.007 1.00 3.68 112 SER H CA 1
ATOM 2652 C C . SER B 2 125 ? 57.850 41.492 -31.852 1.00 3.68 112 SER H C 1
ATOM 2653 O O . SER B 2 125 ? 56.902 42.305 -31.928 1.00 40.53 112 SER H O 1
ATOM 2656 N N . SER B 2 126 ? 57.878 40.321 -32.486 1.00 36.14 113 SER H N 1
ATOM 2657 C CA . SER B 2 126 ? 56.800 39.844 -33.348 1.00 36.14 113 SER H CA 1
ATOM 2658 C C . SER B 2 126 ? 55.871 38.931 -32.564 1.00 36.14 113 SER H C 1
ATOM 2659 O O . SER B 2 126 ? 54.779 38.567 -33.034 1.00 41.81 113 SER H O 1
ATOM 2662 N N . ALA B 2 127 ? 56.322 38.562 -31.366 1.00 2.00 114 ALA H N 1
ATOM 2663 C CA . ALA B 2 127 ? 55.551 37.703 -30.485 1.00 2.00 114 ALA H CA 1
ATOM 2664 C C . ALA B 2 127 ? 54.316 38.429 -29.993 1.00 2.00 114 ALA H C 1
ATOM 2665 O O . ALA B 2 127 ? 54.256 39.656 -30.016 1.00 24.08 114 ALA H O 1
ATOM 2667 N N . LYS B 2 128 ? 53.344 37.657 -29.526 1.00 15.20 115 LYS H N 1
ATOM 2668 C CA . LYS B 2 128 ? 52.092 38.203 -29.017 1.00 15.20 115 LYS H CA 1
ATOM 2669 C C . LYS B 2 128 ? 52.018 38.428 -27.501 1.00 15.20 115 LYS H C 1
ATOM 2670 O O . LYS B 2 128 ? 52.595 37.685 -26.698 1.00 61.48 115 LYS H O 1
ATOM 2676 N N . THR B 2 129 ? 51.213 39.424 -27.143 1.00 21.05 116 THR H N 1
ATOM 2677 C CA . THR B 2 129 ? 50.948 39.807 -25.765 1.00 21.05 116 THR H CA 1
ATOM 2678 C C . THR B 2 129 ? 50.256 38.678 -25.011 1.00 21.05 116 THR H C 1
ATOM 2679 O O . THR B 2 129 ? 49.116 38.309 -25.327 1.00 28.59 116 THR H O 1
ATOM 2683 N N . THR B 2 130 ? 50.919 38.176 -23.973 1.00 28.92 117 THR H N 1
ATOM 2684 C CA . THR B 2 130 ? 50.338 37.107 -23.184 1.00 28.92 117 THR H CA 1
ATOM 2685 C C . THR B 2 130 ? 50.227 37.424 -21.699 1.00 28.92 117 THR H C 1
ATOM 2686 O O . THR B 2 130 ? 51.199 37.854 -21.067 1.00 22.85 117 THR H O 1
ATOM 2690 N N . PRO B 2 131 ? 49.012 37.268 -21.141 1.00 3.55 118 PRO H N 1
ATOM 2691 C CA . PRO B 2 131 ? 48.685 37.508 -19.737 1.00 3.55 118 PRO H CA 1
ATOM 2692 C C . PRO B 2 131 ? 49.372 36.399 -18.941 1.00 3.55 118 PRO H C 1
ATOM 2693 O O . PRO B 2 131 ? 49.565 35.321 -19.458 1.00 3.77 118 PRO H O 1
ATOM 2697 N N . PRO B 2 132 ? 49.768 36.656 -17.680 1.00 29.55 119 PRO H N 1
ATOM 2698 C CA . PRO B 2 132 ? 50.446 35.629 -16.882 1.00 29.55 119 PRO H CA 1
ATOM 2699 C C . PRO B 2 132 ? 49.554 34.657 -16.151 1.00 29.55 119 PRO H C 1
ATOM 2700 O O . PRO B 2 132 ? 48.358 34.896 -16.002 1.00 7.10 119 PRO H O 1
ATOM 2704 N N . SER B 2 133 ? 50.138 33.532 -15.743 1.00 6.18 120 SER H N 1
ATOM 2705 C CA . SER B 2 133 ? 49.433 32.508 -14.961 1.00 6.18 120 SER H CA 1
ATOM 2706 C C . SER B 2 133 ? 50.047 32.671 -13.597 1.00 6.18 120 SER H C 1
ATOM 2707 O O . SER B 2 133 ? 51.269 32.630 -13.478 1.00 24.84 120 SER H O 1
ATOM 2710 N N . VAL B 2 134 ? 49.235 32.887 -12.571 1.00 22.95 121 VAL H N 1
ATOM 2711 C CA . VAL B 2 134 ? 49.807 33.069 -11.241 1.00 22.95 121 VAL H CA 1
ATOM 2712 C C . VAL B 2 134 ? 49.533 31.913 -10.298 1.00 22.95 121 VAL H C 1
ATOM 2713 O O . VAL B 2 134 ? 48.371 31.547 -10.033 1.00 4.07 121 VAL H O 1
ATOM 2717 N N . TYR B 2 135 ? 50.616 31.338 -9.788 1.00 13.33 122 TYR H N 1
ATOM 2718 C CA . TYR B 2 135 ? 50.480 30.208 -8.896 1.00 13.33 122 TYR H CA 1
ATOM 2719 C C . TYR B 2 135 ? 51.043 30.486 -7.512 1.00 13.33 122 TYR H C 1
ATOM 2720 O O . TYR B 2 135 ? 52.159 31.018 -7.376 1.00 5.49 122 TYR H O 1
ATOM 2729 N N . PRO B 2 136 ? 50.231 30.199 -6.467 1.00 8.92 123 PRO H N 1
ATOM 2730 C CA . PRO B 2 136 ? 50.622 30.403 -5.073 1.00 8.92 123 PRO H CA 1
ATOM 2731 C C . PRO B 2 136 ? 51.608 29.316 -4.693 1.00 8.92 123 PRO H C 1
ATOM 2732 O O . PRO B 2 136 ? 51.485 28.185 -5.137 1.00 15.14 123 PRO H O 1
ATOM 2736 N N . LEU B 2 137 ? 52.626 29.689 -3.938 1.00 2.72 124 LEU H N 1
ATOM 2737 C CA . LEU B 2 137 ? 53.614 28.727 -3.482 1.00 2.72 124 LEU H CA 1
ATOM 2738 C C . LEU B 2 137 ? 53.601 28.687 -1.954 1.00 2.72 124 LEU H C 1
ATOM 2739 O O . LEU B 2 137 ? 54.249 29.492 -1.288 1.00 6.21 124 LEU H O 1
ATOM 2744 N N . ALA B 2 138 ? 52.796 27.782 -1.411 1.00 47.28 125 ALA H N 1
ATOM 2745 C CA . ALA B 2 138 ? 52.682 27.617 0.030 1.00 47.28 125 ALA H CA 1
ATOM 2746 C C . ALA B 2 138 ? 53.662 26.530 0.469 1.00 47.28 125 ALA H C 1
ATOM 2747 O O . ALA B 2 138 ? 53.882 25.570 -0.267 1.00 29.19 125 ALA H O 1
ATOM 2749 N N . PRO B 2 139 ? 54.250 26.660 1.676 1.00 47.02 126 PRO H N 1
ATOM 2750 C CA . PRO B 2 139 ? 55.211 25.701 2.225 1.00 47.02 126 PRO H CA 1
ATOM 2751 C C . PRO B 2 139 ? 54.669 24.289 2.231 1.00 47.02 126 PRO H C 1
ATOM 2752 O O . PRO B 2 139 ? 53.548 24.054 2.685 1.00 47.10 126 PRO H O 1
ATOM 2756 N N . GLY B 2 140 ? 55.504 23.376 1.732 1.00 56.87 127 GLY H N 1
ATOM 2757 C CA . GLY B 2 140 ? 55.208 21.953 1.604 1.00 56.87 127 GLY H CA 1
ATOM 2758 C C . GLY B 2 140 ? 54.102 21.231 2.359 1.00 56.87 127 GLY H C 1
ATOM 2759 O O . GLY B 2 140 ? 53.611 20.222 1.856 1.00 61.58 127 GLY H O 1
ATOM 2760 N N . SER B 2 141 ? 53.727 21.707 3.548 1.00 71.25 128 SER H N 1
ATOM 2761 C CA . SER B 2 141 ? 52.676 21.078 4.366 1.00 71.25 128 SER H CA 1
ATOM 2762 C C . SER B 2 141 ? 53.193 19.736 4.871 1.00 71.25 128 SER H C 1
ATOM 2763 O O . SER B 2 141 ? 52.675 18.668 4.532 1.00 54.24 128 SER H O 1
ATOM 2766 N N . ALA B 2 142 ? 54.247 19.840 5.670 1.00 80.36 129 ALA H N 1
ATOM 2767 C CA . ALA B 2 142 ? 54.965 18.727 6.280 1.00 80.36 129 ALA H CA 1
ATOM 2768 C C . ALA B 2 142 ? 56.222 19.436 6.773 1.00 80.36 129 ALA H C 1
ATOM 2769 O O . ALA B 2 142 ? 56.638 19.285 7.923 1.00 72.30 129 ALA H O 1
ATOM 2771 N N . ALA B 2 143 ? 56.805 20.227 5.876 1.00 74.27 130 ALA H N 1
ATOM 2772 C CA . ALA B 2 143 ? 57.979 21.035 6.174 1.00 74.27 130 ALA H CA 1
ATOM 2773 C C . ALA B 2 143 ? 57.368 22.414 6.378 1.00 74.27 130 ALA H C 1
ATOM 2774 O O . ALA B 2 143 ? 57.355 23.248 5.471 1.00 66.92 130 ALA H O 1
ATOM 2776 N N . GLN B 2 144 ? 56.802 22.615 7.564 1.00 86.29 133 GLN H N 1
ATOM 2777 C CA . GLN B 2 144 ? 56.132 23.864 7.907 1.00 86.29 133 GLN H CA 1
ATOM 2778 C C . GLN B 2 144 ? 56.234 24.064 9.426 1.00 86.29 133 GLN H C 1
ATOM 2779 O O . GLN B 2 144 ? 57.151 23.541 10.066 1.00 90.87 133 GLN H O 1
ATOM 2785 N N . THR B 2 145 ? 55.308 24.844 9.985 1.00 82.77 134 THR H N 1
ATOM 2786 C CA . THR B 2 145 ? 55.234 25.111 11.422 1.00 82.77 134 THR H CA 1
ATOM 2787 C C . THR B 2 145 ? 56.393 25.908 12.045 1.00 82.77 134 THR H C 1
ATOM 2788 O O . THR B 2 145 ? 56.236 27.077 12.396 1.00 76.06 134 THR H O 1
ATOM 2792 N N . ASN B 2 146 ? 57.551 25.262 12.145 1.00 74.36 135 ASN H N 1
ATOM 2793 C CA . ASN B 2 146 ? 58.767 25.795 12.769 1.00 74.36 135 ASN H CA 1
ATOM 2794 C C . ASN B 2 146 ? 59.455 27.112 12.363 1.00 74.36 135 ASN H C 1
ATOM 2795 O O . ASN B 2 146 ? 59.750 27.347 11.190 1.00 85.31 135 ASN H O 1
ATOM 2800 N N . SER B 2 147 ? 59.733 27.931 13.383 1.00 65.85 136 SER H N 1
ATOM 2801 C CA . SER B 2 147 ? 60.458 29.209 13.291 1.00 65.85 136 SER H CA 1
ATOM 2802 C C . SER B 2 147 ? 59.899 30.447 12.549 1.00 65.85 136 SER H C 1
ATOM 2803 O O . SER B 2 147 ? 59.157 31.237 13.132 1.00 57.82 136 SER H O 1
ATOM 2806 N N . MET B 2 148 ? 60.354 30.651 11.308 1.00 37.55 137 MET H N 1
ATOM 2807 C CA . MET B 2 148 ? 59.974 31.772 10.430 1.00 37.55 137 MET H CA 1
ATOM 2808 C C . MET B 2 148 ? 59.605 31.158 9.095 1.00 37.55 137 MET H C 1
ATOM 2809 O O . MET B 2 148 ? 60.431 30.466 8.512 1.00 41.41 137 MET H O 1
ATOM 2814 N N . VAL B 2 149 ? 58.410 31.437 8.579 1.00 27.32 138 VAL H N 1
ATOM 2815 C CA . VAL B 2 149 ? 57.960 30.863 7.289 1.00 27.32 138 VAL H CA 1
ATOM 2816 C C . VAL B 2 149 ? 58.274 31.641 5.994 1.00 27.32 138 VAL H C 1
ATOM 2817 O O . VAL B 2 149 ? 58.133 32.863 5.940 1.00 32.08 138 VAL H O 1
ATOM 2821 N N . THR B 2 150 ? 58.689 30.921 4.950 1.00 19.34 139 THR H N 1
ATOM 2822 C CA . THR B 2 150 ? 58.942 31.549 3.657 1.00 19.34 139 THR H CA 1
ATOM 2823 C C . THR B 2 150 ? 57.838 31.130 2.703 1.00 19.34 139 THR H C 1
ATOM 2824 O O . THR B 2 150 ? 57.579 29.948 2.505 1.00 17.15 139 THR H O 1
ATOM 2828 N N . LEU B 2 151 ? 57.158 32.125 2.155 1.00 19.49 140 LEU H N 1
ATOM 2829 C CA . LEU B 2 151 ? 56.060 31.926 1.224 1.00 19.49 140 LEU H CA 1
ATOM 2830 C C . LEU B 2 151 ? 56.509 32.450 -0.127 1.00 19.49 140 LEU H C 1
ATOM 2831 O O . LEU B 2 151 ? 57.643 32.914 -0.276 1.00 38.77 140 LEU H O 1
ATOM 2836 N N . GLY B 2 152 ? 55.639 32.381 -1.123 1.00 17.10 141 GLY H N 1
ATOM 2837 C CA . GLY B 2 152 ? 56.009 32.900 -2.422 1.00 17.10 141 GLY H CA 1
ATOM 2838 C C . GLY B 2 152 ? 55.015 32.563 -3.502 1.00 17.10 141 GLY H C 1
ATOM 2839 O O . GLY B 2 152 ? 54.132 31.729 -3.321 1.00 9.88 141 GLY H O 1
ATOM 2840 N N . CYS B 2 153 ? 55.094 33.289 -4.603 1.00 37.03 142 CYS H N 1
ATOM 2841 C CA . CYS B 2 153 ? 54.210 32.975 -5.696 1.00 37.03 142 CYS H CA 1
ATOM 2842 C C . CYS B 2 153 ? 54.884 33.153 -7.074 1.00 37.03 142 CYS H C 1
ATOM 2843 O O . CYS B 2 153 ? 55.693 34.062 -7.300 1.00 27.24 142 CYS H O 1
ATOM 2846 N N . LEU B 2 154 ? 54.645 32.148 -7.917 1.00 20.16 143 LEU H N 1
ATOM 2847 C CA . LEU B 2 154 ? 55.174 32.057 -9.270 1.00 20.16 143 LEU H CA 1
ATOM 2848 C C . LEU B 2 154 ? 54.263 32.749 -10.275 1.00 20.16 143 LEU H C 1
ATOM 2849 O O . LEU B 2 154 ? 53.025 32.572 -10.277 1.00 3.64 143 LEU H O 1
ATOM 2854 N N . VAL B 2 155 ? 54.906 33.520 -11.141 1.00 2.00 144 VAL H N 1
ATOM 2855 C CA . VAL B 2 155 ? 54.253 34.266 -12.195 1.00 2.00 144 VAL H CA 1
ATOM 2856 C C . VAL B 2 155 ? 54.849 33.729 -13.489 1.00 2.00 144 VAL H C 1
ATOM 2857 O O . VAL B 2 155 ? 55.959 34.081 -13.865 1.00 12.56 144 VAL H O 1
ATOM 2861 N N . LYS B 2 156 ? 54.116 32.891 -14.197 1.00 8.82 145 LYS H N 1
ATOM 2862 C CA . LYS B 2 156 ? 54.713 32.326 -15.388 1.00 8.82 145 LYS H CA 1
ATOM 2863 C C . LYS B 2 156 ? 53.961 32.449 -16.698 1.00 8.82 145 LYS H C 1
ATOM 2864 O O . LYS B 2 156 ? 52.720 32.451 -16.733 1.00 26.98 145 LYS H O 1
ATOM 2870 N N . GLY B 2 157 ? 54.763 32.448 -17.768 1.00 27.05 146 GLY H N 1
ATOM 2871 C CA . GLY B 2 157 ? 54.265 32.518 -19.131 1.00 27.05 146 GLY H CA 1
ATOM 2872 C C . GLY B 2 157 ? 53.601 33.801 -19.578 1.00 27.05 146 GLY H C 1
ATOM 2873 O O . GLY B 2 157 ? 52.442 33.785 -20.002 1.00 21.69 146 GLY H O 1
ATOM 2874 N N . TYR B 2 158 ? 54.296 34.922 -19.465 1.00 4.69 147 TYR H N 1
ATOM 2875 C CA . TYR B 2 158 ? 53.690 36.161 -19.904 1.00 4.69 147 TYR H CA 1
ATOM 2876 C C . TYR B 2 158 ? 54.638 36.854 -20.852 1.00 4.69 147 TYR H C 1
ATOM 2877 O O . TYR B 2 158 ? 55.798 36.460 -21.007 1.00 6.46 147 TYR H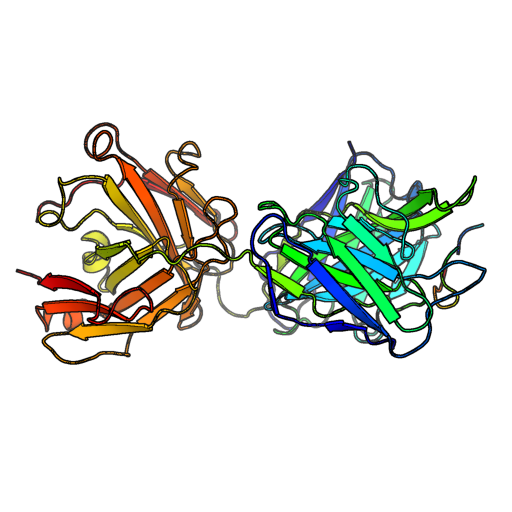 O 1
ATOM 2886 N N . PHE B 2 159 ? 54.129 37.886 -21.507 1.00 2.00 148 PHE H N 1
ATOM 2887 C CA . PHE B 2 159 ? 54.926 38.658 -22.418 1.00 2.00 148 PHE H CA 1
ATOM 2888 C C . PHE B 2 159 ? 54.111 39.900 -22.648 1.00 2.00 148 PHE H C 1
ATOM 2889 O O . PHE B 2 159 ? 52.886 39.823 -22.653 1.00 12.67 148 PHE H O 1
ATOM 2897 N N . PRO B 2 160 ? 54.709 41.085 -22.712 1.00 20.46 149 PRO H N 1
ATOM 2898 C CA . PRO B 2 160 ? 56.164 41.351 -22.519 1.00 20.46 149 PRO H CA 1
ATOM 2899 C C . PRO B 2 160 ? 56.420 41.848 -21.103 1.00 20.46 149 PRO H C 1
ATOM 2900 O O . PRO B 2 160 ? 55.552 41.752 -20.258 1.00 2.00 149 PRO H O 1
ATOM 2904 N N . GLU B 2 161 ? 57.638 42.319 -20.849 1.00 31.51 150 GLU H N 1
ATOM 2905 C CA . GLU B 2 161 ? 58.018 42.882 -19.553 1.00 31.51 150 GLU H CA 1
ATOM 2906 C C . GLU B 2 161 ? 57.503 44.315 -19.552 1.00 31.51 150 GLU H C 1
ATOM 2907 O O . GLU B 2 161 ? 57.685 45.034 -20.535 1.00 25.35 150 GLU H O 1
ATOM 2913 N N . PRO B 2 162 ? 56.997 44.935 -18.522 1.00 22.08 151 PRO H N 1
ATOM 2914 C CA . PRO B 2 162 ? 56.967 44.304 -17.209 1.00 22.08 151 PRO H CA 1
ATOM 2915 C C . PRO B 2 162 ? 55.701 43.839 -16.534 1.00 22.08 151 PRO H C 1
ATOM 2916 O O . PRO B 2 162 ? 54.589 43.931 -17.087 1.00 15.96 151 PRO H O 1
ATOM 2920 N N . VAL B 2 163 ? 55.901 43.452 -15.276 1.00 25.15 152 VAL H N 1
ATOM 2921 C CA . VAL B 2 163 ? 54.856 42.970 -14.392 1.00 25.15 152 VAL H CA 1
ATOM 2922 C C . VAL B 2 163 ? 55.267 43.329 -12.957 1.00 25.15 152 VAL H C 1
ATOM 2923 O O . VAL B 2 163 ? 56.440 43.223 -12.603 1.00 14.04 152 VAL H O 1
ATOM 2927 N N . THR B 2 164 ? 54.323 43.838 -12.168 1.00 26.53 153 THR H N 1
ATOM 2928 C CA . THR B 2 164 ? 54.603 44.192 -10.778 1.00 26.53 153 THR H CA 1
ATOM 2929 C C . THR B 2 164 ? 53.954 43.259 -9.762 1.00 26.53 153 THR H C 1
ATOM 2930 O O . THR B 2 164 ? 52.751 42.975 -9.823 1.00 21.83 153 THR H O 1
ATOM 2934 N N . VAL B 2 165 ? 54.765 42.785 -8.824 1.00 11.77 154 VAL H N 1
ATOM 2935 C CA . VAL B 2 165 ? 54.263 41.943 -7.755 1.00 11.77 154 VAL H CA 1
ATOM 2936 C C . VAL B 2 165 ? 54.507 42.678 -6.449 1.00 11.77 154 VAL H C 1
ATOM 2937 O O . VAL B 2 165 ? 55.605 43.219 -6.236 1.00 8.60 154 VAL H O 1
ATOM 2941 N N . THR B 2 166 ? 53.487 42.657 -5.583 1.00 2.00 156 THR H N 1
ATOM 2942 C CA . THR B 2 166 ? 53.534 43.244 -4.252 1.00 2.00 156 THR H CA 1
ATOM 2943 C C . THR B 2 166 ? 52.761 42.244 -3.377 1.00 2.00 156 THR H C 1
ATOM 2944 O O . THR B 2 166 ? 52.124 41.312 -3.888 1.00 6.55 156 THR H O 1
ATOM 2948 N N . TRP B 2 167 ? 52.780 42.450 -2.064 1.00 19.66 157 TRP H N 1
ATOM 2949 C CA . TRP B 2 167 ? 52.058 41.552 -1.173 1.00 19.66 157 TRP H CA 1
ATOM 2950 C C . TRP B 2 167 ? 51.071 42.342 -0.342 1.00 19.66 157 TRP H C 1
ATOM 2951 O O . TRP B 2 167 ? 51.323 43.512 -0.031 1.00 3.82 157 TRP H O 1
ATOM 2962 N N . ASN B 2 168 ? 49.942 41.707 -0.014 1.00 29.06 162 ASN H N 1
ATOM 2963 C CA . ASN B 2 168 ? 48.865 42.325 0.759 1.00 29.06 162 ASN H CA 1
ATOM 2964 C C . ASN B 2 168 ? 48.702 43.762 0.289 1.00 29.06 162 ASN H C 1
ATOM 2965 O O . ASN B 2 168 ? 49.093 44.702 0.974 1.00 30.22 162 ASN H O 1
ATOM 2970 N N . SER B 2 169 ? 48.224 43.894 -0.946 1.00 55.94 163 SER H N 1
ATOM 2971 C CA . SER B 2 169 ? 48.021 45.179 -1.617 1.00 55.94 163 SER H CA 1
ATOM 2972 C C . SER B 2 169 ? 49.053 46.277 -1.337 1.00 55.94 163 SER H C 1
ATOM 2973 O O . SER B 2 169 ? 48.739 47.461 -1.402 1.00 37.64 163 SER H O 1
ATOM 2976 N N . GLY B 2 170 ? 50.291 45.879 -1.059 1.00 40.53 164 GLY H N 1
ATOM 2977 C CA . GLY B 2 170 ? 51.334 46.857 -0.805 1.00 40.53 164 GLY H CA 1
ATOM 2978 C C . GLY B 2 170 ? 51.963 46.954 0.580 1.00 40.53 164 GLY H C 1
ATOM 2979 O O . GLY B 2 170 ? 53.038 47.552 0.716 1.00 35.45 164 GLY H O 1
ATOM 2980 N N . SER B 2 171 ? 51.306 46.404 1.602 1.00 29.59 165 SER H N 1
ATOM 2981 C CA . SER B 2 171 ? 51.817 46.439 2.978 1.00 29.59 165 SER H CA 1
ATOM 2982 C C . SER B 2 171 ? 53.238 45.844 3.066 1.00 29.59 165 SER H C 1
ATOM 2983 O O . SER B 2 171 ? 54.235 46.571 3.081 1.00 41.03 165 SER H O 1
ATOM 2986 N N . LEU B 2 172 ? 53.292 44.513 3.112 1.00 33.92 166 LEU H N 1
ATOM 2987 C CA . LEU B 2 172 ? 54.521 43.742 3.194 1.00 33.92 166 LEU H CA 1
ATOM 2988 C C . LEU B 2 172 ? 55.679 44.223 2.337 1.00 33.92 166 LEU H C 1
ATOM 2989 O O . LEU B 2 172 ? 55.773 43.910 1.144 1.00 26.16 166 LEU H O 1
ATOM 2994 N N . SER B 2 173 ? 56.574 44.969 2.971 1.00 34.98 167 SER H N 1
ATOM 2995 C CA . SER B 2 173 ? 57.743 45.509 2.308 1.00 34.98 167 SER H CA 1
ATOM 2996 C C . SER B 2 173 ? 58.961 44.662 2.699 1.00 34.98 167 SER H C 1
ATOM 2997 O O . SER B 2 173 ? 59.713 44.205 1.834 1.00 42.34 167 SER H O 1
ATOM 3000 N N . SER B 2 174 ? 59.117 44.427 4.003 1.00 59.84 168 SER H N 1
ATOM 3001 C CA . SER B 2 174 ? 60.222 43.632 4.540 1.00 59.84 168 SER H CA 1
ATOM 3002 C C . SER B 2 174 ? 60.016 42.143 4.337 1.00 59.84 168 SER H C 1
ATOM 3003 O O . SER B 2 174 ? 58.896 41.651 4.468 1.00 40.64 168 SER H O 1
ATOM 3006 N N . GLY B 2 175 ? 61.113 41.434 4.059 1.00 38.10 169 GLY H N 1
ATOM 3007 C CA . GLY B 2 175 ? 61.067 39.991 3.841 1.00 38.10 169 GLY H CA 1
ATOM 3008 C C . GLY B 2 175 ? 60.719 39.557 2.421 1.00 38.10 169 GLY H C 1
ATOM 3009 O O . GLY B 2 175 ? 60.675 38.367 2.095 1.00 38.85 169 GLY H O 1
ATOM 3010 N N . VAL B 2 176 ? 60.501 40.538 1.560 1.00 19.69 171 VAL H N 1
ATOM 3011 C CA . VAL B 2 176 ? 60.143 40.289 0.180 1.00 19.69 171 VAL H CA 1
ATOM 3012 C C . VAL B 2 176 ? 61.370 40.249 -0.717 1.00 19.69 171 VAL H C 1
ATOM 3013 O O . VAL B 2 176 ? 62.340 40.985 -0.519 1.00 26.07 171 VAL H O 1
ATOM 3017 N N . HIS B 2 177 ? 61.301 39.368 -1.704 1.00 19.40 172 HIS H N 1
ATOM 3018 C CA . HIS B 2 177 ? 62.363 39.199 -2.673 1.00 19.40 172 HIS H CA 1
ATOM 3019 C C . HIS B 2 177 ? 61.680 38.955 -4.006 1.00 19.40 172 HIS H C 1
ATOM 3020 O O . HIS B 2 177 ? 60.784 38.092 -4.121 1.00 28.21 172 HIS H O 1
ATOM 3027 N N . THR B 2 178 ? 62.051 39.743 -5.006 1.00 15.09 173 THR H N 1
ATOM 3028 C CA . THR B 2 178 ? 61.463 39.522 -6.297 1.00 15.09 173 THR H CA 1
ATOM 3029 C C . THR B 2 178 ? 62.571 39.360 -7.290 1.00 15.09 173 THR H C 1
ATOM 3030 O O . THR B 2 178 ? 63.450 40.211 -7.405 1.00 19.52 173 THR H O 1
ATOM 3034 N N . PHE B 2 179 ? 62.580 38.182 -7.910 1.00 10.89 174 PHE H N 1
ATOM 3035 C CA . PHE B 2 179 ? 63.609 37.801 -8.855 1.00 10.89 174 PHE H CA 1
ATOM 3036 C C . PHE B 2 179 ? 63.300 38.143 -10.287 1.00 10.89 174 PHE H C 1
ATOM 3037 O O . PHE B 2 179 ? 62.199 37.895 -10.761 1.00 13.88 174 PHE H O 1
ATOM 3045 N N . PRO B 2 180 ? 64.262 38.754 -10.983 1.00 14.27 175 PRO H N 1
ATOM 3046 C CA . PRO B 2 180 ? 64.133 39.144 -12.382 1.00 14.27 175 PRO H CA 1
ATOM 3047 C C . PRO B 2 180 ? 63.640 37.993 -13.257 1.00 14.27 175 PRO H C 1
ATOM 3048 O O . PRO B 2 180 ? 63.960 36.828 -13.014 1.00 6.07 175 PRO H O 1
ATOM 3052 N N . ALA B 2 181 ? 62.791 38.335 -14.222 1.00 18.04 176 ALA H N 1
ATOM 3053 C CA . ALA B 2 181 ? 62.198 37.363 -15.121 1.00 18.04 176 ALA H CA 1
ATOM 3054 C C . ALA B 2 181 ? 63.254 36.682 -15.961 1.00 18.04 176 ALA H C 1
ATOM 3055 O O . ALA B 2 181 ? 64.429 37.084 -15.966 1.00 19.31 176 ALA H O 1
ATOM 3057 N N . VAL B 2 182 ? 62.804 35.651 -16.673 1.00 8.80 177 VAL H N 1
ATOM 3058 C CA . VAL B 2 182 ? 63.663 34.824 -17.499 1.00 8.80 177 VAL H CA 1
ATOM 3059 C C . VAL B 2 182 ? 62.847 34.306 -18.672 1.00 8.80 177 VAL H C 1
ATOM 3060 O O . VAL B 2 182 ? 61.690 33.918 -18.505 1.00 31.83 177 VAL H O 1
ATOM 3064 N N . LEU B 2 183 ? 63.453 34.306 -19.855 1.00 25.98 178 LEU H N 1
ATOM 3065 C CA . LEU B 2 183 ? 62.752 33.850 -21.047 1.00 25.98 178 LEU H CA 1
ATOM 3066 C C . LEU B 2 183 ? 63.059 32.438 -21.471 1.00 25.98 178 LEU H C 1
ATOM 3067 O O . LEU B 2 183 ? 64.215 32.059 -21.605 1.00 34.99 178 LEU H O 1
ATOM 3072 N N . GLN B 2 184 ? 62.010 31.671 -21.712 1.00 16.58 179 GLN H N 1
ATOM 3073 C CA . GLN B 2 184 ? 62.157 30.325 -22.200 1.00 16.58 179 GLN H CA 1
ATOM 3074 C C . GLN B 2 184 ? 61.031 30.133 -23.204 1.00 16.58 179 GLN H C 1
ATOM 3075 O O . GLN B 2 184 ? 59.864 29.992 -22.831 1.00 85.32 179 GLN H O 1
ATOM 3081 N N . SER B 2 185 ? 61.395 30.226 -24.480 1.00 54.89 180 SER H N 1
ATOM 3082 C CA . SER B 2 185 ? 60.463 30.053 -25.588 1.00 54.89 180 SER H CA 1
ATOM 3083 C C . SER B 2 185 ? 59.535 31.255 -25.796 1.00 54.89 180 SER H C 1
ATOM 3084 O O . SER B 2 185 ? 58.377 31.113 -26.199 1.00 59.19 180 SER H O 1
ATOM 3087 N N . ASP B 2 186 ? 60.076 32.439 -25.519 1.00 29.81 183 ASP H N 1
ATOM 3088 C CA . ASP B 2 186 ? 59.377 33.712 -25.690 1.00 29.81 183 ASP H CA 1
ATOM 3089 C C . ASP B 2 186 ? 58.180 34.008 -24.819 1.00 29.81 183 ASP H C 1
ATOM 3090 O O . ASP B 2 186 ? 57.187 34.602 -25.247 1.00 57.64 183 ASP H O 1
ATOM 3095 N N . LEU B 2 187 ? 58.293 33.562 -23.582 1.00 23.79 184 LEU H N 1
ATOM 3096 C CA . LEU B 2 187 ? 57.294 33.800 -22.562 1.00 23.79 184 LEU H CA 1
ATOM 3097 C C . LEU B 2 187 ? 58.144 33.962 -21.323 1.00 23.79 184 LEU H C 1
ATOM 3098 O O . LEU B 2 187 ? 59.225 33.380 -21.240 1.00 14.87 184 LEU H O 1
ATOM 3103 N N . TYR B 2 188 ? 57.679 34.783 -20.385 1.00 34.54 185 TYR H N 1
ATOM 3104 C CA . TYR B 2 188 ? 58.428 35.074 -19.168 1.00 34.54 185 TYR H CA 1
ATOM 3105 C C . TYR B 2 188 ? 58.047 34.264 -17.953 1.00 34.54 185 TYR H C 1
ATOM 3106 O O . TYR B 2 188 ? 56.907 33.792 -17.800 1.00 4.39 185 TYR H O 1
ATOM 3115 N N . THR B 2 189 ? 59.040 34.106 -17.089 1.00 6.35 186 THR H N 1
ATOM 3116 C CA . THR B 2 189 ? 58.858 33.438 -15.810 1.00 6.35 186 THR H CA 1
ATOM 3117 C C . THR B 2 189 ? 59.577 34.261 -14.762 1.00 6.35 186 THR H C 1
ATOM 3118 O O . THR B 2 189 ? 60.691 34.783 -14.966 1.00 10.08 186 THR H O 1
ATOM 3122 N N . LEU B 2 190 ? 58.859 34.470 -13.677 1.00 15.59 187 LEU H N 1
ATOM 3123 C CA . LEU B 2 190 ? 59.372 35.256 -12.589 1.00 15.59 187 LEU H CA 1
ATOM 3124 C C . LEU B 2 190 ? 58.704 34.754 -11.334 1.00 15.59 187 LEU H C 1
ATOM 3125 O O . LEU B 2 190 ? 57.555 34.316 -11.367 1.00 7.47 187 LEU H O 1
ATOM 3130 N N . SER B 2 191 ? 59.449 34.801 -10.234 1.00 21.51 188 SER H N 1
ATOM 3131 C CA . SER B 2 191 ? 58.935 34.349 -8.953 1.00 21.51 188 SER H CA 1
ATOM 3132 C C . SER B 2 191 ? 59.285 35.344 -7.844 1.00 21.51 188 SER H C 1
ATOM 3133 O O . SER B 2 191 ? 60.385 35.926 -7.823 1.00 27.62 188 SER H O 1
ATOM 3136 N N . SER B 2 192 ? 58.324 35.568 -6.953 1.00 20.70 189 SER H N 1
ATOM 3137 C CA . SER B 2 192 ? 58.548 36.435 -5.806 1.00 20.70 189 SER H CA 1
ATOM 3138 C C . SER B 2 192 ? 58.383 35.595 -4.531 1.00 20.70 189 SER H C 1
ATOM 3139 O O . SER B 2 192 ? 57.542 34.670 -4.479 1.00 11.95 189 SER H O 1
ATOM 3142 N N . SER B 2 193 ? 59.205 35.918 -3.527 1.00 27.73 190 SER H N 1
ATOM 3143 C CA . SER B 2 193 ? 59.219 35.200 -2.253 1.00 27.73 190 SER H CA 1
ATOM 3144 C C . SER B 2 193 ? 59.191 36.155 -1.056 1.00 27.73 190 SER H C 1
ATOM 3145 O O . SER B 2 193 ? 59.934 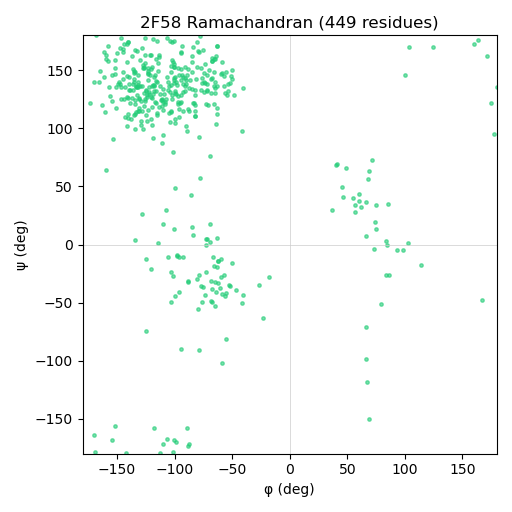37.149 -1.034 1.00 20.10 190 SER H O 1
ATOM 3148 N N . VAL B 2 194 ? 58.359 35.837 -0.059 1.00 2.00 191 VAL H N 1
ATOM 3149 C CA . VAL B 2 194 ? 58.259 36.654 1.144 1.00 2.00 191 VAL H CA 1
ATOM 3150 C C . VAL B 2 194 ? 58.392 35.846 2.426 1.00 2.00 191 VAL H C 1
ATOM 3151 O O . VAL B 2 194 ? 57.647 34.883 2.646 1.00 17.48 191 VAL H O 1
ATOM 3155 N N . THR B 2 195 ? 59.368 36.233 3.251 1.00 26.40 192 THR H N 1
ATOM 3156 C CA . THR B 2 195 ? 59.620 35.568 4.522 1.00 26.40 192 THR H CA 1
ATOM 3157 C C . THR B 2 195 ? 58.948 36.294 5.688 1.00 26.40 192 THR H C 1
ATOM 3158 O O . THR B 2 195 ? 59.346 37.404 6.066 1.00 41.56 192 THR H O 1
ATOM 3162 N N . VAL B 2 196 ? 57.909 35.658 6.229 1.00 43.28 193 VAL H N 1
ATOM 3163 C CA . VAL B 2 196 ? 57.163 36.185 7.363 1.00 43.28 193 VAL H CA 1
ATOM 3164 C C . VAL B 2 196 ? 57.345 35.296 8.605 1.00 43.28 193 VAL H C 1
ATOM 3165 O O . VAL B 2 196 ? 57.889 34.184 8.530 1.00 12.04 193 VAL H O 1
ATOM 3169 N N . PRO B 2 197 ? 57.014 35.839 9.783 1.00 42.52 194 PRO H N 1
ATOM 3170 C CA . PRO B 2 197 ? 57.116 35.097 11.042 1.00 42.52 194 PRO H CA 1
ATOM 3171 C C . PRO B 2 197 ? 55.974 34.070 11.136 1.00 42.52 194 PRO H C 1
ATOM 3172 O O . PRO B 2 197 ? 54.872 34.296 10.633 1.00 49.79 194 PRO H O 1
ATOM 3176 N N . SER B 2 198 ? 56.239 32.944 11.785 1.00 26.67 195 SER H N 1
ATOM 3177 C CA . SER B 2 198 ? 55.240 31.904 11.926 1.00 26.67 195 SER H CA 1
ATOM 3178 C C . SER B 2 198 ? 54.031 32.353 12.732 1.00 26.67 195 SER H C 1
ATOM 3179 O O . SER B 2 198 ? 53.153 31.550 13.046 1.00 36.79 195 SER H O 1
ATOM 3182 N N . SER B 2 199 ? 53.994 33.627 13.098 1.00 58.82 196 SER H N 1
ATOM 3183 C CA . SER B 2 199 ? 52.853 34.147 13.823 1.00 58.82 196 SER H CA 1
ATOM 3184 C C . SER B 2 199 ? 51.737 34.429 12.822 1.00 58.82 196 SER H C 1
ATOM 3185 O O . SER B 2 199 ? 50.632 33.925 12.997 1.00 48.79 196 SER H O 1
ATOM 3188 N N . PRO B 2 200 ? 51.998 35.241 11.768 1.00 45.02 198 PRO H N 1
ATOM 3189 C CA . PRO B 2 200 ? 50.913 35.488 10.817 1.00 45.02 198 PRO H CA 1
ATOM 3190 C C . PRO B 2 200 ? 50.376 34.213 10.165 1.00 45.02 198 PRO H C 1
ATOM 3191 O O . PRO B 2 200 ? 49.623 33.461 10.802 1.00 53.26 198 PRO H O 1
ATOM 3195 N N . ARG B 2 201 ? 50.774 33.935 8.928 1.00 49.58 199 ARG H N 1
ATOM 3196 C CA . ARG B 2 201 ? 50.263 32.749 8.248 1.00 49.58 199 ARG H CA 1
ATOM 3197 C C . ARG B 2 201 ? 50.411 31.474 9.073 1.00 49.58 199 ARG H C 1
ATOM 3198 O O . ARG B 2 201 ? 51.414 31.284 9.768 1.00 26.45 199 ARG H O 1
ATOM 3206 N N . PRO B 2 202 ? 49.347 30.622 9.034 1.00 23.07 200 PRO H N 1
ATOM 3207 C CA . PRO B 2 202 ? 48.091 30.799 8.252 1.00 23.07 200 PRO H CA 1
ATOM 3208 C C . PRO B 2 202 ? 47.095 31.871 8.598 1.00 23.07 200 PRO H C 1
ATOM 3209 O O . PRO B 2 202 ? 46.620 32.579 7.718 1.00 42.31 200 PRO H O 1
ATOM 3213 N N . SER B 2 203 ? 46.748 31.966 9.877 1.00 48.73 202 SER H N 1
ATOM 3214 C CA . SER B 2 203 ? 45.784 32.967 10.319 1.00 48.73 202 SER H CA 1
ATOM 3215 C C . SER B 2 203 ? 46.411 34.306 10.041 1.00 48.73 202 SER H C 1
ATOM 3216 O O . SER B 2 203 ? 47.571 34.511 10.362 1.00 67.35 202 SER H O 1
ATOM 3219 N N . GLU B 2 204 ? 45.626 35.233 9.509 1.00 60.26 203 GLU H N 1
ATOM 3220 C CA . GLU B 2 204 ? 46.152 36.546 9.137 1.00 60.26 203 GLU H CA 1
ATOM 3221 C C . GLU B 2 204 ? 47.012 36.209 7.911 1.00 60.26 203 GLU H C 1
ATOM 3222 O O . GLU B 2 204 ? 48.238 36.125 7.994 1.00 62.53 203 GLU H O 1
ATOM 3228 N N . THR B 2 205 ? 46.320 35.915 6.807 1.00 71.19 204 THR H N 1
ATOM 3229 C CA . THR B 2 205 ? 46.930 35.528 5.534 1.00 71.19 204 THR H CA 1
ATOM 3230 C C . THR B 2 205 ? 47.593 36.604 4.677 1.00 71.19 204 THR H C 1
ATOM 3231 O O . THR B 2 205 ? 47.416 37.816 4.863 1.00 47.98 204 THR H O 1
ATOM 3235 N N . VAL B 2 206 ? 48.337 36.109 3.696 1.00 34.33 205 VAL H N 1
ATOM 3236 C CA . VAL B 2 206 ? 49.047 36.949 2.756 1.00 34.33 205 VAL H CA 1
ATOM 3237 C C . VAL B 2 206 ? 48.480 36.701 1.366 1.00 34.33 205 VAL H C 1
ATOM 3238 O O . VAL B 2 206 ? 47.845 35.674 1.115 1.00 17.69 205 VAL H O 1
ATOM 3242 N N . THR B 2 207 ? 48.699 37.659 0.476 1.00 24.45 206 THR H N 1
ATOM 3243 C CA . THR B 2 207 ? 48.211 37.562 -0.891 1.00 24.45 206 THR H CA 1
ATOM 3244 C C . THR B 2 207 ? 49.197 38.250 -1.803 1.00 24.45 206 THR H C 1
ATOM 3245 O O . THR B 2 207 ? 49.731 39.304 -1.450 1.00 18.13 206 THR H O 1
ATOM 3249 N N . CYS B 2 208 ? 49.523 37.628 -2.933 1.00 33.85 208 CYS H N 1
ATOM 3250 C CA . CYS B 2 208 ? 50.424 38.310 -3.850 1.00 33.85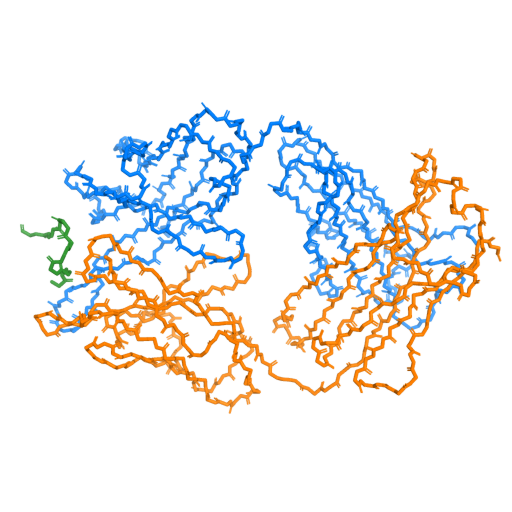 208 CYS H CA 1
ATOM 3251 C C . CYS B 2 208 ? 49.566 38.961 -4.895 1.00 33.85 208 CYS H C 1
ATOM 3252 O O . CYS B 2 208 ? 48.520 38.411 -5.296 1.00 26.40 208 CYS H O 1
ATOM 3255 N N . ASN B 2 209 ? 49.944 40.201 -5.199 1.00 7.96 209 ASN H N 1
ATOM 3256 C CA . ASN B 2 209 ? 49.251 41.021 -6.192 1.00 7.96 209 ASN H CA 1
ATOM 3257 C C . ASN B 2 209 ? 50.186 41.171 -7.374 1.00 7.96 209 ASN H C 1
ATOM 3258 O O . ASN B 2 209 ? 51.306 41.702 -7.258 1.00 26.06 209 ASN H O 1
ATOM 3263 N N . VAL B 2 210 ? 49.709 40.683 -8.509 1.00 24.30 210 VAL H N 1
ATOM 3264 C CA . VAL B 2 210 ? 50.465 40.734 -9.730 1.00 24.30 210 VAL H CA 1
ATOM 3265 C C . VAL B 2 210 ? 49.701 41.575 -10.716 1.00 24.30 210 VAL H C 1
ATOM 3266 O O . VAL B 2 210 ? 48.509 41.376 -10.900 1.00 11.81 210 VAL H O 1
ATOM 3270 N N . ALA B 2 211 ? 50.401 42.502 -11.358 1.00 6.65 211 ALA H N 1
ATOM 3271 C CA . ALA B 2 211 ? 49.794 43.398 -12.332 1.00 6.65 211 ALA H CA 1
ATOM 3272 C C . ALA B 2 211 ? 50.635 43.437 -13.613 1.00 6.65 211 ALA H C 1
ATOM 3273 O O . ALA B 2 211 ? 51.790 43.864 -13.573 1.00 5.00 211 ALA H O 1
ATOM 3275 N N . HIS B 2 212 ? 50.068 42.952 -14.723 1.00 42.61 212 HIS H N 1
ATOM 3276 C CA . HIS B 2 212 ? 50.740 42.925 -16.025 1.00 42.61 212 HIS H CA 1
ATOM 3277 C C . HIS B 2 212 ? 50.064 43.921 -16.970 1.00 42.61 212 HIS H C 1
ATOM 3278 O O . HIS B 2 212 ? 49.211 43.553 -17.783 1.00 10.92 212 HIS H O 1
ATOM 3285 N N . PRO B 2 213 ? 50.512 45.184 -16.932 1.00 11.70 213 PRO H N 1
ATOM 3286 C CA . PRO B 2 213 ? 50.039 46.328 -17.713 1.00 11.70 213 PRO H CA 1
ATOM 3287 C C . PRO B 2 213 ? 49.833 46.133 -19.203 1.00 11.70 213 PRO H C 1
ATOM 3288 O O . PRO B 2 213 ? 48.882 46.661 -19.761 1.00 22.28 213 PRO H O 1
ATOM 3292 N N . ALA B 2 214 ? 50.704 45.389 -19.865 1.00 14.89 214 ALA H N 1
ATOM 3293 C CA . ALA B 2 214 ? 50.508 45.197 -21.289 1.00 14.89 214 ALA H CA 1
ATOM 3294 C C . ALA B 2 214 ? 49.208 44.481 -21.585 1.00 14.89 214 ALA H C 1
ATOM 3295 O O . ALA B 2 214 ? 48.576 44.768 -22.597 1.00 28.72 214 ALA H O 1
ATOM 3297 N N . SER B 2 215 ? 48.786 43.574 -20.704 1.00 13.80 215 SER H N 1
ATOM 3298 C CA . SER B 2 215 ? 47.538 42.819 -20.915 1.00 13.80 215 SER H CA 1
ATOM 3299 C C . SER B 2 215 ? 46.444 43.223 -19.941 1.00 13.80 215 SER H C 1
ATOM 3300 O O . SER B 2 215 ? 45.515 42.450 -19.672 1.00 4.14 215 SER H O 1
ATOM 3303 N N . SER B 2 216 ? 46.621 44.384 -19.327 1.00 7.31 216 SER H N 1
ATOM 3304 C CA . SER B 2 216 ? 45.643 44.899 -18.390 1.00 7.31 216 SER H CA 1
ATOM 3305 C C . SER B 2 216 ? 45.181 43.844 -17.395 1.00 7.31 216 SER H C 1
ATOM 3306 O O . SER B 2 216 ? 43.992 43.762 -17.055 1.00 38.01 216 SER H O 1
ATOM 3309 N N . THR B 2 217 ? 46.143 43.043 -16.924 1.00 22.76 217 THR H N 1
ATOM 3310 C CA . THR B 2 217 ? 45.892 41.967 -15.967 1.00 22.76 217 THR H CA 1
ATOM 3311 C C . THR B 2 217 ? 46.298 42.311 -14.537 1.00 22.76 217 THR H C 1
ATOM 3312 O O . THR B 2 217 ? 47.403 42.779 -14.285 1.00 23.63 217 THR H O 1
ATOM 3316 N N . LYS B 2 218 ? 45.372 42.109 -13.609 1.00 12.06 218 LYS H N 1
ATOM 3317 C CA . LYS B 2 218 ? 45.619 42.340 -12.182 1.00 12.06 218 LYS H CA 1
ATOM 3318 C C . LYS B 2 218 ? 45.056 41.111 -11.489 1.00 12.06 218 LYS H C 1
ATOM 3319 O O . LYS B 2 218 ? 43.838 40.847 -11.540 1.00 29.43 218 LYS H O 1
ATOM 3325 N N . VAL B 2 219 ? 45.958 40.338 -10.882 1.00 27.08 219 VAL H N 1
ATOM 3326 C CA . VAL B 2 219 ? 45.595 39.090 -10.213 1.00 27.08 219 VAL H CA 1
ATOM 3327 C C . VAL B 2 219 ? 46.017 39.065 -8.754 1.00 27.08 219 VAL H C 1
ATOM 3328 O O . VAL B 2 219 ? 47.099 39.540 -8.399 1.00 35.25 219 VAL H O 1
ATOM 3332 N N . ASP B 2 220 ? 45.155 38.495 -7.919 1.00 20.27 220 ASP H N 1
ATOM 3333 C CA . ASP B 2 220 ? 45.436 38.386 -6.503 1.00 20.27 220 ASP H CA 1
ATOM 3334 C C . ASP B 2 220 ? 45.351 36.923 -6.063 1.00 20.27 220 ASP H C 1
ATOM 3335 O O . ASP B 2 220 ? 44.260 36.360 -5.994 1.00 34.98 220 ASP H O 1
ATOM 3340 N N . LYS B 2 221 ? 46.503 36.303 -5.806 1.00 20.14 221 LYS H N 1
ATOM 3341 C CA . LYS B 2 221 ? 46.530 34.915 -5.367 1.00 20.14 221 LYS H CA 1
ATOM 3342 C C . LYS B 2 221 ? 46.794 34.890 -3.883 1.00 20.14 221 LYS H C 1
ATOM 3343 O O . LYS B 2 221 ? 47.847 35.335 -3.428 1.00 39.91 221 LYS H O 1
ATOM 3349 N N . LYS B 2 222 ? 45.805 34.423 -3.132 1.00 27.41 222 LYS H N 1
ATOM 3350 C CA . LYS B 2 222 ? 45.884 34.326 -1.675 1.00 27.41 222 LYS H CA 1
ATOM 3351 C C . LYS B 2 222 ? 46.597 33.024 -1.364 1.00 27.41 222 LYS H C 1
ATOM 3352 O O . LYS B 2 222 ? 46.182 31.956 -1.809 1.00 50.95 222 LYS H O 1
ATOM 3358 N N . ILE B 2 223 ? 47.705 33.113 -0.650 1.00 28.63 223 ILE H N 1
ATOM 3359 C CA . ILE B 2 223 ? 48.467 31.914 -0.333 1.00 28.63 223 ILE H CA 1
ATOM 3360 C C . ILE B 2 223 ? 47.861 31.210 0.881 1.00 28.63 223 ILE H C 1
ATOM 3361 O O . ILE B 2 223 ? 47.569 31.829 1.915 1.00 32.57 223 ILE H O 1
ATOM 3366 N N . VAL B 2 224 ? 47.605 29.921 0.716 1.00 39.75 226 VAL H N 1
ATOM 3367 C CA . VAL B 2 224 ? 47.022 29.117 1.777 1.00 39.75 226 VAL H CA 1
ATOM 3368 C C . VAL B 2 224 ? 47.744 27.770 1.898 1.00 39.75 226 VAL H C 1
ATOM 3369 O O . VAL B 2 224 ? 48.188 27.191 0.898 1.00 34.91 226 VAL H O 1
ATOM 3373 N N . PRO B 2 225 ? 47.828 27.237 3.128 1.00 50.21 227 PRO H N 1
ATOM 3374 C CA . PRO B 2 225 ? 48.480 25.965 3.445 1.00 50.21 227 PRO H CA 1
ATOM 3375 C C . PRO B 2 225 ? 48.010 24.833 2.559 1.00 50.21 227 PRO H C 1
ATOM 3376 O O . PRO B 2 225 ? 46.844 24.776 2.175 1.00 32.66 227 PRO H O 1
ATOM 3380 N N . ARG B 2 226 ? 48.925 23.928 2.244 1.00 50.85 228 ARG H N 1
ATOM 3381 C CA . ARG B 2 226 ? 48.586 22.782 1.413 1.00 50.85 228 ARG H CA 1
ATOM 3382 C C . ARG B 2 226 ? 47.914 21.706 2.273 1.00 50.85 228 ARG H C 1
ATOM 3383 O O . ARG B 2 226 ? 48.131 21.643 3.488 1.00 67.73 228 ARG H O 1
ATOM 3391 N N . ASP B 2 227 ? 47.065 20.896 1.647 1.00 64.29 229 ASP H N 1
ATOM 3392 C CA . ASP B 2 227 ? 46.392 19.800 2.335 1.00 64.29 229 ASP H CA 1
ATOM 3393 C C . ASP B 2 227 ? 47.159 18.505 1.995 1.00 64.29 229 ASP H C 1
ATOM 3394 O O . ASP B 2 227 ? 46.566 17.496 1.601 1.00 97.46 229 ASP H O 1
ATOM 3399 N N . CYS B 2 228 ? 48.486 18.558 2.142 1.00 80.00 230 CYS H N 1
ATOM 3400 C CA . CYS B 2 228 ? 49.374 17.426 1.851 1.00 80.00 230 CYS H CA 1
ATOM 3401 C C . CYS B 2 228 ? 49.857 16.712 3.121 1.00 80.00 230 CYS H C 1
ATOM 3402 O O . CYS B 2 228 ? 51.047 16.321 3.186 1.00 100.00 230 CYS H O 1
ATOM 3406 N N . HIS C 3 1 ? 80.164 78.015 -21.178 1.00 52.15 315 HIS P N 1
ATOM 3407 C CA . HIS C 3 1 ? 80.432 76.813 -20.397 1.00 52.15 315 HIS P CA 1
ATOM 3408 C C . HIS C 3 1 ? 79.599 75.683 -20.918 1.00 52.15 315 HIS P C 1
ATOM 3409 O O . HIS C 3 1 ? 78.917 74.957 -20.192 1.00 42.28 315 HIS P O 1
ATOM 3416 N N . ILE C 3 2 ? 79.611 75.641 -22.237 1.00 23.92 316 ILE P N 1
ATOM 3417 C CA . ILE C 3 2 ? 78.955 74.632 -23.025 1.00 23.92 316 ILE P CA 1
ATOM 3418 C C . ILE C 3 2 ? 80.180 74.117 -23.780 1.00 23.92 316 ILE P C 1
ATOM 3419 O O . ILE C 3 2 ? 81.058 74.910 -24.153 1.00 30.46 316 ILE P O 1
ATOM 3424 N N . GLY C 3 3 ? 80.303 72.797 -23.890 1.00 12.79 319 GLY P N 1
ATOM 3425 C CA . GLY C 3 3 ? 81.445 72.193 -24.568 1.00 12.79 319 GLY P CA 1
ATOM 3426 C C . GLY C 3 3 ? 81.680 72.663 -25.996 1.00 12.79 319 GLY P C 1
ATOM 3427 O O . GLY C 3 3 ? 80.737 73.017 -26.696 1.00 22.94 319 GLY P O 1
ATOM 3428 N N . PRO C 3 4 ? 82.937 72.698 -26.455 1.00 22.25 320 PRO P N 1
ATOM 3429 C CA . PRO C 3 4 ? 83.206 73.145 -27.826 1.00 22.25 320 PRO P CA 1
ATOM 3430 C C . PRO C 3 4 ? 82.603 72.285 -28.941 1.00 22.25 320 PRO P C 1
ATOM 3431 O O . PRO C 3 4 ? 82.434 72.766 -30.060 1.00 37.84 320 PRO P O 1
ATOM 3435 N N . GLY C 3 5 ? 82.241 71.042 -28.632 1.00 15.64 321 GLY P N 1
ATOM 3436 C CA . GLY C 3 5 ? 81.661 70.166 -29.639 1.00 15.64 321 GLY P CA 1
ATOM 3437 C C . GLY C 3 5 ? 80.143 70.199 -29.695 1.00 15.64 321 GLY P C 1
ATOM 3438 O O . GLY C 3 5 ? 79.515 69.639 -30.596 1.00 43.54 321 GLY P O 1
ATOM 3439 N N . ARG C 3 6 ? 79.550 70.828 -28.695 1.00 7.37 322 ARG P N 1
ATOM 3440 C CA . ARG C 3 6 ? 78.111 70.950 -28.621 1.00 7.37 322 ARG P CA 1
ATOM 3441 C C . ARG C 3 6 ? 77.651 71.811 -29.798 1.00 7.37 322 ARG P C 1
ATOM 3442 O O . ARG C 3 6 ? 78.264 72.835 -30.100 1.00 25.31 322 ARG P O 1
ATOM 3450 N N . ALA C 3 7 ? 76.597 71.371 -30.483 1.00 18.79 323 ALA P N 1
ATOM 3451 C CA . ALA C 3 7 ? 76.062 72.096 -31.636 1.00 18.79 323 ALA P CA 1
ATOM 3452 C C . ALA C 3 7 ? 75.419 73.409 -31.244 1.00 18.79 323 ALA P C 1
ATOM 3453 O O . ALA C 3 7 ? 75.446 74.373 -32.002 1.00 15.51 323 ALA P O 1
ATOM 3455 N N . PHE C 3 8 ? 74.853 73.451 -30.048 1.00 25.54 324 PHE P N 1
ATOM 3456 C CA . PHE C 3 8 ? 74.179 74.649 -29.604 1.00 25.54 324 PHE P CA 1
ATOM 3457 C C . PHE C 3 8 ? 74.740 75.234 -28.339 1.00 25.54 324 PHE P C 1
ATOM 3458 O O . PHE C 3 8 ? 75.172 74.493 -27.450 1.00 22.90 324 PHE P O 1
ATOM 3466 N N . GLY C 3 9 ? 74.699 76.567 -28.262 1.00 31.67 10 GLY P N 1
ATOM 3467 C CA . GLY C 3 9 ? 75.180 77.286 -27.100 1.00 31.67 10 GLY P CA 1
ATOM 3468 C C . GLY C 3 9 ? 73.992 78.018 -26.521 1.00 31.67 10 GLY P C 1
ATOM 3469 O O . GLY C 3 9 ? 72.859 77.615 -26.778 1.00 32.88 10 GLY P O 1
ATOM 3470 N N . GLY C 3 10 ? 74.202 79.089 -25.732 1.00 61.77 11 GLY P N 1
ATOM 3471 C CA . GLY C 3 10 ? 73.130 79.717 -25.492 1.00 61.77 11 GLY P CA 1
ATOM 3472 C C . GLY C 3 10 ? 73.077 81.157 -25.037 1.00 61.77 11 GLY P C 1
ATOM 3473 O O . GLY C 3 10 ? 72.595 81.424 -23.945 1.00 45.23 11 GLY P O 1
ATOM 3474 N N . GLY C 3 11 ? 73.532 82.087 -25.870 1.00 67.44 12 GLY P N 1
ATOM 3475 C CA . GLY C 3 11 ? 73.506 83.484 -25.464 1.00 67.44 12 GLY P CA 1
ATOM 3476 C C . GLY C 3 11 ? 73.496 84.523 -26.572 1.00 67.44 12 GLY P C 1
ATOM 3477 O O . GLY C 3 11 ? 72.398 84.992 -26.946 1.00 73.29 12 GLY P O 1
#

Nearest PDB structures (foldseek):
  6elu-assembly4_L  TM=9.856E-01  e=2.812E-37  Mus musculus
  1f58-assembly1_L  TM=8.711E-01  e=6.407E-39  Mus musculus
  6pxg-assembly2_D  TM=8.917E-01  e=8.344E-37  Mus musculus
  6wbv-assembly1_L  TM=8.655E-01  e=1.815E-36  Mus musculus
  3qq9-assembly2_C  TM=9.585E-01  e=1.118E-33  unclassified